Protein AF-A0A1D9H9Q6-F1 (afdb_monomer_lite)

Secondary structure (DSSP, 8-state):
--PPPP-----------------PPPTT-SEEEEEEEBBTTB-TT-EEEEEETTEE-B-TTS-B-B-S---TT-EEEEEEETTPPSSEEEEEEEETTTEEEEEEEEEHHHHHHHHTTTTEE-TTT-GGGSB-HHHHHHHHHH-SS-SS---HHHHHH----HHHHHHHHHHHHHHHTT--GGGSBTTB-SHHHHHHHHHTTPPPTTT---HHHHHH-GGGHHHHHHHHHHHHHHHHHHTGGG-EEEEEEE---EEE-PPPPPPTTS------S----TTPPEEEEEEEEEETTTTEEEEEEE-TTS-EEEEEEEEETTTTEEEEEE---------TT---EEEEEEEEEEEEE-TTS-EEEEEEEEEEEEETTT-PEEEEEEEEEEEEEE-

Foldseek 3Di:
DDDDDDDDDDDDDDDDDPPPPPPDPPPDPQKAKEKEFADLPGDWFKKKFKDFQQHFFADPVRHGFIFRIAHSRRMTMTIGGLPGDWGWMKMWIDDPFAAIFIATQGISVQQCVLRPPVSYHYCVSTVSSYTALLRLLLQLQLPPVNPLGHGPVSVVVRDFDVVLSLLLSLVLSCVPVVVPCQQDADQHRYSSSSSNQSSVQAQGHNPRHGSVRLLPPLVCQVSSQVSSQSVLVVVCVSQVVFKFKKKKKDAWDDKDWDDFDADPDDGDTDTPPPPDPHGDIDIFIKIWGADQVNQKIKIWGQDPVGDTDIWIWGAHPVFQKIKTWDPRSPHDDDDPDDKDKDKDKTKIWIWGADPQRKIKTKIKIKIWIAIPDPRDITIMITMDIMIMDGD

Sequence (391 aa):
MFALSACGGGDSGSGSSNTATVSTPSAGSNVVTLSGQVTDGPIAGAKVCLFSNGVQANNAAGDAICSSQTDAQGNYVLTIPRNLASGLLTLMAAKGTDIQLASTLGTVAQVLSAAGSAGTVTPAQLTSANVTHITTANFALADLDHDGKVSQAELDAYSPDFSVVQRAATILQAYIDGGQTSLIGGATSNTLALASAVVQSKPLGTTGMTADDWFNDPSNAARIRAANEALSTSLASDMAGKFVDYRLTKTVTQQTIPAPISVNGGAATLYCSSDRTLNKPIYIDISIAFDAARNIALVRYPDDNGQPAYLTGSYNAKNGAINLYELQPKGISSVQGSVTFYEEGYNKHVGTIDATGAIAGTFEEKWAETWSLDASRQECSESGPFTIAKK

pLDDT: mean 76.8, std 19.94, range [26.95, 98.25]

Radius of gy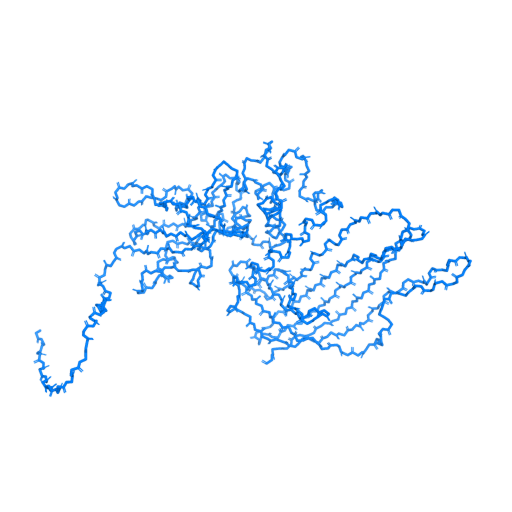ration: 26.17 Å; chains: 1; bounding box: 64×68×77 Å

Structure (mmCIF, N/CA/C/O backbone):
data_AF-A0A1D9H9Q6-F1
#
_entry.id   AF-A0A1D9H9Q6-F1
#
loop_
_atom_site.group_PDB
_atom_site.id
_atom_site.type_symbol
_atom_site.label_atom_id
_atom_site.label_alt_id
_atom_site.label_comp_id
_atom_site.label_asym_id
_atom_site.label_entity_id
_atom_site.label_seq_id
_atom_site.pdbx_PDB_ins_code
_atom_site.Cartn_x
_atom_site.Cartn_y
_atom_site.Cartn_z
_atom_site.occupancy
_atom_site.B_iso_or_equiv
_atom_site.auth_seq_id
_atom_site.auth_comp_id
_atom_site.auth_asym_id
_atom_site.auth_atom_id
_atom_site.pdbx_PDB_model_num
ATOM 1 N N . MET A 1 1 ? -26.381 -36.494 32.402 1.00 40.78 1 MET A N 1
ATOM 2 C CA . MET A 1 1 ? -25.747 -37.136 33.570 1.00 40.78 1 MET A CA 1
ATOM 3 C C . MET A 1 1 ? -24.821 -38.209 33.015 1.00 40.78 1 MET A C 1
ATOM 5 O O . MET A 1 1 ? -25.291 -39.282 32.677 1.00 40.78 1 MET A O 1
ATOM 9 N N . PHE A 1 2 ? -23.560 -37.859 32.758 1.00 36.28 2 PHE A N 1
ATOM 10 C CA . PHE A 1 2 ? -22.563 -38.762 32.175 1.00 36.28 2 PHE A CA 1
ATOM 11 C C . PHE A 1 2 ? -21.388 -38.888 33.142 1.00 36.28 2 PHE A C 1
ATOM 13 O O . PHE A 1 2 ? -20.979 -37.905 33.758 1.00 36.28 2 PHE A O 1
ATOM 20 N N . ALA A 1 3 ? -20.959 -40.133 33.323 1.00 42.22 3 ALA A N 1
ATOM 21 C CA . ALA A 1 3 ? -20.072 -40.606 34.370 1.00 42.22 3 ALA A CA 1
ATOM 22 C C . ALA A 1 3 ? -18.614 -40.160 34.176 1.00 42.22 3 ALA A C 1
ATOM 24 O O . ALA A 1 3 ? -18.105 -40.112 33.059 1.00 42.22 3 ALA A O 1
ATOM 25 N N . LEU A 1 4 ? -17.952 -39.883 35.300 1.00 43.75 4 LEU A N 1
ATOM 26 C CA . LEU A 1 4 ? -16.508 -39.709 35.418 1.00 43.75 4 LEU A CA 1
ATOM 27 C C . LEU A 1 4 ? -15.841 -41.091 35.471 1.00 43.75 4 LEU A C 1
ATOM 29 O O . LEU A 1 4 ? -16.169 -41.892 36.346 1.00 43.75 4 LEU A O 1
ATOM 33 N N . SER A 1 5 ? -14.877 -41.343 34.586 1.00 54.50 5 SER A N 1
ATOM 34 C CA . SER A 1 5 ? -13.899 -42.424 34.746 1.00 54.50 5 SER A CA 1
ATOM 35 C C . SER A 1 5 ? -12.577 -41.839 35.226 1.00 54.50 5 SER A C 1
ATOM 37 O O . SER A 1 5 ? -11.971 -41.003 34.560 1.00 54.50 5 SER A O 1
ATOM 39 N N . ALA A 1 6 ? -12.151 -42.306 36.397 1.00 48.50 6 ALA A N 1
ATOM 40 C CA . ALA A 1 6 ? -10.821 -42.118 36.946 1.00 48.50 6 ALA A CA 1
ATOM 41 C C . ALA A 1 6 ? -9.870 -43.191 36.395 1.00 48.50 6 ALA A C 1
ATOM 43 O O . ALA A 1 6 ? -10.241 -44.360 36.303 1.00 48.50 6 ALA A O 1
ATOM 44 N N . CYS A 1 7 ? -8.628 -42.808 36.106 1.00 53.50 7 CYS A N 1
ATOM 45 C CA . CYS A 1 7 ? -7.497 -43.727 36.099 1.00 53.50 7 CYS A CA 1
ATOM 46 C C . CYS A 1 7 ? -6.305 -43.000 36.721 1.00 53.50 7 CYS A C 1
ATOM 48 O O . CYS A 1 7 ? -5.906 -41.933 36.254 1.00 53.50 7 CYS A O 1
ATOM 50 N N . GLY A 1 8 ? -5.814 -43.550 37.830 1.00 40.12 8 GLY A N 1
ATOM 51 C CA . GLY A 1 8 ? -4.599 -43.116 38.499 1.00 40.12 8 GLY A CA 1
ATOM 52 C C . GLY A 1 8 ? -3.374 -43.826 37.931 1.00 40.12 8 GLY A C 1
ATOM 53 O O . GLY A 1 8 ? -3.455 -44.955 37.456 1.00 40.12 8 GLY A O 1
ATOM 54 N N . GLY A 1 9 ? -2.234 -43.156 38.036 1.00 47.88 9 GLY A N 1
ATOM 55 C CA . GLY A 1 9 ? -0.911 -43.704 37.774 1.00 47.88 9 GLY A CA 1
ATOM 56 C C . GLY A 1 9 ? 0.119 -42.663 38.182 1.00 47.88 9 GLY A C 1
ATOM 57 O O . GLY A 1 9 ? 0.312 -41.682 37.472 1.00 47.88 9 GLY A O 1
ATOM 58 N N . GLY A 1 10 ? 0.692 -42.826 39.374 1.00 42.50 10 GLY A N 1
ATOM 59 C CA . GLY A 1 10 ? 1.808 -42.018 39.847 1.00 42.50 10 GLY A CA 1
ATOM 60 C C . GLY A 1 10 ? 3.129 -42.648 39.426 1.00 42.50 10 GLY A C 1
ATOM 61 O O . GLY A 1 10 ? 3.272 -43.865 39.514 1.00 42.50 10 GLY A O 1
ATOM 62 N N . ASP A 1 11 ? 4.082 -41.813 39.024 1.00 36.84 11 ASP A N 1
ATOM 63 C CA . ASP A 1 11 ? 5.500 -42.147 39.083 1.00 36.84 11 ASP A CA 1
ATOM 64 C C . ASP A 1 11 ? 6.325 -40.885 39.379 1.00 36.84 11 ASP A C 1
ATOM 66 O O . ASP A 1 11 ? 5.978 -39.769 38.984 1.00 36.84 11 ASP A O 1
ATOM 70 N N . SER A 1 12 ? 7.367 -41.072 40.177 1.00 42.00 12 SER A N 1
ATOM 71 C CA . SER A 1 12 ? 8.130 -40.048 40.889 1.00 42.00 12 SER A CA 1
ATOM 72 C C . SER A 1 12 ? 9.385 -39.621 40.127 1.00 42.00 12 SER A C 1
ATOM 74 O O . SER A 1 12 ? 10.244 -40.449 39.840 1.00 42.00 12 SER A O 1
ATOM 76 N N . GLY A 1 13 ? 9.547 -38.316 39.886 1.00 36.69 13 GLY A N 1
ATOM 77 C CA . GLY A 1 13 ? 10.761 -37.741 39.303 1.00 36.69 13 GLY A CA 1
ATOM 78 C C . GLY A 1 13 ? 10.923 -36.267 39.669 1.00 36.69 13 GLY A C 1
ATOM 79 O O . GLY A 1 13 ? 10.166 -35.416 39.217 1.00 36.69 13 GLY A O 1
ATOM 80 N N . SER A 1 14 ? 11.901 -35.984 40.527 1.00 44.53 14 SER A N 1
ATOM 81 C CA . SER A 1 14 ? 12.280 -34.655 41.011 1.00 44.53 14 SER A CA 1
ATOM 82 C C . SER A 1 14 ? 12.845 -33.782 39.882 1.00 44.53 14 SER A C 1
ATOM 84 O O . SER A 1 14 ? 13.844 -34.144 39.264 1.00 44.53 14 SER A O 1
ATOM 86 N N . GLY A 1 15 ? 12.224 -32.625 39.633 1.00 34.09 15 GLY A N 1
ATOM 87 C CA . GLY A 1 15 ? 12.686 -31.628 38.666 1.00 34.09 15 GLY A CA 1
ATOM 88 C C . GLY A 1 15 ? 11.891 -30.324 38.772 1.00 34.09 15 GLY A C 1
ATOM 89 O O . GLY A 1 15 ? 10.736 -30.268 38.377 1.00 34.09 15 GLY A O 1
ATOM 90 N N . SER A 1 16 ? 12.523 -29.305 39.359 1.00 38.41 16 SER A N 1
ATOM 91 C CA . SER A 1 16 ? 12.196 -27.867 39.373 1.00 38.41 16 SER A CA 1
ATOM 92 C C . SER A 1 16 ? 10.865 -27.432 38.719 1.00 38.41 16 SER A C 1
ATOM 94 O O . SER A 1 16 ? 10.755 -27.339 37.497 1.00 38.41 16 SER A O 1
ATOM 96 N N . SER A 1 17 ? 9.864 -27.085 39.538 1.00 34.00 17 SER A N 1
ATOM 97 C CA . SER A 1 17 ? 8.565 -26.590 39.075 1.00 34.00 17 SER A CA 1
ATOM 98 C C . SER A 1 17 ? 8.647 -25.137 38.586 1.00 34.00 17 SER A C 1
ATOM 100 O O . SER A 1 17 ? 8.522 -24.201 39.373 1.00 34.00 17 SER A O 1
ATOM 102 N N . ASN A 1 18 ? 8.776 -24.938 37.277 1.00 36.66 18 ASN A N 1
ATOM 103 C CA . ASN A 1 18 ? 8.172 -23.776 36.629 1.00 36.66 18 ASN A CA 1
ATOM 104 C C . ASN A 1 18 ? 6.795 -24.215 36.135 1.00 36.66 18 ASN A C 1
ATOM 106 O O . ASN A 1 18 ? 6.653 -24.761 35.043 1.00 36.66 18 ASN A O 1
ATOM 110 N N . THR A 1 19 ? 5.769 -24.003 36.957 1.00 33.03 19 THR A N 1
ATOM 111 C CA . THR A 1 19 ? 4.377 -24.046 36.506 1.00 33.03 19 THR A CA 1
ATOM 112 C C . THR A 1 19 ? 4.149 -22.881 35.551 1.00 33.03 19 THR A C 1
ATOM 114 O O . THR A 1 19 ? 3.696 -21.811 35.950 1.00 33.03 19 THR A O 1
ATOM 117 N N . ALA A 1 20 ? 4.480 -23.083 34.276 1.00 37.41 20 ALA A N 1
ATOM 118 C CA . ALA A 1 20 ? 3.857 -22.337 33.201 1.00 37.41 20 ALA A CA 1
ATOM 119 C C . ALA A 1 20 ? 2.378 -22.731 33.212 1.00 37.41 20 ALA A C 1
ATOM 121 O O . ALA A 1 20 ? 1.999 -23.814 32.768 1.00 37.41 20 ALA A O 1
ATOM 122 N N . THR A 1 21 ? 1.542 -21.878 33.798 1.00 30.55 21 THR A N 1
ATOM 123 C CA . THR A 1 21 ? 0.096 -21.928 33.607 1.00 30.55 21 THR A CA 1
ATOM 124 C C . THR A 1 21 ? -0.173 -21.820 32.113 1.00 30.55 21 THR A C 1
ATOM 126 O O . THR A 1 21 ? -0.156 -20.732 31.545 1.00 30.55 21 THR A O 1
ATOM 129 N N . VAL A 1 22 ? -0.401 -22.962 31.468 1.00 40.19 22 VAL A N 1
ATOM 130 C CA . VAL A 1 22 ? -1.058 -23.016 30.168 1.00 40.19 22 VAL A CA 1
ATOM 131 C C . VAL A 1 22 ? -2.489 -22.573 30.426 1.00 40.19 22 VAL A C 1
ATOM 133 O O . VAL A 1 22 ? -3.323 -23.345 30.895 1.00 40.19 22 VAL A O 1
ATOM 136 N N . SER A 1 23 ? -2.753 -21.290 30.197 1.00 37.81 23 SER A N 1
ATOM 137 C CA . SER A 1 23 ? -4.105 -20.760 30.167 1.00 37.81 23 SER A CA 1
ATOM 138 C C . SER A 1 23 ? -4.842 -21.446 29.022 1.00 37.81 23 SER A C 1
ATOM 140 O O . SER A 1 23 ? -4.684 -21.094 27.856 1.00 37.81 23 SER A O 1
ATOM 142 N N . THR A 1 24 ? -5.645 -22.453 29.350 1.00 36.97 24 THR A N 1
ATOM 143 C CA . THR A 1 24 ? -6.733 -22.897 28.482 1.00 36.97 24 THR A CA 1
ATOM 144 C C . THR A 1 24 ? -7.562 -21.661 28.112 1.00 36.97 24 THR A C 1
ATOM 146 O O . THR A 1 24 ? -7.930 -20.923 29.035 1.00 36.97 24 THR A O 1
ATOM 149 N N . PRO A 1 25 ? -7.847 -21.391 26.822 1.00 40.91 25 PRO A N 1
ATOM 150 C CA . PRO A 1 25 ? -8.651 -20.242 26.434 1.00 40.91 25 PRO A CA 1
ATOM 151 C C . PRO A 1 25 ? -9.981 -20.318 27.175 1.00 40.91 25 PRO A C 1
ATOM 153 O O . PRO A 1 25 ? -10.733 -21.281 27.017 1.00 40.91 25 PRO A O 1
ATOM 156 N N . SER A 1 26 ? -10.240 -19.328 28.028 1.00 42.34 26 SER A N 1
ATOM 157 C CA . SER A 1 26 ? -11.546 -19.162 28.647 1.00 42.34 26 SER A CA 1
ATOM 158 C C . SER A 1 26 ? -12.582 -19.106 27.528 1.00 42.34 26 SER A C 1
ATOM 160 O O . SER A 1 26 ? -12.457 -18.303 26.597 1.00 42.34 26 SER A O 1
ATOM 162 N N . ALA A 1 27 ? -13.584 -19.978 27.594 1.00 41.59 27 ALA A N 1
ATOM 163 C CA . ALA A 1 27 ? -14.754 -19.869 26.747 1.00 41.59 27 ALA A CA 1
ATOM 164 C C . ALA A 1 27 ? -15.357 -18.465 26.940 1.00 41.59 27 ALA A C 1
ATOM 166 O O . ALA A 1 27 ? -15.877 -18.149 28.006 1.00 41.59 27 ALA A O 1
ATOM 167 N N . GLY A 1 28 ? -15.259 -17.622 25.908 1.00 48.94 28 GLY A N 1
ATOM 168 C CA . GLY A 1 28 ? -15.958 -16.338 25.846 1.00 48.94 28 GLY A CA 1
ATOM 169 C C . GLY A 1 28 ? -15.152 -15.101 26.241 1.00 48.94 28 GLY A C 1
ATOM 170 O O . GLY A 1 28 ? -15.663 -14.256 26.971 1.00 48.94 28 GLY A O 1
ATOM 171 N N . SER A 1 29 ? -13.934 -14.912 25.718 1.00 62.69 29 SER A N 1
ATOM 172 C CA . SER A 1 29 ? -13.433 -13.534 25.610 1.00 62.69 29 SER A CA 1
ATOM 173 C C . SER A 1 29 ? -14.376 -12.753 24.685 1.00 62.69 29 SER A C 1
ATOM 175 O O . SER A 1 29 ? -14.392 -12.978 23.472 1.00 62.69 29 SER A O 1
ATOM 177 N N . ASN A 1 30 ? -15.179 -11.848 25.256 1.00 84.75 30 ASN A N 1
ATOM 178 C CA . ASN A 1 30 ? -16.094 -10.950 24.532 1.00 84.75 30 ASN A CA 1
ATOM 179 C C . ASN A 1 30 ? -15.358 -9.890 23.698 1.00 84.75 30 ASN A C 1
ATOM 181 O O . ASN A 1 30 ? -15.982 -8.976 23.161 1.00 84.75 30 ASN A O 1
ATOM 185 N N . VAL A 1 31 ? -14.038 -10.002 23.588 1.00 90.94 31 VAL A N 1
ATOM 186 C CA . VAL A 1 31 ? -13.177 -9.102 22.837 1.00 90.94 31 VAL A CA 1
ATOM 187 C C . VAL A 1 31 ? -12.260 -9.885 21.903 1.00 90.94 31 VAL A C 1
ATOM 189 O O . VAL A 1 31 ? -11.976 -11.068 22.111 1.00 90.94 31 VAL A O 1
ATOM 192 N N . VAL A 1 32 ? -11.812 -9.199 20.864 1.00 93.94 32 VAL A N 1
ATOM 193 C CA . VAL A 1 32 ? -10.782 -9.612 19.922 1.00 93.94 32 VAL A CA 1
ATOM 194 C C . VAL A 1 32 ? -9.619 -8.643 20.047 1.00 93.94 32 VAL A C 1
ATOM 196 O O . VAL A 1 32 ? -9.811 -7.429 20.023 1.00 93.94 32 VAL A O 1
ATOM 199 N N . THR A 1 33 ? -8.413 -9.177 20.163 1.00 96.31 33 THR A N 1
ATOM 200 C CA . THR A 1 33 ? -7.182 -8.393 20.155 1.00 96.31 33 THR A CA 1
ATOM 201 C C . THR A 1 33 ? -6.737 -8.194 18.713 1.00 96.31 33 THR A C 1
ATOM 203 O O . THR A 1 33 ? -6.472 -9.164 18.012 1.00 96.31 33 THR A O 1
ATOM 206 N N . LEU A 1 34 ? -6.640 -6.954 18.250 1.00 97.44 34 LEU A N 1
ATOM 207 C CA . LEU A 1 34 ? -6.030 -6.617 16.967 1.00 97.44 34 LEU A CA 1
ATOM 208 C C . LEU A 1 34 ? -4.627 -6.076 17.231 1.00 97.44 34 LEU A C 1
ATOM 210 O O . LEU A 1 34 ? -4.476 -5.074 17.925 1.00 97.44 34 LEU A O 1
ATOM 214 N N . SER A 1 35 ? -3.615 -6.727 16.674 1.00 97.12 35 SER A N 1
ATOM 215 C CA . SER A 1 35 ? -2.229 -6.263 16.712 1.00 97.12 35 SER A CA 1
ATOM 216 C C . SER A 1 35 ? -1.742 -5.957 15.306 1.00 97.12 35 SER A C 1
ATOM 218 O O . SER A 1 35 ? -2.014 -6.726 14.381 1.00 97.12 35 SER A O 1
ATOM 220 N N . GLY A 1 36 ? -0.980 -4.884 15.163 1.00 96.38 36 GLY A N 1
ATOM 221 C CA . GLY A 1 36 ? -0.361 -4.509 13.901 1.00 96.38 36 GLY A CA 1
ATOM 222 C C . GLY A 1 36 ? 0.748 -3.493 14.108 1.00 96.38 36 GLY A C 1
ATOM 223 O O . GLY A 1 36 ? 1.140 -3.204 15.241 1.00 96.38 36 GLY A O 1
ATOM 224 N N . GLN A 1 37 ? 1.236 -2.945 13.004 1.00 96.19 37 GLN A N 1
ATOM 225 C CA . GLN A 1 37 ? 2.313 -1.966 12.995 1.00 96.19 37 GLN A CA 1
ATOM 226 C C . GLN A 1 37 ? 1.898 -0.722 12.204 1.00 96.19 37 GLN A C 1
ATOM 228 O O . GLN A 1 37 ? 1.271 -0.830 11.151 1.00 96.19 37 GLN A O 1
ATOM 233 N N . VAL A 1 38 ? 2.256 0.460 12.701 1.00 95.81 38 VAL A N 1
ATOM 234 C CA . VAL A 1 38 ? 2.279 1.695 11.914 1.00 95.81 38 VAL A CA 1
ATOM 235 C C . VAL A 1 38 ? 3.684 1.823 11.349 1.00 95.81 38 VAL A C 1
ATOM 237 O O . VAL A 1 38 ? 4.638 2.062 12.098 1.00 95.81 38 VAL A O 1
ATOM 240 N N . THR A 1 39 ? 3.833 1.586 10.050 1.00 89.75 39 THR A N 1
ATOM 241 C CA . THR A 1 39 ? 5.159 1.489 9.448 1.00 89.75 39 THR A CA 1
ATOM 242 C C . THR A 1 39 ? 5.230 2.069 8.049 1.00 89.75 39 THR A C 1
ATOM 244 O O . THR A 1 39 ? 4.403 1.813 7.178 1.00 89.75 39 THR A O 1
ATOM 247 N N . ASP A 1 40 ? 6.282 2.843 7.875 1.00 75.00 40 ASP A N 1
ATOM 248 C CA . ASP A 1 40 ? 6.897 3.218 6.623 1.00 75.00 40 ASP A CA 1
ATOM 249 C C . ASP A 1 40 ? 8.418 3.315 6.856 1.00 75.00 40 ASP A C 1
ATOM 251 O O . ASP A 1 40 ? 9.043 4.328 6.613 1.00 75.00 40 ASP A O 1
ATOM 255 N N . GLY A 1 41 ? 8.957 2.315 7.566 1.00 78.62 41 GLY A N 1
ATOM 256 C CA . GLY A 1 41 ? 9.913 2.560 8.650 1.00 78.62 41 GLY A CA 1
ATOM 257 C C . GLY A 1 41 ? 9.150 2.670 9.982 1.00 78.62 41 GLY A C 1
ATOM 258 O O . GLY A 1 41 ? 8.077 3.271 10.024 1.00 78.62 41 GLY A O 1
ATOM 259 N N . PRO A 1 42 ? 9.585 2.027 11.080 1.00 86.06 42 PRO A N 1
ATOM 260 C CA . PRO A 1 42 ? 8.855 2.056 12.351 1.00 86.06 42 PRO A CA 1
ATOM 261 C C . PRO A 1 42 ? 8.418 3.463 12.803 1.00 86.06 42 PRO A C 1
ATOM 263 O O . PRO A 1 42 ? 9.252 4.292 13.172 1.00 86.06 42 PRO A O 1
ATOM 266 N N . ILE A 1 43 ? 7.106 3.739 12.830 1.00 92.31 43 ILE A N 1
ATOM 267 C CA . ILE A 1 43 ? 6.582 5.036 13.280 1.00 92.31 43 ILE A CA 1
ATOM 268 C C . ILE A 1 43 ? 6.212 4.938 14.757 1.00 92.31 43 ILE A C 1
ATOM 270 O O . ILE A 1 43 ? 5.080 4.620 15.122 1.00 92.31 43 ILE A O 1
ATOM 274 N N . ALA A 1 44 ? 7.175 5.248 15.621 1.00 95.69 44 ALA A N 1
ATOM 275 C CA . ALA A 1 44 ? 6.969 5.302 17.067 1.00 95.69 44 ALA A CA 1
ATOM 276 C C . ALA A 1 44 ? 6.143 6.522 17.510 1.00 95.69 44 ALA A C 1
ATOM 278 O O . ALA A 1 44 ? 6.259 7.605 16.918 1.00 95.69 44 ALA A O 1
ATOM 279 N N . GLY A 1 45 ? 5.367 6.370 18.589 1.00 96.19 45 GLY A N 1
ATOM 280 C CA . GLY A 1 45 ? 4.592 7.448 19.212 1.00 96.19 45 GLY A CA 1
ATOM 281 C C . GLY A 1 45 ? 3.256 7.786 18.533 1.00 96.19 45 GLY A C 1
ATOM 282 O O . GLY A 1 45 ? 2.606 8.753 18.930 1.00 96.19 45 GLY A O 1
ATOM 283 N N . ALA A 1 46 ? 2.842 7.033 17.513 1.00 97.56 46 ALA A N 1
ATOM 284 C CA . ALA A 1 46 ? 1.585 7.240 16.800 1.00 97.56 46 ALA A CA 1
ATOM 285 C C . ALA A 1 46 ? 0.396 6.679 17.590 1.00 97.56 46 ALA A C 1
ATOM 287 O O . ALA A 1 46 ? 0.480 5.602 18.177 1.00 97.56 46 ALA A O 1
ATOM 288 N N . LYS A 1 47 ? -0.738 7.380 17.580 1.00 97.94 47 LYS A N 1
ATOM 289 C CA . LYS A 1 47 ? -1.997 6.891 18.153 1.00 97.94 47 LYS A CA 1
ATOM 290 C C . LYS A 1 47 ? -2.841 6.261 17.054 1.00 97.94 47 LYS A C 1
ATOM 292 O O . LYS A 1 47 ? -3.113 6.920 16.056 1.00 97.94 47 LYS A O 1
ATOM 297 N N . VAL A 1 48 ? -3.275 5.018 17.250 1.00 98.25 48 VAL A N 1
ATOM 298 C CA . VAL A 1 48 ? -4.114 4.282 16.294 1.00 98.25 48 VAL A CA 1
ATOM 299 C C . VAL A 1 48 ? -5.531 4.211 16.833 1.00 98.25 48 VAL A C 1
ATOM 301 O O . VAL A 1 48 ? -5.725 3.801 17.970 1.00 98.25 48 VAL A O 1
ATOM 304 N N . CYS A 1 49 ? -6.523 4.592 16.040 1.00 97.94 49 CYS A N 1
ATOM 305 C CA . CYS A 1 49 ? -7.932 4.538 16.411 1.00 97.94 49 CYS A CA 1
ATOM 306 C C . CYS A 1 49 ? -8.732 3.731 15.390 1.00 97.94 49 CYS A C 1
ATOM 308 O O . CYS A 1 49 ? -8.479 3.810 14.188 1.00 97.94 49 CYS A O 1
ATOM 310 N N . LEU A 1 50 ? -9.709 2.973 15.886 1.00 97.75 50 LEU A N 1
ATOM 311 C CA . LEU A 1 50 ? -10.656 2.222 15.073 1.00 97.75 50 LEU A CA 1
ATOM 312 C C . LEU A 1 50 ? -11.861 3.099 14.720 1.00 97.75 50 LEU A C 1
ATOM 314 O O . LEU A 1 50 ? -12.418 3.786 15.579 1.00 97.75 50 LEU A O 1
ATOM 318 N N . PHE A 1 51 ? -12.299 3.021 13.472 1.00 95.81 51 PHE A N 1
ATOM 319 C CA . PHE A 1 51 ? -13.516 3.646 12.973 1.00 95.81 51 PHE A CA 1
ATOM 320 C C . PHE A 1 51 ? -14.430 2.566 12.390 1.00 95.81 51 PHE A C 1
ATOM 322 O O . PHE A 1 51 ? -13.959 1.583 11.821 1.00 95.81 51 PHE A O 1
ATOM 329 N N . SER A 1 52 ? -15.739 2.739 12.561 1.00 93.38 52 SER A N 1
ATOM 330 C CA . SER A 1 52 ? -16.788 1.908 11.976 1.00 93.38 52 SER A CA 1
ATOM 331 C C . SER A 1 52 ? -17.706 2.790 11.138 1.00 93.38 52 SER A C 1
ATOM 333 O O . SER A 1 52 ? -18.270 3.756 11.653 1.00 93.38 52 SER A O 1
ATOM 335 N N . ASN A 1 53 ? -17.825 2.488 9.842 1.00 89.25 53 ASN A N 1
ATOM 336 C CA . ASN A 1 53 ? -18.581 3.285 8.866 1.00 89.25 53 ASN A CA 1
ATOM 337 C C . ASN A 1 53 ? -18.234 4.789 8.928 1.00 89.25 53 ASN A C 1
ATOM 339 O O . ASN A 1 53 ? -19.117 5.644 8.982 1.00 89.25 53 ASN A O 1
ATOM 343 N N . GLY A 1 54 ? -16.938 5.110 9.006 1.00 86.50 54 GLY A N 1
ATOM 344 C CA . GLY A 1 54 ? -16.442 6.491 9.043 1.00 86.50 54 GLY A CA 1
ATOM 345 C C . GLY A 1 54 ? -16.635 7.237 10.371 1.00 86.50 54 GLY A C 1
ATOM 346 O O . GLY A 1 54 ? -16.237 8.396 10.488 1.00 86.50 54 GLY A O 1
ATOM 347 N N . VAL A 1 55 ? -17.206 6.598 11.395 1.00 90.56 55 VAL A N 1
ATOM 348 C CA . VAL A 1 55 ? -17.365 7.172 12.740 1.00 90.56 55 VAL A CA 1
ATOM 349 C C . VAL A 1 55 ? -16.443 6.453 13.713 1.00 90.56 55 VAL A C 1
ATOM 351 O O . VAL A 1 55 ? -16.268 5.241 13.624 1.00 90.56 55 VAL A O 1
ATOM 354 N N . GLN A 1 56 ? -15.835 7.183 14.648 1.00 94.06 56 GLN A N 1
ATOM 355 C CA . GLN A 1 56 ? -14.950 6.583 15.642 1.00 94.06 56 GLN A CA 1
ATOM 356 C C . GLN A 1 56 ? -15.691 5.492 16.426 1.00 94.06 56 GLN A C 1
ATOM 358 O O . GLN A 1 56 ? -16.776 5.720 16.963 1.00 94.06 56 GLN A O 1
ATOM 363 N N . ALA A 1 57 ? -15.121 4.288 16.445 1.00 94.00 57 ALA A N 1
ATOM 364 C CA . ALA A 1 57 ? -15.726 3.147 17.107 1.00 94.00 57 ALA A CA 1
ATOM 365 C C . ALA A 1 57 ? -15.516 3.259 18.618 1.00 94.00 57 ALA A C 1
ATOM 367 O O . ALA A 1 57 ? -14.407 3.542 19.075 1.00 94.00 57 ALA A O 1
ATOM 368 N N . ASN A 1 58 ? -16.569 2.979 19.385 1.00 93.94 58 ASN A N 1
ATOM 369 C CA . ASN A 1 58 ? -16.536 3.020 20.841 1.00 93.94 58 ASN A CA 1
ATOM 370 C C . ASN A 1 58 ? -16.666 1.614 21.437 1.00 93.94 58 ASN A C 1
ATOM 372 O O . ASN A 1 58 ? -17.299 0.726 20.861 1.00 93.94 58 ASN A O 1
ATOM 376 N N . ASN A 1 59 ? -16.062 1.412 22.605 1.00 89.25 59 ASN A N 1
ATOM 377 C CA . ASN A 1 59 ? -16.221 0.205 23.402 1.00 89.25 59 ASN A CA 1
ATOM 378 C C . ASN A 1 59 ? -17.588 0.198 24.127 1.00 89.25 59 ASN A C 1
ATOM 380 O O . ASN A 1 59 ? -18.384 1.131 24.017 1.00 89.25 59 ASN A O 1
ATOM 384 N N . ALA A 1 60 ? -17.862 -0.849 24.912 1.00 84.25 60 ALA A N 1
ATOM 385 C CA . ALA A 1 60 ? -19.114 -0.964 25.668 1.00 84.25 60 ALA A CA 1
ATOM 386 C C . ALA A 1 60 ? -19.304 0.116 26.757 1.00 84.25 60 ALA A C 1
ATOM 388 O O . ALA A 1 60 ? -20.434 0.352 27.176 1.00 84.25 60 ALA A O 1
ATOM 389 N N . ALA A 1 61 ? -18.224 0.759 27.210 1.00 85.00 61 ALA A N 1
ATOM 390 C CA . ALA A 1 61 ? -18.261 1.882 28.147 1.00 85.00 61 ALA A CA 1
ATOM 391 C C . ALA A 1 61 ? -18.462 3.241 27.445 1.00 85.00 61 ALA A C 1
ATOM 393 O O . ALA A 1 61 ? -18.643 4.252 28.117 1.00 85.00 61 ALA A O 1
ATOM 394 N N . GLY A 1 62 ? -18.473 3.268 26.108 1.00 87.56 62 GLY A N 1
ATOM 395 C CA . GLY A 1 62 ? -18.599 4.485 25.310 1.00 87.56 62 GLY A CA 1
ATOM 396 C C . GLY A 1 62 ? -17.270 5.173 24.988 1.00 87.56 62 GLY A C 1
ATOM 397 O O . GLY A 1 62 ? -17.291 6.195 24.307 1.00 87.56 62 GLY A O 1
ATOM 398 N N . ASP A 1 63 ? -16.128 4.622 25.410 1.00 91.25 63 ASP A N 1
ATOM 399 C CA . ASP A 1 63 ? -14.816 5.194 25.099 1.00 91.25 63 ASP A CA 1
ATOM 400 C C . ASP A 1 63 ? -14.362 4.804 23.694 1.00 91.25 63 ASP A C 1
ATOM 402 O O . ASP A 1 63 ? -14.553 3.663 23.264 1.00 91.25 63 ASP A O 1
ATOM 406 N N . ALA A 1 64 ? -13.673 5.717 23.013 1.00 94.62 64 ALA A N 1
ATOM 407 C CA . ALA A 1 64 ? -13.064 5.442 21.720 1.00 94.62 64 ALA A CA 1
ATOM 408 C C . ALA A 1 64 ? -12.079 4.264 21.785 1.00 94.62 64 ALA A C 1
ATOM 410 O O . ALA A 1 64 ? -11.197 4.204 22.645 1.00 94.62 64 ALA A O 1
ATOM 411 N N . ILE A 1 65 ? -12.183 3.352 20.819 1.00 96.62 65 ILE A N 1
ATOM 412 C CA . ILE A 1 65 ? -11.258 2.231 20.657 1.00 96.62 65 ILE A CA 1
ATOM 413 C C . ILE A 1 65 ? -9.991 2.764 19.989 1.00 96.62 65 ILE A C 1
ATOM 415 O O . ILE A 1 65 ? -9.866 2.789 18.764 1.00 96.62 65 ILE A O 1
ATOM 419 N N . CYS A 1 66 ? -9.049 3.209 20.814 1.00 97.25 66 CYS A N 1
ATOM 420 C CA . CYS A 1 66 ? -7.736 3.656 20.379 1.00 97.25 66 CYS A CA 1
ATOM 421 C C . CYS A 1 66 ? -6.626 2.969 21.172 1.00 97.25 66 CYS A C 1
ATOM 423 O O . CYS A 1 66 ? -6.804 2.608 22.336 1.00 97.25 66 CYS A O 1
ATOM 425 N N . SER A 1 67 ? -5.460 2.839 20.550 1.00 95.50 67 SER A N 1
ATOM 426 C CA . SER A 1 67 ? -4.235 2.474 21.234 1.00 95.50 67 SER A CA 1
ATOM 427 C C . SER A 1 67 ? -3.773 3.654 22.088 1.00 95.50 67 SER A C 1
ATOM 429 O O . SER A 1 67 ? -4.257 4.785 21.950 1.00 95.50 67 SER A O 1
ATOM 431 N N . SER A 1 68 ? -2.830 3.390 22.987 1.00 91.25 68 SER A N 1
ATOM 432 C CA . SER A 1 68 ? -2.066 4.444 23.644 1.00 91.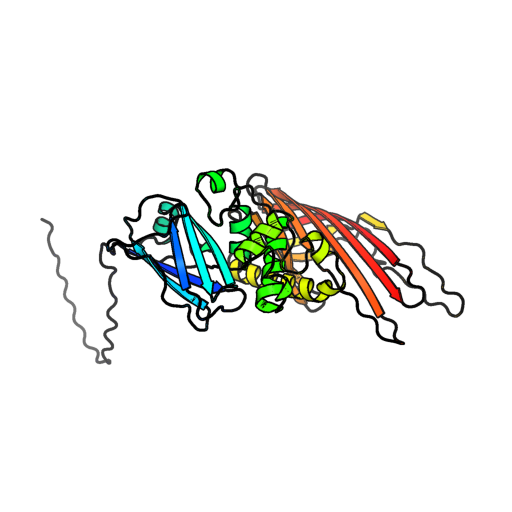25 68 SER A CA 1
ATOM 433 C C . SER A 1 68 ? -1.199 5.164 22.601 1.00 91.25 68 SER A C 1
ATOM 435 O O . SER A 1 68 ? -1.654 6.073 21.910 1.00 91.25 68 SER A O 1
ATOM 437 N N . GLN A 1 69 ? 0.045 4.732 22.458 1.00 96.00 69 GLN A N 1
ATOM 438 C CA . GLN A 1 69 ? 0.968 5.143 21.416 1.00 96.00 69 GLN A CA 1
ATOM 439 C C . GLN A 1 69 ? 1.721 3.908 20.942 1.00 96.00 69 GLN A C 1
ATOM 441 O O . GLN A 1 69 ? 1.931 2.973 21.718 1.00 96.00 69 GLN A O 1
ATOM 446 N N . THR A 1 70 ? 2.120 3.903 19.678 1.00 97.38 70 THR A N 1
ATOM 447 C CA . THR A 1 70 ? 2.979 2.857 19.141 1.00 97.38 70 THR A CA 1
ATOM 448 C C . THR A 1 70 ? 4.336 2.847 19.838 1.00 97.38 70 THR A C 1
ATOM 450 O O . THR A 1 70 ? 4.865 3.899 20.215 1.00 97.38 70 THR A O 1
ATOM 453 N N . ASP A 1 71 ? 4.906 1.653 19.992 1.00 97.12 71 ASP A N 1
ATOM 454 C CA . ASP A 1 71 ? 6.245 1.473 20.558 1.00 97.12 71 ASP A CA 1
ATOM 455 C C . ASP A 1 71 ? 7.361 1.935 19.597 1.00 97.12 71 ASP A C 1
ATOM 457 O O . ASP A 1 71 ? 7.103 2.464 18.516 1.00 97.12 71 ASP A O 1
ATOM 461 N N . ALA A 1 72 ? 8.627 1.736 19.980 1.00 95.62 72 ALA A N 1
ATOM 462 C CA . ALA A 1 72 ? 9.785 2.101 19.156 1.00 95.62 72 ALA A CA 1
ATOM 463 C C . ALA A 1 72 ? 9.818 1.382 17.794 1.00 95.62 72 ALA A C 1
ATOM 465 O O . ALA A 1 72 ? 10.445 1.864 16.853 1.00 95.62 72 ALA A O 1
ATOM 466 N N . GLN A 1 73 ? 9.144 0.238 17.691 1.00 95.19 73 GLN A N 1
ATOM 467 C CA . GLN A 1 73 ? 9.008 -0.553 16.479 1.00 95.19 73 GLN A CA 1
ATOM 468 C C . GLN A 1 73 ? 7.718 -0.206 15.720 1.00 95.19 73 GLN A C 1
ATOM 470 O O . GLN A 1 73 ? 7.469 -0.783 14.670 1.00 95.19 73 GLN A O 1
ATOM 475 N N . GLY A 1 74 ? 6.920 0.761 16.174 1.00 96.50 74 GLY A N 1
ATOM 476 C CA . GLY A 1 74 ? 5.667 1.132 15.526 1.00 96.50 74 GLY A CA 1
ATOM 477 C C . GLY A 1 74 ? 4.515 0.167 15.823 1.00 96.50 74 GLY A C 1
ATOM 478 O O . GLY A 1 74 ? 3.455 0.299 15.217 1.00 96.50 74 GLY A O 1
ATOM 479 N N . ASN A 1 75 ? 4.675 -0.798 16.732 1.00 97.56 75 ASN A N 1
ATOM 480 C CA . ASN A 1 75 ? 3.624 -1.767 17.031 1.00 97.56 75 ASN A CA 1
ATOM 481 C C . ASN A 1 75 ? 2.504 -1.128 17.849 1.00 97.56 75 ASN A C 1
ATOM 483 O O . ASN A 1 75 ? 2.752 -0.307 18.734 1.00 97.56 75 ASN A O 1
ATOM 487 N N . TYR A 1 76 ? 1.271 -1.559 17.606 1.00 98.00 76 TYR A N 1
ATOM 488 C CA . TYR A 1 76 ? 0.109 -1.199 18.406 1.00 98.00 76 TYR A CA 1
ATOM 489 C C . TYR A 1 76 ? -0.762 -2.423 18.699 1.00 98.00 76 TYR A C 1
ATOM 491 O O . TYR A 1 76 ? -0.713 -3.443 18.007 1.00 98.00 76 TYR A O 1
ATOM 499 N N . VAL A 1 77 ? -1.604 -2.287 19.723 1.00 97.50 77 VAL A N 1
ATOM 500 C CA . VAL A 1 77 ? -2.642 -3.257 20.072 1.00 97.50 77 VAL A CA 1
ATOM 501 C C . VAL A 1 77 ? -3.954 -2.514 20.314 1.00 97.50 77 VAL A C 1
ATOM 503 O O . VAL A 1 77 ? -3.969 -1.481 20.984 1.00 97.50 77 VAL A O 1
ATOM 506 N N . LEU A 1 78 ? -5.050 -3.043 19.773 1.00 97.06 78 LEU A N 1
ATOM 507 C CA . LEU A 1 78 ? -6.423 -2.608 20.022 1.00 97.06 78 LEU A CA 1
ATOM 508 C C . LEU A 1 78 ? -7.253 -3.769 20.565 1.00 97.06 78 LEU A C 1
ATOM 510 O O . LEU A 1 78 ? -7.083 -4.917 20.160 1.00 97.06 78 LEU A O 1
ATOM 514 N N . THR A 1 79 ? -8.211 -3.446 21.428 1.00 95.44 79 THR A N 1
ATOM 515 C CA . THR A 1 79 ? -9.194 -4.402 21.943 1.00 95.44 79 THR A CA 1
ATOM 516 C C . THR A 1 79 ? -10.555 -4.086 21.336 1.00 95.44 79 THR A C 1
ATOM 518 O O . THR A 1 79 ? -11.154 -3.056 21.640 1.00 95.44 79 THR A O 1
ATOM 521 N N . ILE A 1 80 ? -11.046 -4.972 20.474 1.00 94.44 80 ILE A N 1
ATOM 522 C CA . ILE A 1 80 ? -12.287 -4.805 19.716 1.00 94.44 80 ILE A CA 1
ATOM 523 C C . ILE A 1 80 ? -13.386 -5.661 20.356 1.00 94.44 80 ILE A C 1
ATOM 525 O O . ILE A 1 80 ? -13.229 -6.879 20.438 1.00 94.44 80 ILE A O 1
ATOM 529 N N . PRO A 1 81 ? -14.515 -5.090 20.800 1.00 92.94 81 PRO A N 1
ATOM 530 C CA . PRO A 1 81 ? -15.635 -5.880 21.300 1.00 92.94 81 PRO A CA 1
ATOM 531 C C . PRO A 1 81 ? -16.209 -6.799 20.212 1.00 92.94 81 PRO A C 1
ATOM 533 O O . PRO A 1 81 ? -16.457 -6.368 19.088 1.00 92.94 81 PRO A O 1
ATOM 536 N N . ARG A 1 82 ? -16.485 -8.066 20.539 1.00 90.12 82 ARG A N 1
ATOM 537 C CA . ARG A 1 82 ? -17.126 -9.015 19.605 1.00 90.12 82 ARG A CA 1
ATOM 538 C C . ARG A 1 82 ? -18.558 -8.622 19.244 1.00 90.12 82 ARG A C 1
ATOM 540 O O . ARG A 1 82 ? -19.064 -9.056 18.218 1.00 90.12 82 ARG A O 1
ATOM 547 N N . ASN A 1 83 ? -19.200 -7.819 20.087 1.00 90.06 83 ASN A N 1
ATOM 548 C CA . ASN A 1 83 ? -20.530 -7.257 19.872 1.00 90.06 83 ASN A CA 1
ATOM 549 C C . ASN A 1 83 ? -20.495 -5.868 19.211 1.00 90.06 83 ASN A C 1
ATOM 551 O O . ASN A 1 83 ? -21.501 -5.160 19.259 1.00 90.06 83 ASN A O 1
ATOM 555 N N . LEU A 1 84 ? -19.358 -5.454 18.636 1.00 91.50 84 LEU A N 1
ATOM 556 C CA . LEU A 1 84 ? -19.289 -4.227 17.851 1.00 91.50 84 LEU A CA 1
ATOM 557 C C . LEU A 1 84 ? -20.333 -4.283 16.725 1.00 91.50 84 LEU A C 1
ATOM 559 O O . LEU A 1 84 ? -20.482 -5.309 16.058 1.00 91.50 84 LEU A O 1
ATOM 563 N N . ALA A 1 85 ? -21.067 -3.186 16.537 1.00 88.69 85 ALA A N 1
ATOM 564 C CA . ALA A 1 85 ? -22.098 -3.100 15.509 1.00 88.69 85 ALA A CA 1
ATOM 565 C C . ALA A 1 85 ? -21.514 -3.414 14.125 1.00 88.69 85 ALA A C 1
ATOM 567 O O . ALA A 1 85 ? -20.407 -2.980 13.808 1.00 88.69 85 ALA A O 1
ATOM 568 N N . SER A 1 86 ? -22.266 -4.150 13.303 1.00 88.88 86 SER A N 1
ATOM 569 C CA . SER A 1 86 ? -21.850 -4.502 11.946 1.00 88.88 86 SER A CA 1
ATOM 570 C C . SER A 1 86 ? -21.511 -3.258 11.127 1.00 88.88 86 SER A C 1
ATOM 572 O O . SER A 1 86 ? -22.249 -2.273 11.150 1.00 88.88 86 SER A O 1
ATOM 574 N N . GLY A 1 87 ? -20.439 -3.330 10.350 1.00 91.12 87 GLY A N 1
ATOM 575 C CA . GLY A 1 87 ? -20.010 -2.234 9.494 1.00 91.12 87 GLY A CA 1
ATOM 576 C C . GLY A 1 87 ? -18.636 -2.488 8.906 1.00 91.12 87 GLY A C 1
ATOM 577 O O . GLY A 1 87 ? -17.996 -3.500 9.220 1.00 91.12 87 GLY A O 1
ATOM 578 N N . LEU A 1 88 ? -18.204 -1.560 8.060 1.00 94.56 88 LEU A N 1
ATOM 579 C CA . LEU A 1 88 ? -16.839 -1.484 7.569 1.00 94.56 88 LEU A CA 1
ATOM 580 C C . LEU A 1 88 ? -15.939 -0.911 8.664 1.00 94.56 88 LEU A C 1
ATOM 582 O O . LEU A 1 88 ? -16.251 0.133 9.234 1.00 94.56 88 LEU A O 1
ATOM 586 N N . LEU A 1 89 ? -14.825 -1.582 8.939 1.00 96.44 89 LEU A N 1
ATOM 587 C CA . LEU A 1 89 ? -13.811 -1.136 9.878 1.00 96.44 89 LEU A CA 1
ATOM 588 C C . LEU A 1 89 ? -12.619 -0.524 9.151 1.00 96.44 89 LEU A C 1
ATOM 590 O O . LEU A 1 89 ? -12.079 -1.095 8.199 1.00 96.44 89 LEU A O 1
ATOM 594 N N . THR A 1 90 ? -12.169 0.616 9.659 1.00 97.38 90 THR A N 1
ATOM 595 C CA . THR A 1 90 ? -10.957 1.297 9.210 1.00 97.38 90 THR A CA 1
ATOM 596 C C . THR A 1 90 ? -10.095 1.672 10.411 1.00 97.38 90 THR A C 1
ATOM 598 O O . THR A 1 90 ? -10.575 1.821 11.538 1.00 97.38 90 THR A O 1
ATOM 601 N N . LEU A 1 91 ? -8.793 1.783 10.180 1.00 98.00 91 LEU A N 1
ATOM 602 C CA . LEU A 1 91 ? -7.827 2.289 11.143 1.00 98.00 91 LEU A CA 1
ATOM 603 C C . LEU A 1 91 ? -7.345 3.651 10.686 1.00 98.00 91 LEU A C 1
ATOM 605 O O . LEU A 1 91 ? -7.051 3.831 9.507 1.00 98.00 91 LEU A O 1
ATOM 609 N N . MET A 1 92 ? -7.187 4.568 11.634 1.00 98.00 92 MET A N 1
ATOM 610 C CA . MET A 1 92 ? -6.438 5.802 11.426 1.00 98.00 92 MET A CA 1
ATOM 611 C C . MET A 1 92 ? -5.314 5.883 12.450 1.00 98.00 92 MET A C 1
ATOM 613 O O . MET A 1 92 ? -5.561 5.780 13.652 1.00 98.00 92 MET A O 1
ATOM 617 N N . ALA A 1 93 ? -4.088 6.069 11.977 1.00 98.00 93 ALA A N 1
ATOM 618 C CA . ALA A 1 93 ? -2.911 6.300 12.795 1.00 98.00 93 ALA A CA 1
ATOM 619 C C . ALA A 1 93 ? -2.465 7.755 12.646 1.00 98.00 93 ALA A C 1
ATOM 621 O O . ALA A 1 93 ? -2.253 8.214 11.528 1.00 98.00 93 ALA A O 1
ATOM 622 N N . ALA A 1 94 ? -2.298 8.471 13.756 1.00 97.00 94 ALA A N 1
ATOM 623 C CA . ALA A 1 94 ? -1.869 9.866 13.750 1.00 97.00 94 ALA A CA 1
ATOM 624 C C . ALA A 1 94 ? -0.627 10.080 14.623 1.00 97.00 94 ALA A C 1
ATOM 626 O O . ALA A 1 94 ? -0.548 9.566 15.743 1.00 97.00 94 ALA A O 1
ATOM 627 N N . LYS A 1 95 ? 0.328 10.875 14.130 1.00 95.62 95 LYS A N 1
ATOM 628 C CA . LYS A 1 95 ? 1.509 11.335 14.871 1.00 95.62 95 LYS A CA 1
ATOM 629 C C . LYS A 1 95 ? 1.749 12.816 14.581 1.00 95.62 95 LYS A C 1
ATOM 631 O O . LYS A 1 95 ? 2.146 13.193 13.484 1.00 95.62 95 LYS A O 1
ATOM 636 N N . GLY A 1 96 ? 1.548 13.653 15.597 1.00 92.88 96 GLY A N 1
ATOM 637 C CA . GLY A 1 96 ? 1.554 15.104 15.404 1.00 92.88 96 GLY A CA 1
ATOM 638 C C . GLY A 1 96 ? 0.412 15.548 14.488 1.00 92.88 96 GLY A C 1
ATOM 639 O O . GLY A 1 96 ? -0.636 14.906 14.453 1.00 92.88 96 GLY A O 1
ATOM 640 N N . THR A 1 97 ? 0.611 16.656 13.779 1.00 90.88 97 THR A N 1
ATOM 641 C CA . THR A 1 97 ? -0.371 17.216 12.837 1.00 90.88 97 THR A CA 1
ATOM 642 C C . THR A 1 97 ? -0.207 16.687 11.418 1.00 90.88 97 THR A C 1
ATOM 644 O O . THR A 1 97 ? -1.190 16.624 10.686 1.00 90.88 97 THR A O 1
ATOM 647 N N . ASP A 1 98 ? 1.007 16.282 11.046 1.00 93.00 98 ASP A N 1
ATOM 648 C CA . ASP A 1 98 ? 1.353 16.113 9.634 1.00 93.00 98 ASP A CA 1
ATOM 649 C C . ASP A 1 98 ? 1.311 14.643 9.184 1.00 93.00 98 ASP A C 1
ATOM 651 O O . ASP A 1 98 ? 1.082 14.355 8.009 1.00 93.00 98 ASP A O 1
ATOM 655 N N . ILE A 1 99 ? 1.483 13.698 10.117 1.00 95.44 99 ILE A N 1
ATOM 656 C CA . ILE A 1 99 ? 1.407 12.261 9.837 1.00 95.44 99 ILE A CA 1
ATOM 657 C C . ILE A 1 99 ? 0.025 11.750 10.231 1.00 95.44 99 ILE A C 1
ATOM 659 O O . ILE A 1 99 ? -0.296 11.625 11.415 1.00 95.44 99 ILE A O 1
ATOM 663 N N . GLN A 1 100 ? -0.763 11.402 9.222 1.00 97.19 100 GLN A N 1
ATOM 664 C CA . GLN A 1 100 ? -2.026 10.687 9.332 1.00 97.19 100 GLN A CA 1
ATOM 665 C C . GLN A 1 100 ? -2.076 9.584 8.271 1.00 97.19 100 GLN A C 1
ATOM 667 O O . GLN A 1 100 ? -2.135 9.860 7.075 1.00 97.19 100 GLN A O 1
ATOM 672 N N . LEU A 1 101 ? -2.029 8.334 8.710 1.00 97.69 101 LEU A N 1
ATOM 673 C CA . LEU A 1 101 ? -2.090 7.153 7.856 1.00 97.69 101 LEU A CA 1
ATOM 674 C C . LEU A 1 101 ? -3.397 6.405 8.108 1.00 97.69 101 LEU A C 1
ATOM 676 O O . LEU A 1 101 ? -3.954 6.471 9.206 1.00 97.69 101 LEU A O 1
ATOM 680 N N . ALA A 1 102 ? -3.890 5.694 7.102 1.00 97.81 102 ALA A N 1
ATOM 681 C CA . ALA A 1 102 ? -5.166 4.999 7.166 1.00 97.81 102 ALA A CA 1
ATOM 682 C C . ALA A 1 102 ? -5.085 3.598 6.558 1.00 97.81 102 ALA A C 1
ATOM 684 O O . ALA A 1 102 ? -4.220 3.308 5.739 1.00 97.81 102 ALA A O 1
ATOM 685 N N . SER A 1 103 ? -5.980 2.710 6.979 1.00 97.06 103 SER A N 1
ATOM 686 C CA . SER A 1 103 ? -6.089 1.362 6.422 1.00 97.06 103 SER A CA 1
ATOM 687 C C . SER A 1 103 ? -7.522 0.853 6.516 1.00 97.06 103 SER A C 1
ATOM 689 O O . SER A 1 103 ? -8.201 1.072 7.520 1.00 97.06 103 SER A O 1
ATOM 691 N N . THR A 1 104 ? -7.974 0.133 5.493 1.00 95.69 104 THR A N 1
ATOM 692 C CA . THR A 1 104 ? -9.294 -0.509 5.470 1.00 95.69 104 THR A CA 1
ATOM 693 C C . THR A 1 104 ? -9.170 -1.965 5.915 1.00 95.69 104 THR A C 1
ATOM 695 O O . THR A 1 104 ? -8.608 -2.798 5.204 1.00 95.69 104 THR A O 1
ATOM 698 N N . LEU A 1 105 ? -9.708 -2.295 7.095 1.00 94.25 105 LEU A N 1
ATOM 699 C CA . LEU A 1 105 ? -9.663 -3.650 7.664 1.00 94.25 105 LEU A CA 1
ATOM 700 C C . LEU A 1 105 ? -10.676 -4.608 7.028 1.00 94.25 105 LEU A C 1
ATOM 702 O O . LEU A 1 105 ? -10.507 -5.823 7.105 1.00 94.25 105 LEU A O 1
ATOM 706 N N . GLY A 1 106 ? -11.727 -4.066 6.414 1.00 92.56 106 GLY A N 1
ATOM 707 C CA . GLY A 1 106 ? -12.887 -4.827 5.963 1.00 92.56 106 GLY A CA 1
ATOM 708 C C . GLY A 1 106 ? -13.992 -4.838 7.016 1.00 92.56 106 GLY A C 1
ATOM 709 O O . GLY A 1 106 ? -13.998 -4.045 7.953 1.00 92.56 106 GLY A O 1
ATOM 710 N N . THR A 1 107 ? -14.979 -5.705 6.849 1.00 93.31 107 THR A N 1
ATOM 711 C CA . THR A 1 107 ? -16.156 -5.741 7.723 1.00 93.31 107 THR A CA 1
ATOM 712 C C . THR A 1 107 ? -15.838 -6.297 9.111 1.00 93.31 107 THR A C 1
ATOM 714 O O . THR A 1 107 ? -14.940 -7.126 9.279 1.00 93.31 107 THR A O 1
ATOM 717 N N . VAL A 1 108 ? -16.644 -5.931 10.114 1.00 93.62 108 VAL A N 1
ATOM 718 C CA . VAL A 1 108 ? -16.590 -6.544 11.456 1.00 93.62 108 VAL A CA 1
ATOM 719 C C . VAL A 1 108 ? -16.606 -8.072 11.368 1.00 93.62 108 VAL A C 1
ATOM 721 O O . VAL A 1 108 ? -15.798 -8.732 12.012 1.00 93.62 108 VAL A O 1
ATOM 724 N N . ALA A 1 109 ? -17.471 -8.649 10.529 1.00 92.81 109 ALA A N 1
ATOM 725 C CA . ALA A 1 109 ? -17.557 -10.097 10.354 1.00 92.81 109 ALA A CA 1
ATOM 726 C C . ALA A 1 109 ? -16.237 -10.709 9.852 1.00 92.81 109 ALA A C 1
ATOM 728 O O . ALA A 1 109 ? -15.809 -11.739 10.371 1.00 92.81 109 ALA A O 1
ATOM 729 N N . GLN A 1 110 ? -15.562 -10.061 8.897 1.00 93.44 110 GLN A N 1
ATOM 730 C CA . GLN A 1 110 ? -14.257 -10.504 8.397 1.00 93.44 110 GLN A CA 1
ATOM 731 C C . GLN A 1 110 ? -13.180 -10.431 9.483 1.00 93.44 110 GLN A C 1
ATOM 733 O O . GLN A 1 110 ? -12.449 -11.402 9.669 1.00 93.44 110 GLN A O 1
ATOM 738 N N . VAL A 1 111 ? -13.119 -9.338 10.251 1.00 94.56 111 VAL A N 1
ATOM 739 C CA . VAL A 1 111 ? -12.151 -9.185 11.352 1.00 94.56 111 VAL A CA 1
ATOM 740 C C . VAL A 1 111 ? -12.387 -10.230 12.448 1.00 94.56 111 VAL A C 1
ATOM 742 O O . VAL A 1 111 ? -11.449 -10.891 12.895 1.00 94.56 111 VAL A O 1
ATOM 745 N N . LEU A 1 112 ? -13.643 -10.448 12.852 1.00 93.00 112 LEU A N 1
ATOM 746 C CA . LEU A 1 112 ? -13.991 -11.464 13.850 1.00 93.00 112 LEU A CA 1
ATOM 747 C C . LEU A 1 112 ? -13.721 -12.890 13.349 1.00 93.00 112 LEU A C 1
ATOM 749 O O . LEU A 1 112 ? -13.288 -13.736 14.132 1.00 93.00 112 LEU A O 1
ATOM 753 N N . SER A 1 113 ? -13.946 -13.153 12.059 1.00 92.75 113 SER A N 1
ATOM 754 C CA . SER A 1 113 ? -13.614 -14.432 11.428 1.00 92.75 113 SER A CA 1
ATOM 755 C C . SER A 1 113 ? -12.103 -14.659 11.385 1.00 92.75 113 SER A C 1
ATOM 757 O O . SER A 1 113 ? -11.649 -15.759 11.695 1.00 92.75 113 SER A O 1
ATOM 759 N N . ALA A 1 114 ? -11.317 -13.629 11.053 1.00 93.31 114 ALA A N 1
ATOM 760 C CA . ALA A 1 114 ? -9.857 -13.698 11.021 1.00 93.31 114 ALA A CA 1
ATOM 761 C C . ALA A 1 114 ? -9.263 -13.997 12.407 1.00 93.31 114 ALA A C 1
ATOM 763 O O . ALA A 1 114 ? -8.268 -14.715 12.509 1.00 93.31 114 ALA A O 1
ATOM 764 N N . ALA A 1 115 ? -9.902 -13.509 13.477 1.00 92.75 115 ALA A N 1
ATOM 765 C CA . ALA A 1 115 ? -9.487 -13.770 14.856 1.00 92.75 115 ALA A CA 1
ATOM 766 C C . ALA A 1 115 ? -9.616 -15.248 15.265 1.00 92.75 115 ALA A C 1
ATOM 768 O O . ALA A 1 115 ? -8.917 -15.711 16.172 1.00 92.75 115 ALA A O 1
ATOM 769 N N . GLY A 1 116 ? -10.543 -15.976 14.632 1.00 88.12 116 GLY A N 1
ATOM 770 C CA . GLY A 1 116 ? -10.837 -17.375 14.920 1.00 88.12 116 GLY A CA 1
ATOM 771 C C . GLY A 1 116 ? -11.088 -17.660 16.407 1.00 88.12 116 GLY A C 1
ATOM 772 O O . GLY A 1 116 ? -11.614 -16.830 17.160 1.00 88.12 116 GLY A O 1
ATOM 773 N N . SER A 1 117 ? -10.688 -18.860 16.837 1.00 84.69 117 SER A N 1
ATOM 774 C CA . SER A 1 117 ? -10.738 -19.289 18.242 1.00 84.69 117 SER A CA 1
ATOM 775 C C . SER A 1 117 ? -9.659 -18.639 19.111 1.00 84.69 117 SER A C 1
ATOM 777 O O . SER A 1 117 ? -9.851 -18.523 20.318 1.00 84.69 117 SER A O 1
ATOM 779 N N . ALA A 1 118 ? -8.550 -18.193 18.509 1.00 84.69 118 AL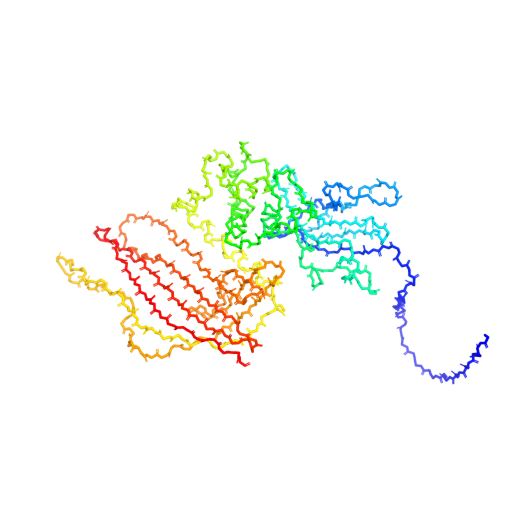A A N 1
ATOM 780 C CA . ALA A 1 118 ? -7.443 -17.555 19.216 1.00 84.69 118 ALA A CA 1
ATOM 781 C C . ALA A 1 118 ? -7.832 -16.184 19.791 1.00 84.69 118 ALA A C 1
ATOM 783 O O . ALA A 1 118 ? -7.234 -15.732 20.762 1.00 84.69 118 ALA A O 1
ATOM 784 N N . GLY A 1 119 ? -8.839 -15.528 19.202 1.00 91.69 119 GLY A N 1
ATOM 785 C CA . GLY A 1 119 ? -9.291 -14.208 19.637 1.00 91.69 119 GLY A CA 1
ATOM 786 C C . GLY A 1 119 ? -8.301 -13.092 19.315 1.00 91.69 119 GLY A C 1
ATOM 787 O O . GLY A 1 119 ? -8.454 -11.998 19.850 1.00 91.69 119 GLY A O 1
ATOM 788 N N . THR A 1 120 ? -7.331 -13.349 18.434 1.00 94.19 120 THR A N 1
ATOM 789 C CA . THR A 1 120 ? -6.300 -12.388 18.039 1.00 94.19 120 THR A CA 1
ATOM 790 C C . THR A 1 120 ? -6.214 -12.300 16.521 1.00 94.19 120 THR A C 1
ATOM 792 O O . THR A 1 120 ? -6.190 -13.326 15.840 1.00 94.19 120 THR A O 1
ATOM 795 N N . VAL A 1 121 ? -6.148 -11.073 16.007 1.00 95.81 121 VAL A N 1
ATOM 796 C CA . VAL A 1 121 ? -5.898 -10.738 14.603 1.00 95.81 121 VAL A CA 1
ATOM 797 C C . VAL A 1 121 ? -4.514 -10.110 14.494 1.00 95.81 121 VAL A C 1
ATOM 799 O O . VAL A 1 121 ? -4.213 -9.122 15.161 1.00 95.81 121 VAL A O 1
ATOM 802 N N . THR A 1 122 ? -3.682 -10.690 13.640 1.00 94.81 122 THR A N 1
ATOM 803 C CA . THR A 1 122 ? -2.319 -10.251 13.326 1.00 94.81 122 THR A CA 1
ATOM 804 C C . THR A 1 122 ? -2.197 -9.920 11.834 1.00 94.81 122 THR A C 1
ATOM 806 O O . THR A 1 122 ? -3.048 -10.352 11.047 1.00 94.81 122 THR A O 1
ATOM 809 N N . PRO A 1 123 ? -1.118 -9.245 11.394 1.00 91.25 123 PRO A N 1
ATOM 810 C CA . PRO A 1 123 ? -0.896 -8.952 9.975 1.00 91.25 123 PRO A CA 1
ATOM 811 C C . PRO A 1 123 ? -0.809 -10.198 9.079 1.00 91.25 123 PRO A C 1
ATOM 813 O O . PRO A 1 123 ? -1.119 -10.128 7.892 1.00 91.25 123 PRO A O 1
ATOM 816 N N . ALA A 1 124 ? -0.451 -11.357 9.646 1.00 88.94 124 ALA A N 1
ATOM 817 C CA . ALA A 1 124 ? -0.454 -12.634 8.931 1.00 88.94 124 ALA A CA 1
ATOM 818 C C . ALA A 1 124 ? -1.873 -13.125 8.588 1.00 88.94 124 ALA A C 1
ATOM 820 O O . ALA A 1 124 ? -2.061 -13.819 7.592 1.00 88.94 124 ALA A O 1
ATOM 821 N N . GLN A 1 125 ? -2.873 -12.771 9.404 1.00 90.75 125 GLN A N 1
ATOM 822 C CA . GLN A 1 125 ? -4.283 -13.102 9.163 1.00 90.75 125 GLN A CA 1
ATOM 823 C C . GLN A 1 125 ? -4.989 -12.014 8.351 1.00 90.75 125 GLN A C 1
ATOM 825 O O . GLN A 1 125 ? -5.870 -12.314 7.550 1.00 90.75 125 GLN A O 1
ATOM 830 N N . LEU A 1 126 ? -4.617 -10.753 8.573 1.00 91.44 126 LEU A N 1
ATOM 831 C CA . LEU A 1 126 ? -5.217 -9.598 7.926 1.00 91.44 126 LEU A CA 1
ATOM 832 C C . LEU A 1 126 ? -4.138 -8.546 7.672 1.00 91.44 126 LEU A C 1
ATOM 834 O O . LEU A 1 126 ? -3.803 -7.772 8.562 1.00 91.44 126 LEU A O 1
ATOM 838 N N . THR A 1 127 ? -3.598 -8.499 6.453 1.00 88.62 127 THR A N 1
ATOM 839 C CA . THR A 1 127 ? -2.479 -7.601 6.114 1.00 88.62 127 THR A CA 1
ATOM 840 C C . THR A 1 127 ? -2.813 -6.125 6.346 1.00 88.62 127 THR A C 1
ATOM 842 O O . THR A 1 127 ? -1.944 -5.358 6.744 1.00 88.62 127 THR A O 1
ATOM 845 N N . SER A 1 128 ? -4.083 -5.728 6.204 1.00 91.94 128 SER A N 1
ATOM 846 C CA . SER A 1 128 ? -4.541 -4.364 6.501 1.00 91.94 128 SER A CA 1
ATOM 847 C C . SER A 1 128 ? -4.495 -3.989 7.988 1.00 91.94 128 SER A C 1
ATOM 849 O O . SER A 1 128 ? -4.691 -2.819 8.317 1.00 91.94 128 SER A O 1
ATOM 851 N N . ALA A 1 129 ? -4.182 -4.927 8.892 1.00 95.44 129 ALA A N 1
ATOM 852 C CA . ALA A 1 129 ? -3.807 -4.604 10.267 1.00 95.44 129 ALA A CA 1
ATOM 853 C C . ALA A 1 129 ? -2.521 -3.760 10.325 1.00 95.44 129 ALA A C 1
ATOM 855 O O . ALA A 1 129 ? -2.315 -3.025 11.288 1.00 95.44 129 ALA A O 1
ATOM 856 N N . ASN A 1 130 ? -1.667 -3.802 9.303 1.00 95.25 130 ASN A N 1
ATOM 857 C CA . ASN A 1 130 ? -0.593 -2.827 9.174 1.00 95.25 130 ASN A CA 1
ATOM 858 C C . ASN A 1 130 ? -1.119 -1.525 8.555 1.00 95.25 130 ASN A C 1
ATOM 860 O O . ASN A 1 130 ? -1.834 -1.522 7.549 1.00 95.25 130 ASN A O 1
ATOM 864 N N . VAL A 1 131 ? -0.742 -0.404 9.164 1.00 96.75 131 VAL A N 1
ATOM 865 C CA . VAL A 1 131 ? -1.044 0.941 8.676 1.00 96.75 131 VAL A CA 1
ATOM 866 C C . VAL A 1 131 ? 0.232 1.500 8.054 1.00 96.75 131 VAL A C 1
ATOM 868 O O . VAL A 1 131 ? 1.195 1.789 8.763 1.00 96.75 131 VAL A O 1
ATOM 871 N N . THR A 1 132 ? 0.254 1.607 6.729 1.00 95.06 132 THR A N 1
ATOM 872 C CA . THR A 1 132 ? 1.438 1.937 5.930 1.00 95.06 132 THR A CA 1
ATOM 873 C C . THR A 1 132 ? 1.110 3.006 4.894 1.00 95.06 132 THR A C 1
ATOM 875 O O . THR A 1 132 ? -0.059 3.342 4.678 1.00 95.06 132 THR A O 1
ATOM 878 N N . HIS A 1 133 ? 2.126 3.535 4.213 1.00 94.00 133 HIS A N 1
ATOM 879 C CA . HIS A 1 133 ? 1.931 4.412 3.057 1.00 94.00 133 HIS A CA 1
ATOM 880 C C . HIS A 1 133 ? 1.086 3.731 1.958 1.00 94.00 133 HIS A C 1
ATOM 882 O O . HIS A 1 133 ? 0.229 4.370 1.353 1.00 94.00 133 HIS A O 1
ATOM 888 N N . ILE A 1 134 ? 1.229 2.415 1.764 1.00 93.50 134 ILE A N 1
ATOM 889 C CA . ILE A 1 134 ? 0.452 1.637 0.784 1.00 93.50 134 ILE A CA 1
ATOM 890 C C . ILE A 1 134 ? -1.009 1.518 1.198 1.00 93.50 134 ILE A C 1
ATOM 892 O O . ILE A 1 134 ? -1.899 1.771 0.388 1.00 93.50 134 ILE A O 1
ATOM 896 N N . THR A 1 135 ? -1.282 1.127 2.449 1.00 95.31 135 THR A N 1
ATOM 897 C CA . THR A 1 135 ? -2.674 0.997 2.904 1.00 95.31 135 THR A CA 1
ATOM 898 C C . THR A 1 135 ? -3.367 2.354 2.961 1.00 95.31 135 THR A C 1
ATOM 900 O O . THR A 1 135 ? -4.556 2.421 2.658 1.00 95.31 135 THR A O 1
ATOM 903 N N . THR A 1 136 ? -2.613 3.432 3.196 1.00 97.31 136 THR A N 1
ATOM 904 C CA . THR A 1 136 ? -3.112 4.815 3.146 1.00 97.31 136 THR A CA 1
ATOM 905 C C . THR A 1 136 ? -3.417 5.260 1.721 1.00 97.31 136 THR A C 1
ATOM 907 O O . THR A 1 136 ? -4.489 5.799 1.472 1.00 97.31 136 THR A O 1
ATOM 910 N N . ALA A 1 137 ? -2.519 5.002 0.767 1.00 96.25 137 ALA A N 1
ATOM 911 C CA . ALA A 1 137 ? -2.757 5.277 -0.648 1.00 96.25 137 ALA A CA 1
ATOM 912 C C . ALA A 1 137 ? -3.974 4.505 -1.178 1.00 96.25 137 ALA A C 1
ATOM 914 O O . ALA A 1 137 ? -4.807 5.053 -1.896 1.00 96.25 137 ALA A O 1
ATOM 915 N N . ASN A 1 138 ? -4.114 3.243 -0.768 1.00 94.75 138 ASN A N 1
ATOM 916 C CA . ASN A 1 138 ? -5.264 2.424 -1.116 1.00 94.75 138 ASN A CA 1
ATOM 917 C C . ASN A 1 138 ? -6.563 2.926 -0.476 1.00 94.75 138 ASN A C 1
ATOM 919 O O . ASN A 1 138 ? -7.606 2.918 -1.121 1.00 94.75 138 ASN A O 1
ATOM 923 N N . PHE A 1 139 ? -6.497 3.370 0.781 1.00 96.38 139 PHE A N 1
ATOM 924 C CA . PHE A 1 139 ? -7.615 4.002 1.473 1.00 96.38 139 PHE A CA 1
ATOM 925 C C . PHE A 1 139 ? -8.053 5.280 0.751 1.00 96.38 139 PHE A C 1
ATOM 927 O O . PHE A 1 139 ? -9.233 5.430 0.471 1.00 96.38 139 PHE A O 1
ATOM 934 N N . ALA A 1 140 ? -7.115 6.157 0.384 1.00 96.88 140 ALA A N 1
ATOM 935 C CA . ALA A 1 140 ? -7.414 7.403 -0.321 1.00 96.88 140 ALA A CA 1
ATOM 936 C C . ALA A 1 140 ? -8.030 7.177 -1.711 1.00 96.88 140 ALA A C 1
ATOM 938 O O . ALA A 1 140 ? -8.799 8.008 -2.179 1.00 96.88 140 ALA A O 1
ATOM 939 N N . LEU A 1 141 ? -7.706 6.058 -2.371 1.00 95.62 141 LEU A N 1
ATOM 940 C CA . LEU A 1 141 ? -8.357 5.654 -3.619 1.00 95.62 141 LEU A CA 1
ATOM 941 C C . LEU A 1 141 ? -9.775 5.097 -3.392 1.00 95.62 141 LEU A C 1
ATOM 943 O O . LEU A 1 141 ? -10.619 5.198 -4.278 1.00 95.62 141 LEU A O 1
ATOM 947 N N . ALA A 1 142 ? -10.027 4.484 -2.234 1.00 94.56 142 ALA A N 1
ATOM 948 C CA . ALA A 1 142 ? -11.341 3.966 -1.855 1.00 94.56 142 ALA A CA 1
ATOM 949 C C . ALA A 1 142 ? -12.284 5.041 -1.286 1.00 94.56 142 ALA A C 1
ATOM 951 O O . ALA A 1 142 ? -13.488 4.826 -1.289 1.00 94.56 142 ALA A O 1
ATOM 952 N N . ASP A 1 143 ? -11.746 6.160 -0.805 1.00 95.50 143 ASP A N 1
ATOM 953 C CA . ASP A 1 143 ? -12.467 7.358 -0.360 1.00 95.50 143 ASP A CA 1
ATOM 954 C C . ASP A 1 143 ? -12.881 8.181 -1.594 1.00 95.50 143 ASP A C 1
ATOM 956 O O . ASP A 1 143 ? -12.094 8.971 -2.124 1.00 95.50 143 ASP A O 1
ATOM 960 N N . LEU A 1 144 ? -14.081 7.912 -2.122 1.00 92.62 144 LEU A N 1
ATOM 961 C CA . LEU A 1 144 ? -14.543 8.431 -3.414 1.00 92.62 144 LEU A CA 1
ATOM 962 C C . LEU A 1 144 ? -15.103 9.850 -3.305 1.00 92.62 144 LEU A C 1
ATOM 964 O O . LEU A 1 144 ? -15.093 10.580 -4.299 1.00 92.62 144 LEU A O 1
ATOM 968 N N . ASP A 1 145 ? -15.624 10.232 -2.138 1.00 93.56 145 ASP A N 1
ATOM 969 C CA . ASP A 1 145 ? -16.081 11.600 -1.877 1.00 93.56 145 ASP A CA 1
ATOM 970 C C . ASP A 1 145 ? -14.987 12.509 -1.287 1.00 93.56 145 ASP A C 1
ATOM 972 O O . ASP A 1 145 ? -15.130 13.738 -1.295 1.00 93.56 145 ASP A O 1
ATOM 976 N N . HIS A 1 146 ? -13.853 11.914 -0.905 1.00 91.75 146 HIS A N 1
ATOM 977 C CA . HIS A 1 146 ? -12.652 12.567 -0.403 1.00 91.75 146 HIS A CA 1
ATOM 978 C C . HIS A 1 146 ? -12.864 13.291 0.931 1.00 91.75 146 HIS A C 1
ATOM 980 O O . HIS A 1 146 ? -12.245 14.334 1.181 1.00 91.75 146 HIS A O 1
ATOM 986 N N . ASP A 1 147 ? -13.739 12.757 1.785 1.00 92.06 147 ASP A N 1
ATOM 987 C CA . ASP A 1 147 ? -14.034 13.298 3.112 1.00 92.06 147 ASP A CA 1
ATOM 988 C C . ASP A 1 147 ? -13.101 12.764 4.223 1.00 92.06 147 ASP A C 1
ATOM 990 O O . ASP A 1 147 ? -13.192 13.188 5.385 1.00 92.06 147 ASP A O 1
ATOM 994 N N . GLY A 1 148 ? -12.162 11.878 3.869 1.00 91.69 148 GLY A N 1
ATOM 995 C CA . GLY A 1 148 ? -11.221 11.239 4.784 1.00 91.69 148 GLY A CA 1
ATOM 996 C C . GLY A 1 148 ? -11.776 9.987 5.464 1.00 91.69 148 GLY A C 1
ATOM 997 O O . GLY A 1 148 ? -11.181 9.510 6.440 1.00 91.69 148 GLY A O 1
ATOM 998 N N . LYS A 1 149 ? -12.906 9.456 4.993 1.00 92.94 149 LYS A N 1
ATOM 999 C CA . LYS A 1 149 ? -13.530 8.217 5.460 1.00 92.94 149 LYS A CA 1
ATOM 1000 C C . LYS A 1 149 ? -13.795 7.304 4.271 1.00 92.94 149 LYS A C 1
ATOM 1002 O O . LYS A 1 149 ? -13.704 7.684 3.120 1.00 92.94 149 LYS A O 1
ATOM 1007 N N . VAL A 1 150 ? -14.088 6.046 4.583 1.00 92.19 150 VAL A N 1
ATOM 1008 C CA . VAL A 1 150 ? -14.547 5.080 3.586 1.00 92.19 150 VAL A CA 1
ATOM 1009 C C . VAL A 1 150 ? -15.792 4.418 4.143 1.00 92.19 150 VAL A C 1
ATOM 1011 O O . VAL A 1 150 ? -15.784 3.851 5.243 1.00 92.19 150 VAL A O 1
ATOM 1014 N N . SER A 1 151 ? -16.876 4.513 3.390 1.00 90.56 151 SER A N 1
ATOM 1015 C CA . SER A 1 151 ? -18.131 3.819 3.631 1.00 90.56 151 SER A CA 1
ATOM 1016 C C . SER A 1 151 ? -18.158 2.461 2.924 1.00 90.56 151 SER A C 1
ATOM 1018 O O . SER A 1 151 ? -17.372 2.175 2.021 1.00 90.56 151 SER A O 1
ATOM 1020 N N . GLN A 1 152 ? -19.101 1.596 3.311 1.00 87.81 152 GLN A N 1
ATOM 1021 C CA . GLN A 1 152 ? -19.286 0.320 2.613 1.00 87.81 152 GLN A CA 1
ATOM 1022 C C . GLN A 1 152 ? -19.681 0.525 1.142 1.00 87.81 152 GLN A C 1
ATOM 1024 O O . GLN A 1 152 ? -19.206 -0.209 0.287 1.00 87.81 152 GLN A O 1
ATOM 1029 N N . ALA A 1 153 ? -20.508 1.533 0.843 1.00 89.88 153 ALA A N 1
ATOM 1030 C CA . ALA A 1 153 ? -20.944 1.815 -0.523 1.00 89.88 153 ALA A CA 1
ATOM 1031 C C . ALA A 1 153 ? -19.773 2.233 -1.424 1.00 89.88 153 ALA A C 1
ATOM 1033 O O . ALA A 1 153 ? -19.701 1.812 -2.576 1.00 89.88 153 ALA A O 1
ATOM 1034 N N . GLU A 1 154 ? -18.838 3.019 -0.893 1.00 91.94 154 GLU A N 1
ATOM 1035 C CA . GLU A 1 154 ? -17.621 3.379 -1.619 1.00 91.94 154 GLU A CA 1
ATOM 1036 C C . GLU A 1 154 ? -16.709 2.177 -1.814 1.00 91.94 154 GLU A C 1
ATOM 1038 O O . GLU A 1 154 ? -16.216 1.975 -2.915 1.00 91.94 154 GLU A O 1
ATOM 1043 N N . LEU A 1 155 ? -16.551 1.323 -0.798 1.00 87.69 155 LEU A N 1
ATOM 1044 C CA . LEU A 1 155 ? -15.777 0.091 -0.942 1.00 87.69 155 LEU A CA 1
ATOM 1045 C C . LEU A 1 155 ? -16.396 -0.879 -1.966 1.00 87.69 155 LEU A C 1
ATOM 1047 O O . LEU A 1 155 ? -15.667 -1.591 -2.653 1.00 87.69 155 LEU A O 1
ATOM 1051 N N . ASP A 1 156 ? -17.723 -0.900 -2.093 1.00 87.00 156 ASP A N 1
ATOM 1052 C CA . ASP A 1 156 ? -18.426 -1.697 -3.103 1.00 87.00 156 ASP A CA 1
ATOM 1053 C C . ASP A 1 156 ? -18.256 -1.109 -4.520 1.00 87.00 156 ASP A C 1
ATOM 1055 O O . ASP A 1 156 ? -18.227 -1.856 -5.502 1.00 87.00 156 ASP A O 1
ATOM 1059 N N . ALA A 1 157 ? -18.130 0.219 -4.636 1.00 88.12 157 ALA A N 1
ATOM 1060 C CA . ALA A 1 157 ? -17.871 0.937 -5.889 1.00 88.12 157 ALA A CA 1
ATOM 1061 C C . ALA A 1 157 ? -16.373 1.053 -6.232 1.00 88.12 157 ALA A C 1
ATOM 1063 O O . ALA A 1 157 ? -16.015 1.389 -7.364 1.00 88.12 157 ALA A O 1
ATOM 1064 N N . TYR A 1 158 ? -15.503 0.774 -5.265 1.00 87.25 158 TYR A N 1
ATOM 1065 C CA . TYR A 1 158 ? -14.063 0.905 -5.372 1.00 87.25 158 TYR A CA 1
ATOM 1066 C C . TYR A 1 158 ? -13.509 -0.045 -6.437 1.00 87.25 158 TYR A C 1
ATOM 1068 O O . TYR A 1 158 ? -13.694 -1.266 -6.408 1.00 87.25 158 TYR A O 1
ATOM 1076 N N . SER A 1 159 ? -12.787 0.544 -7.388 1.00 84.38 159 SER A N 1
ATOM 1077 C CA . SER A 1 159 ? -12.040 -0.177 -8.409 1.00 84.38 159 SER A CA 1
ATOM 1078 C C . SER A 1 159 ? -10.553 -0.016 -8.119 1.00 84.38 159 SER A C 1
ATOM 1080 O O . SER A 1 159 ? -10.037 1.096 -8.248 1.00 84.38 159 SER A O 1
ATOM 1082 N N . PRO A 1 160 ? -9.837 -1.091 -7.757 1.00 80.81 160 PRO A N 1
ATOM 1083 C CA . PRO A 1 160 ? -8.423 -0.976 -7.445 1.00 80.81 160 PRO A CA 1
ATOM 1084 C C . PRO A 1 160 ? -7.629 -0.586 -8.692 1.00 80.81 160 PRO A C 1
ATOM 1086 O O . PRO A 1 160 ? -7.688 -1.281 -9.710 1.00 80.81 160 PRO A O 1
ATOM 1089 N N . ASP A 1 161 ? -6.847 0.483 -8.582 1.00 84.31 161 ASP A N 1
ATOM 1090 C CA . ASP A 1 161 ? -5.853 0.898 -9.566 1.00 84.31 161 ASP A CA 1
ATOM 1091 C C . ASP A 1 161 ? -4.499 1.008 -8.871 1.00 84.31 161 ASP A C 1
ATOM 1093 O O . ASP A 1 161 ? -4.166 2.010 -8.232 1.00 84.31 161 ASP A O 1
ATOM 1097 N N . PHE A 1 162 ? -3.707 -0.058 -8.986 1.00 85.50 162 PHE A N 1
ATOM 1098 C CA . PHE A 1 162 ? -2.408 -0.099 -8.332 1.00 85.50 162 PHE A CA 1
ATOM 1099 C C . PHE A 1 162 ? -1.439 0.959 -8.874 1.00 85.50 162 PHE A C 1
ATOM 1101 O O . PHE A 1 162 ? -0.557 1.376 -8.137 1.00 85.50 162 PHE A O 1
ATOM 1108 N N . SER A 1 163 ? -1.604 1.447 -10.110 1.00 84.12 163 SER A N 1
ATOM 1109 C CA . SER A 1 163 ? -0.736 2.510 -10.630 1.00 84.12 163 SER A CA 1
ATOM 1110 C C . SER A 1 163 ? -0.936 3.817 -9.854 1.00 84.12 163 SER A C 1
ATOM 1112 O O . SER A 1 163 ? 0.034 4.478 -9.484 1.00 84.12 163 SER A O 1
ATOM 1114 N N . VAL A 1 164 ? -2.184 4.142 -9.505 1.00 90.12 164 VAL A N 1
ATOM 1115 C CA . VAL A 1 164 ? -2.517 5.302 -8.668 1.00 90.12 164 VAL A CA 1
ATOM 1116 C C . VAL A 1 164 ? -2.071 5.073 -7.224 1.00 90.12 164 VAL A C 1
ATOM 1118 O O . VAL A 1 164 ? -1.442 5.953 -6.634 1.00 90.12 164 VAL A O 1
ATOM 1121 N N . VAL A 1 165 ? -2.323 3.877 -6.673 1.00 92.25 165 VAL A N 1
ATOM 1122 C CA . VAL A 1 165 ? -1.873 3.511 -5.317 1.00 92.25 165 VAL A CA 1
ATOM 1123 C C . VAL A 1 165 ? -0.360 3.626 -5.201 1.00 92.25 165 VAL A C 1
ATOM 1125 O O . VAL A 1 165 ? 0.124 4.249 -4.265 1.00 92.25 165 VAL A O 1
ATOM 1128 N N . GLN A 1 166 ? 0.389 3.084 -6.160 1.00 90.50 166 GLN A N 1
ATOM 1129 C CA . GLN A 1 166 ? 1.844 3.151 -6.195 1.00 90.50 166 GLN A CA 1
ATOM 1130 C C . GLN A 1 166 ? 2.326 4.599 -6.211 1.00 90.50 166 GLN A C 1
ATOM 1132 O O . GLN A 1 166 ? 3.167 4.965 -5.400 1.00 90.50 166 GLN A O 1
ATOM 1137 N N . ARG A 1 167 ? 1.763 5.450 -7.073 1.00 92.75 167 ARG A N 1
ATOM 1138 C CA . ARG A 1 167 ? 2.159 6.863 -7.147 1.00 92.75 167 ARG A CA 1
ATOM 1139 C C . ARG A 1 167 ? 1.924 7.609 -5.838 1.00 92.75 167 ARG A C 1
ATOM 1141 O O . ARG A 1 167 ? 2.807 8.339 -5.390 1.00 92.75 167 ARG A O 1
ATOM 1148 N N . ALA A 1 168 ? 0.758 7.418 -5.224 1.00 95.75 168 ALA A N 1
ATOM 1149 C CA . ALA A 1 168 ? 0.455 8.010 -3.927 1.00 95.75 168 ALA A CA 1
ATOM 1150 C C . ALA A 1 168 ? 1.404 7.469 -2.849 1.00 95.75 168 ALA A C 1
ATOM 1152 O O . ALA A 1 168 ? 2.029 8.251 -2.141 1.00 95.75 168 ALA A O 1
ATOM 1153 N N . ALA A 1 169 ? 1.593 6.152 -2.789 1.00 95.00 169 ALA A N 1
ATOM 1154 C CA . ALA A 1 169 ? 2.481 5.469 -1.855 1.00 95.00 169 ALA A CA 1
ATOM 1155 C C . ALA A 1 169 ? 3.936 5.981 -1.953 1.00 95.00 169 ALA A C 1
ATOM 1157 O O . ALA A 1 169 ? 4.536 6.309 -0.933 1.00 95.00 169 ALA A O 1
ATOM 1158 N N . THR A 1 170 ? 4.471 6.155 -3.164 1.00 93.31 170 THR A N 1
ATOM 1159 C CA . THR A 1 170 ? 5.810 6.718 -3.411 1.00 93.31 170 THR A CA 1
ATOM 1160 C C . THR A 1 170 ? 5.934 8.168 -2.931 1.00 93.31 170 THR A C 1
ATOM 1162 O O . THR A 1 170 ? 6.947 8.536 -2.337 1.00 93.31 170 THR A O 1
ATOM 1165 N N . ILE A 1 171 ? 4.916 9.006 -3.156 1.00 95.44 171 ILE A N 1
ATOM 1166 C CA . ILE A 1 171 ? 4.909 10.400 -2.680 1.00 95.44 171 ILE A CA 1
ATOM 1167 C C . ILE A 1 171 ? 4.854 10.454 -1.146 1.00 95.44 171 ILE A C 1
ATOM 1169 O O . ILE A 1 171 ? 5.567 11.252 -0.535 1.00 95.44 171 ILE A O 1
ATOM 1173 N N . LEU A 1 172 ? 4.060 9.584 -0.516 1.00 95.69 172 LEU A N 1
ATOM 1174 C CA . LEU A 1 172 ? 4.016 9.459 0.943 1.00 95.69 172 LEU A CA 1
ATOM 1175 C C . LEU A 1 172 ? 5.375 9.048 1.511 1.00 95.69 172 LEU A C 1
ATOM 1177 O O . LEU A 1 172 ? 5.860 9.707 2.427 1.00 95.69 172 LEU A O 1
ATOM 1181 N N . GLN A 1 173 ? 6.027 8.046 0.920 1.00 93.19 173 GLN A N 1
ATOM 1182 C CA . GLN A 1 173 ? 7.371 7.620 1.313 1.00 93.19 173 GLN A CA 1
ATOM 1183 C C . GLN A 1 173 ? 8.389 8.764 1.182 1.00 93.19 173 GLN A C 1
ATOM 1185 O O . GLN A 1 173 ? 9.198 9.010 2.077 1.00 93.19 173 GLN A O 1
ATOM 1190 N N . ALA A 1 174 ? 8.339 9.517 0.077 1.00 92.12 174 ALA A N 1
ATOM 1191 C CA . ALA A 1 174 ? 9.223 10.660 -0.137 1.00 92.12 174 ALA A CA 1
ATOM 1192 C C . ALA A 1 174 ? 9.027 11.762 0.922 1.00 92.12 174 ALA A C 1
ATOM 1194 O O . ALA A 1 174 ? 9.988 12.450 1.278 1.00 92.12 174 ALA A O 1
ATOM 1195 N N . TYR A 1 175 ? 7.809 11.924 1.445 1.00 94.06 175 TYR A N 1
ATOM 1196 C CA . TYR A 1 175 ? 7.529 12.814 2.569 1.00 94.06 175 TYR A CA 1
ATOM 1197 C C . TYR A 1 175 ? 8.046 12.243 3.899 1.00 94.06 175 TYR A C 1
ATOM 1199 O O . TYR A 1 175 ? 8.819 12.921 4.577 1.00 94.06 175 TYR A O 1
ATOM 1207 N N . ILE A 1 176 ? 7.639 11.018 4.248 1.00 91.94 176 ILE A N 1
ATOM 1208 C CA . ILE A 1 176 ? 7.879 10.404 5.563 1.00 91.94 176 ILE A CA 1
ATOM 1209 C C . ILE A 1 176 ? 9.372 10.145 5.784 1.00 91.94 176 ILE A C 1
ATOM 1211 O O . ILE A 1 176 ? 9.925 10.592 6.789 1.00 91.94 176 ILE A O 1
ATOM 1215 N N . ASP A 1 177 ? 10.031 9.512 4.815 1.00 88.06 177 ASP A N 1
ATOM 1216 C CA . ASP A 1 177 ? 11.438 9.113 4.922 1.00 88.06 177 ASP A CA 1
ATOM 1217 C C . ASP A 1 177 ? 12.378 10.075 4.204 1.00 88.06 177 ASP A C 1
ATOM 1219 O O . ASP A 1 177 ? 13.488 10.354 4.661 1.00 88.06 177 ASP A O 1
ATOM 1223 N N . GLY A 1 178 ? 11.937 10.610 3.065 1.00 84.56 178 GLY A N 1
ATOM 1224 C CA . GLY A 1 178 ? 12.736 11.533 2.259 1.00 84.56 178 GLY A CA 1
ATOM 1225 C C . GLY A 1 178 ? 12.769 12.970 2.794 1.00 84.56 178 GLY A C 1
ATOM 1226 O O . GLY A 1 178 ? 13.506 13.803 2.246 1.00 84.56 178 GLY A O 1
ATOM 1227 N N . GLY A 1 179 ? 11.973 13.280 3.826 1.00 86.81 179 GLY A N 1
ATOM 1228 C CA . GLY A 1 179 ? 11.916 14.590 4.479 1.00 86.81 179 GLY A CA 1
ATOM 1229 C C . GLY A 1 179 ? 11.423 15.716 3.567 1.00 86.81 179 GLY A C 1
ATOM 1230 O O . GLY A 1 179 ? 11.829 16.867 3.732 1.00 86.81 179 GLY A O 1
ATOM 1231 N N . GLN A 1 180 ? 10.600 15.403 2.562 1.00 88.31 180 GLN A N 1
ATOM 1232 C CA . GLN A 1 180 ? 10.062 16.369 1.596 1.00 88.31 180 GLN A CA 1
ATOM 1233 C C . GLN A 1 180 ? 8.947 17.234 2.192 1.00 88.31 180 GLN A C 1
ATOM 1235 O O . GLN A 1 180 ? 7.797 17.180 1.766 1.00 88.31 180 GLN A O 1
ATOM 1240 N N . THR A 1 181 ? 9.285 18.069 3.173 1.00 90.31 181 THR A N 1
ATOM 1241 C CA . THR A 1 181 ? 8.306 18.852 3.941 1.00 90.31 181 THR A CA 1
ATOM 1242 C C . THR A 1 181 ? 7.434 19.779 3.095 1.00 90.31 181 THR A C 1
ATOM 1244 O O . THR A 1 181 ? 6.312 20.060 3.498 1.00 90.31 181 THR A O 1
ATOM 1247 N N . SER A 1 182 ? 7.887 20.192 1.906 1.00 90.69 182 SER A N 1
ATOM 1248 C CA . SER A 1 182 ? 7.110 21.001 0.957 1.00 90.69 182 SER A CA 1
ATOM 1249 C C . SER A 1 182 ? 5.868 20.298 0.398 1.00 90.69 182 SER A C 1
ATOM 1251 O O . SER A 1 182 ? 4.962 20.988 -0.074 1.00 90.69 182 SER A O 1
ATOM 1253 N N . LEU A 1 183 ? 5.805 18.960 0.461 1.00 91.31 183 LEU A N 1
ATOM 1254 C CA . LEU A 1 183 ? 4.641 18.162 0.060 1.00 91.31 183 LEU A CA 1
ATOM 1255 C C . LEU A 1 183 ? 3.465 18.297 1.037 1.00 91.31 183 LEU A C 1
ATOM 1257 O O . LEU A 1 183 ? 2.346 17.942 0.685 1.00 91.31 183 LEU A O 1
ATOM 1261 N N . ILE A 1 184 ? 3.690 18.834 2.238 1.00 90.56 184 ILE A N 1
ATOM 1262 C CA . ILE A 1 184 ? 2.649 19.169 3.214 1.00 90.56 184 ILE A CA 1
ATOM 1263 C C . ILE A 1 184 ? 2.627 20.687 3.442 1.00 90.56 184 ILE A C 1
ATOM 1265 O O . ILE A 1 184 ? 3.635 21.380 3.313 1.00 90.56 184 ILE A O 1
ATOM 1269 N N . GLY A 1 185 ? 1.444 21.222 3.734 1.00 84.56 185 GLY A N 1
ATOM 1270 C CA . GLY A 1 185 ? 1.144 22.652 3.765 1.00 84.56 185 GLY A CA 1
ATOM 1271 C C . GLY A 1 185 ? 0.303 23.082 2.561 1.00 84.56 185 GLY A C 1
ATOM 1272 O O . GLY A 1 185 ? 0.072 22.313 1.635 1.00 84.56 185 GLY A O 1
ATOM 1273 N N . GLY A 1 186 ? -0.208 24.314 2.571 1.00 85.50 186 GLY A N 1
ATOM 1274 C CA . GLY A 1 186 ? -1.105 24.775 1.507 1.00 85.50 186 GLY A CA 1
ATOM 1275 C C . GLY A 1 186 ? -2.378 23.922 1.421 1.00 85.50 186 GLY A C 1
ATOM 1276 O O . GLY A 1 186 ? -3.186 23.933 2.347 1.00 85.50 186 GLY A O 1
ATOM 1277 N N . ALA A 1 187 ? -2.556 23.205 0.307 1.00 77.50 187 ALA A N 1
ATOM 1278 C CA . ALA A 1 187 ? -3.752 22.405 0.027 1.00 77.50 187 ALA A CA 1
ATOM 1279 C C . ALA A 1 187 ? -3.787 21.035 0.736 1.00 77.50 187 ALA A C 1
ATOM 1281 O O . ALA A 1 187 ? -4.855 20.432 0.829 1.00 77.50 187 ALA A O 1
ATOM 1282 N N . THR A 1 188 ? -2.655 20.540 1.245 1.00 90.88 188 THR A N 1
ATOM 1283 C CA . THR A 1 188 ? -2.549 19.216 1.881 1.00 90.88 188 THR A CA 1
ATOM 1284 C C . THR A 1 188 ? -2.084 19.356 3.326 1.00 90.88 188 THR A C 1
ATOM 1286 O O . THR A 1 188 ? -0.946 19.730 3.599 1.00 90.88 188 THR A O 1
ATOM 1289 N N . SER A 1 189 ? -2.968 19.066 4.278 1.00 93.06 189 SER A N 1
ATOM 1290 C CA . SER A 1 189 ? -2.720 19.281 5.712 1.00 93.06 189 SER A CA 1
ATOM 1291 C C . SER A 1 189 ? -1.944 18.154 6.397 1.00 93.06 189 SER A C 1
ATOM 1293 O O . SER A 1 189 ? -1.323 18.394 7.426 1.00 93.06 189 SER A O 1
ATOM 1295 N N . ASN A 1 190 ? -1.990 16.938 5.856 1.00 95.94 190 ASN A N 1
ATOM 1296 C CA . ASN A 1 190 ? -1.326 15.752 6.394 1.00 95.94 190 ASN A CA 1
ATOM 1297 C C . ASN A 1 190 ? -1.137 14.688 5.300 1.00 95.94 190 ASN A C 1
ATOM 1299 O O . ASN A 1 190 ? -1.605 14.857 4.172 1.00 95.94 190 ASN A O 1
ATOM 1303 N N . THR A 1 191 ? -0.468 13.582 5.627 1.00 96.62 191 THR A N 1
ATOM 1304 C CA . THR A 1 191 ? -0.206 12.485 4.680 1.00 96.62 191 THR A CA 1
ATOM 1305 C C . THR A 1 191 ? -1.470 11.868 4.075 1.00 96.62 191 THR A C 1
ATOM 1307 O O . THR A 1 191 ? -1.453 11.513 2.903 1.00 96.62 191 THR A O 1
ATOM 1310 N N . LEU A 1 192 ? -2.591 11.784 4.798 1.00 96.88 192 LEU A N 1
ATOM 1311 C CA . LEU A 1 192 ? -3.839 11.282 4.212 1.00 96.88 192 LEU A CA 1
ATOM 1312 C C . LEU A 1 192 ? -4.375 12.256 3.152 1.00 96.88 192 LEU A C 1
ATOM 1314 O O . LEU A 1 192 ? -4.669 11.842 2.036 1.00 96.88 192 LEU A O 1
ATOM 1318 N N . ALA A 1 193 ? -4.410 13.556 3.459 1.00 96.50 193 ALA A N 1
ATOM 1319 C CA . ALA A 1 193 ? -4.798 14.588 2.497 1.00 96.50 193 ALA A CA 1
ATOM 1320 C C . ALA A 1 193 ? -3.853 14.641 1.283 1.00 96.50 193 ALA A C 1
ATOM 1322 O O . ALA A 1 193 ? -4.297 14.897 0.166 1.00 96.50 193 ALA A O 1
ATOM 1323 N N . LEU A 1 194 ? -2.559 14.370 1.486 1.00 96.88 194 LEU A N 1
ATOM 1324 C CA . LEU A 1 194 ? -1.577 14.247 0.409 1.00 96.88 194 LEU A CA 1
ATOM 1325 C C . LEU A 1 194 ? -1.884 13.057 -0.507 1.00 96.88 194 LEU A C 1
ATOM 1327 O O . LEU A 1 194 ? -1.900 13.223 -1.724 1.00 96.88 194 LEU A O 1
ATOM 1331 N N . ALA A 1 195 ? -2.190 11.885 0.055 1.00 97.31 195 ALA A N 1
ATOM 1332 C CA . ALA A 1 195 ? -2.606 10.719 -0.724 1.00 97.31 195 ALA A CA 1
ATOM 1333 C C . ALA A 1 195 ? -3.866 11.019 -1.551 1.00 97.31 195 ALA A C 1
ATOM 1335 O O . ALA A 1 195 ? -3.890 10.765 -2.757 1.00 97.31 195 ALA A O 1
ATOM 1336 N N . SER A 1 196 ? -4.876 11.640 -0.933 1.00 96.75 196 SER A N 1
ATOM 1337 C CA . SER A 1 196 ? -6.106 12.047 -1.620 1.00 96.75 196 SER A CA 1
ATOM 1338 C C . SER A 1 196 ? -5.838 13.077 -2.721 1.00 96.75 196 SER A C 1
ATOM 1340 O O . SER A 1 196 ? -6.476 13.016 -3.770 1.00 96.75 196 SER A O 1
ATOM 1342 N N . ALA A 1 197 ? -4.884 13.997 -2.537 1.00 96.56 197 ALA A N 1
ATOM 1343 C CA . ALA A 1 197 ? -4.496 14.950 -3.575 1.00 96.56 197 ALA A CA 1
ATOM 1344 C C . ALA A 1 197 ? -3.864 14.256 -4.789 1.00 96.56 197 ALA A C 1
ATOM 1346 O O . ALA A 1 197 ? -4.193 14.611 -5.919 1.00 96.56 197 ALA A O 1
ATOM 1347 N N . VAL A 1 198 ? -3.028 13.234 -4.576 1.00 95.94 198 VAL A N 1
ATOM 1348 C CA . VAL A 1 198 ? -2.455 12.430 -5.669 1.00 95.94 198 VAL A CA 1
ATOM 1349 C C . VAL A 1 198 ? -3.551 11.708 -6.450 1.00 95.94 198 VAL A C 1
ATOM 1351 O O . VAL A 1 198 ? -3.578 11.803 -7.675 1.00 95.94 198 VAL A O 1
ATOM 1354 N N . VAL A 1 199 ? -4.478 11.043 -5.751 1.00 95.19 199 VAL A N 1
ATOM 1355 C CA . VAL A 1 199 ? -5.620 10.334 -6.362 1.00 95.19 199 VAL A CA 1
ATOM 1356 C C . VAL A 1 199 ? -6.486 11.279 -7.202 1.00 95.19 199 VAL A C 1
ATOM 1358 O O . VAL A 1 199 ? -6.960 10.904 -8.269 1.00 95.19 199 VAL A O 1
ATOM 1361 N N . GLN A 1 200 ? -6.660 12.518 -6.744 1.00 94.88 200 GLN A N 1
ATOM 1362 C CA . GLN A 1 200 ? -7.483 13.534 -7.405 1.00 94.88 200 GLN A CA 1
ATOM 1363 C C . GLN A 1 200 ? -6.731 14.379 -8.441 1.00 94.88 200 GLN A C 1
ATOM 1365 O O . GLN A 1 200 ? -7.302 15.341 -8.958 1.00 94.88 200 GLN A O 1
ATOM 1370 N N . SER A 1 201 ? -5.448 14.098 -8.693 1.00 95.19 201 SER A N 1
ATOM 1371 C CA . SER A 1 201 ? -4.576 14.948 -9.518 1.00 95.19 201 SER A CA 1
ATOM 1372 C C . SER A 1 201 ? -4.578 16.426 -9.080 1.00 95.19 201 SER A C 1
ATOM 1374 O O . SER A 1 201 ? -4.475 17.338 -9.900 1.00 95.19 201 SER A O 1
ATOM 1376 N N . LYS A 1 202 ? -4.712 16.679 -7.773 1.00 95.44 202 LYS A N 1
ATOM 1377 C CA . LYS A 1 202 ? -4.672 18.019 -7.175 1.00 95.44 202 LYS A CA 1
ATOM 1378 C C . LYS A 1 202 ? -3.228 18.452 -6.878 1.00 95.44 202 LYS A C 1
ATOM 1380 O O . LYS A 1 202 ? -2.344 17.602 -6.750 1.00 95.44 202 LYS A O 1
ATOM 1385 N N . PRO A 1 203 ? -2.984 19.768 -6.734 1.00 95.19 203 PRO A N 1
ATOM 1386 C CA . PRO A 1 203 ? -1.689 20.280 -6.304 1.00 95.19 203 PRO A CA 1
ATOM 1387 C C . PRO A 1 203 ? -1.242 19.711 -4.951 1.00 95.19 203 PRO A C 1
ATOM 1389 O O . PRO A 1 203 ? -2.036 19.613 -4.013 1.00 95.19 203 PRO A O 1
ATOM 1392 N N . LEU A 1 204 ? 0.045 19.385 -4.852 1.00 94.31 204 LEU A N 1
ATOM 1393 C CA . LEU A 1 204 ? 0.697 18.834 -3.672 1.00 94.31 204 LEU A CA 1
ATOM 1394 C C . LEU A 1 204 ? 1.291 19.958 -2.824 1.00 94.31 204 LEU A C 1
ATOM 1396 O O . LEU A 1 204 ? 2.113 20.755 -3.297 1.00 94.31 204 LEU A O 1
ATOM 1400 N N . GLY A 1 205 ? 0.942 19.980 -1.543 1.00 91.88 205 GLY A N 1
ATOM 1401 C CA . GLY A 1 205 ? 1.631 20.805 -0.568 1.00 91.88 205 GLY A CA 1
ATOM 1402 C C . GLY A 1 205 ? 1.657 22.292 -0.902 1.00 91.88 205 GLY A C 1
ATOM 1403 O O . GLY A 1 205 ? 0.721 22.890 -1.441 1.00 91.88 205 GLY A O 1
ATOM 1404 N N . THR A 1 206 ? 2.807 22.880 -0.598 1.00 90.44 206 THR A N 1
ATOM 1405 C CA . THR A 1 206 ? 3.169 24.255 -0.966 1.00 90.44 206 THR A CA 1
ATOM 1406 C C . THR A 1 206 ? 3.876 24.339 -2.317 1.00 90.44 206 THR A C 1
ATOM 1408 O O . THR A 1 206 ? 4.115 25.439 -2.807 1.00 90.44 206 THR A O 1
ATOM 1411 N N . THR A 1 207 ? 4.191 23.194 -2.934 1.00 87.12 207 THR A N 1
ATOM 1412 C CA . THR A 1 207 ? 4.857 23.145 -4.245 1.00 87.12 207 THR A CA 1
ATOM 1413 C C . THR A 1 207 ? 3.959 23.656 -5.368 1.00 87.12 207 THR A C 1
ATOM 1415 O O . THR A 1 207 ? 4.455 24.189 -6.356 1.00 87.12 207 THR A O 1
ATOM 1418 N N . GLY A 1 208 ? 2.640 23.474 -5.234 1.00 87.19 208 GLY A N 1
ATOM 1419 C CA . GLY A 1 208 ? 1.675 23.757 -6.296 1.00 87.19 208 GLY A CA 1
ATOM 1420 C C . GLY A 1 208 ? 1.733 22.776 -7.478 1.00 87.19 208 GLY A C 1
ATOM 1421 O O . GLY A 1 208 ? 0.907 22.887 -8.379 1.00 87.19 208 GLY A O 1
ATOM 1422 N N . MET A 1 209 ? 2.667 21.820 -7.468 1.00 93.31 209 MET A N 1
ATOM 1423 C CA . MET A 1 209 ? 2.837 20.794 -8.498 1.00 93.31 209 MET A CA 1
ATOM 1424 C C . MET A 1 209 ? 1.758 19.727 -8.369 1.00 93.31 209 MET A C 1
ATOM 1426 O O . MET A 1 209 ? 1.392 19.362 -7.255 1.00 93.31 209 MET A O 1
ATOM 1430 N N . THR A 1 210 ? 1.279 19.176 -9.481 1.00 95.25 210 THR A N 1
ATOM 1431 C CA . THR A 1 210 ? 0.524 17.917 -9.440 1.00 95.25 210 THR A CA 1
ATOM 1432 C C . THR A 1 210 ? 1.468 16.738 -9.187 1.00 95.25 210 THR A C 1
ATOM 1434 O O . THR A 1 210 ? 2.693 16.867 -9.250 1.00 95.25 210 THR A O 1
ATOM 1437 N N . ALA A 1 211 ? 0.911 15.550 -8.941 1.00 92.81 211 ALA A N 1
ATOM 1438 C CA . ALA A 1 211 ? 1.719 14.338 -8.908 1.00 92.81 211 ALA A CA 1
ATOM 1439 C C . ALA A 1 211 ? 2.452 14.102 -10.240 1.00 92.81 211 ALA A C 1
ATOM 1441 O O . ALA A 1 211 ? 3.607 13.697 -10.216 1.00 92.81 211 ALA A O 1
ATOM 1442 N N . ASP A 1 212 ? 1.823 14.351 -11.396 1.00 90.25 212 ASP A N 1
ATOM 1443 C CA . ASP A 1 212 ? 2.481 14.169 -12.701 1.00 90.25 212 ASP A CA 1
ATOM 1444 C C . ASP A 1 212 ? 3.691 15.095 -12.835 1.00 90.25 212 ASP A C 1
ATOM 1446 O O . ASP A 1 212 ? 4.773 14.640 -13.199 1.00 90.25 212 ASP A O 1
ATOM 1450 N N . ASP A 1 213 ? 3.535 16.365 -12.461 1.00 92.19 213 ASP A N 1
ATOM 1451 C CA . ASP A 1 213 ? 4.633 17.334 -12.475 1.00 92.19 213 ASP A CA 1
ATOM 1452 C C . ASP A 1 213 ? 5.769 16.897 -11.544 1.00 92.19 213 ASP A C 1
ATOM 1454 O O . ASP A 1 213 ? 6.933 16.918 -11.933 1.00 92.19 213 ASP A O 1
ATOM 1458 N N . TRP A 1 214 ? 5.436 16.438 -10.333 1.00 92.62 214 TRP A N 1
ATOM 1459 C CA . TRP A 1 214 ? 6.430 16.002 -9.354 1.00 92.62 214 TRP A CA 1
ATOM 1460 C C . TRP A 1 214 ? 7.232 14.783 -9.832 1.00 92.62 214 TRP A C 1
ATOM 1462 O O . TRP A 1 214 ? 8.449 14.750 -9.647 1.00 92.62 214 TRP A O 1
ATOM 1472 N N . PHE A 1 215 ? 6.572 13.810 -10.476 1.00 87.88 215 PHE A N 1
ATOM 1473 C CA . PHE A 1 215 ? 7.225 12.630 -11.056 1.00 87.88 215 PHE A CA 1
ATOM 1474 C C . PHE A 1 215 ? 8.070 12.956 -12.296 1.00 87.88 215 PHE A C 1
ATOM 1476 O O . PHE A 1 215 ? 9.065 12.274 -12.541 1.00 87.88 215 PHE A O 1
ATOM 1483 N N . ASN A 1 216 ? 7.688 13.981 -13.062 1.00 86.00 216 ASN A N 1
ATOM 1484 C CA . ASN A 1 216 ? 8.401 14.408 -14.267 1.00 86.00 216 ASN A CA 1
ATOM 1485 C C . ASN A 1 216 ? 9.522 15.421 -13.989 1.00 86.00 216 ASN A C 1
ATOM 1487 O O . ASN A 1 216 ? 10.352 15.656 -14.866 1.00 86.00 216 ASN A O 1
ATOM 1491 N N . ASP A 1 217 ? 9.568 16.021 -12.798 1.00 83.88 217 ASP A N 1
ATOM 1492 C CA . ASP A 1 217 ? 10.644 16.923 -12.394 1.00 83.88 217 ASP A CA 1
ATOM 1493 C C . ASP A 1 217 ? 11.943 16.129 -12.135 1.00 83.88 217 ASP A C 1
ATOM 1495 O O . ASP A 1 217 ? 12.024 15.345 -11.176 1.00 83.88 217 ASP A O 1
ATOM 1499 N N . PRO A 1 218 ? 13.010 16.348 -12.930 1.00 82.38 218 PRO A N 1
ATOM 1500 C CA . PRO A 1 218 ? 14.255 15.605 -12.777 1.00 82.38 218 PRO A CA 1
ATOM 1501 C C . PRO A 1 218 ? 14.938 15.805 -11.420 1.00 82.38 218 PRO A C 1
ATOM 1503 O O . PRO A 1 218 ? 15.707 14.943 -10.991 1.00 82.38 218 PRO A O 1
ATOM 1506 N N . SER A 1 219 ? 14.660 16.912 -10.722 1.00 85.75 219 SER A N 1
ATOM 1507 C CA . SER A 1 219 ? 15.195 17.170 -9.381 1.00 85.75 219 SER A CA 1
ATOM 1508 C C . SER A 1 219 ? 14.651 16.196 -8.326 1.00 85.75 219 SER A C 1
ATOM 1510 O O . SER A 1 219 ? 15.307 15.960 -7.305 1.00 85.75 219 SER A O 1
ATOM 1512 N N . ASN A 1 220 ? 13.508 15.555 -8.595 1.00 86.81 220 ASN A N 1
ATOM 1513 C CA . ASN A 1 220 ? 12.897 14.558 -7.717 1.00 86.81 220 ASN A CA 1
ATOM 1514 C C . ASN A 1 220 ? 13.328 13.122 -8.035 1.00 86.81 220 ASN A C 1
ATOM 1516 O O . ASN A 1 220 ? 13.106 12.231 -7.217 1.00 86.81 220 ASN A O 1
ATOM 1520 N N . ALA A 1 221 ? 13.993 12.869 -9.163 1.00 82.12 221 ALA A N 1
ATOM 1521 C CA . ALA A 1 221 ? 14.262 11.515 -9.648 1.00 82.12 221 ALA A CA 1
ATOM 1522 C C . ALA A 1 221 ? 15.012 10.620 -8.640 1.00 82.12 221 ALA A C 1
ATOM 1524 O O . ALA A 1 221 ? 14.628 9.472 -8.417 1.00 82.12 221 ALA A O 1
ATOM 1525 N N . ALA A 1 222 ? 16.032 11.146 -7.950 1.00 81.44 222 ALA A N 1
ATOM 1526 C CA . ALA A 1 222 ? 16.748 10.384 -6.919 1.00 81.44 222 ALA A CA 1
ATOM 1527 C C . ALA A 1 222 ? 15.847 10.007 -5.726 1.00 81.44 222 ALA A C 1
ATOM 1529 O O . ALA A 1 222 ? 15.993 8.924 -5.159 1.00 81.44 222 ALA A O 1
ATOM 1530 N N . ARG A 1 223 ? 14.906 10.889 -5.368 1.00 86.06 223 ARG A N 1
ATOM 1531 C CA . ARG A 1 223 ? 13.943 10.680 -4.278 1.00 86.06 223 ARG A CA 1
ATOM 1532 C C . ARG A 1 223 ? 12.891 9.661 -4.675 1.00 86.06 223 ARG A C 1
ATOM 1534 O O . ARG A 1 223 ? 12.607 8.762 -3.896 1.00 86.06 223 ARG A O 1
ATOM 1541 N N . ILE A 1 224 ? 12.368 9.771 -5.895 1.00 86.81 224 ILE A N 1
ATOM 1542 C CA . ILE A 1 224 ? 11.404 8.817 -6.444 1.00 86.81 224 ILE A CA 1
ATOM 1543 C C . ILE A 1 224 ? 12.010 7.413 -6.468 1.00 86.81 224 ILE A C 1
ATOM 1545 O O . ILE A 1 224 ? 11.363 6.464 -6.036 1.00 86.81 224 ILE A O 1
ATOM 1549 N N . ARG A 1 225 ? 13.266 7.279 -6.911 1.00 84.50 225 ARG A N 1
ATOM 1550 C CA . ARG A 1 225 ? 13.968 5.992 -6.923 1.00 84.50 225 ARG A CA 1
ATOM 1551 C C . ARG A 1 225 ? 14.082 5.390 -5.523 1.00 84.50 225 ARG A C 1
ATOM 1553 O O . ARG A 1 225 ? 13.671 4.252 -5.332 1.00 84.50 225 ARG A O 1
ATOM 1560 N N . ALA A 1 226 ? 14.590 6.159 -4.558 1.00 85.94 226 ALA A N 1
ATOM 1561 C CA . ALA A 1 226 ? 14.711 5.697 -3.175 1.00 85.94 226 ALA A CA 1
ATOM 1562 C C . ALA A 1 226 ? 13.345 5.299 -2.589 1.00 85.94 226 ALA A C 1
ATOM 1564 O O . ALA A 1 226 ? 13.224 4.273 -1.923 1.00 85.94 226 ALA A O 1
ATOM 1565 N N . ALA A 1 227 ? 12.301 6.074 -2.894 1.00 88.69 227 ALA A N 1
ATOM 1566 C CA . ALA A 1 227 ? 10.952 5.788 -2.438 1.00 88.69 227 ALA A CA 1
ATOM 1567 C C . ALA A 1 227 ? 10.365 4.510 -3.067 1.00 88.69 227 ALA A C 1
ATOM 1569 O O . ALA A 1 227 ? 9.766 3.702 -2.366 1.00 88.69 227 ALA A O 1
ATOM 1570 N N . ASN A 1 228 ? 10.577 4.280 -4.366 1.00 86.50 228 ASN A N 1
ATOM 1571 C CA . ASN A 1 228 ? 10.130 3.061 -5.049 1.00 86.50 228 ASN A CA 1
ATOM 1572 C C . ASN A 1 228 ? 10.857 1.803 -4.549 1.00 86.50 228 ASN A C 1
ATOM 1574 O O . ASN A 1 228 ? 10.250 0.732 -4.459 1.00 86.50 228 ASN A O 1
ATOM 1578 N N . GLU A 1 229 ? 12.142 1.918 -4.217 1.00 86.00 229 GLU A N 1
ATOM 1579 C CA . GLU A 1 229 ? 12.932 0.826 -3.641 1.00 86.00 229 GLU A CA 1
ATOM 1580 C C . GLU A 1 229 ? 12.430 0.455 -2.236 1.00 86.00 229 GLU A C 1
ATOM 1582 O O . GLU A 1 229 ? 12.196 -0.724 -1.944 1.00 86.00 229 GLU A O 1
ATOM 1587 N N . ALA A 1 230 ? 12.176 1.461 -1.392 1.00 86.56 230 ALA A N 1
ATOM 1588 C CA . ALA A 1 230 ? 11.591 1.274 -0.065 1.00 86.56 230 ALA A CA 1
ATOM 1589 C C . ALA A 1 230 ? 10.185 0.652 -0.142 1.00 86.56 230 ALA A C 1
ATOM 1591 O O . ALA A 1 230 ? 9.917 -0.352 0.524 1.00 86.56 230 ALA A O 1
ATOM 1592 N N . LEU A 1 231 ? 9.330 1.166 -1.033 1.00 87.94 231 LEU A N 1
ATOM 1593 C CA . LEU A 1 231 ? 7.999 0.628 -1.315 1.00 87.94 231 LEU A CA 1
ATOM 1594 C C . LEU A 1 231 ? 8.059 -0.854 -1.711 1.00 87.94 231 LEU A C 1
ATOM 1596 O O . LEU A 1 231 ? 7.322 -1.683 -1.174 1.00 87.94 231 LEU A O 1
ATOM 1600 N N . SER A 1 232 ? 8.951 -1.203 -2.638 1.00 87.06 232 SER A N 1
ATOM 1601 C CA . SER A 1 232 ? 9.087 -2.579 -3.127 1.00 87.06 232 SER A CA 1
ATOM 1602 C C . SER A 1 232 ? 9.583 -3.526 -2.035 1.00 87.06 232 SER A C 1
ATOM 1604 O O . SER A 1 232 ? 9.090 -4.646 -1.915 1.00 87.06 232 SER A O 1
ATOM 1606 N N . THR A 1 233 ? 10.503 -3.058 -1.190 1.00 86.88 233 THR A N 1
ATOM 1607 C CA . THR A 1 233 ? 10.994 -3.806 -0.024 1.00 86.88 233 THR A CA 1
ATOM 1608 C C . THR A 1 233 ? 9.887 -4.027 1.008 1.00 86.88 233 THR A C 1
ATOM 1610 O O . THR A 1 233 ? 9.727 -5.136 1.523 1.00 86.88 233 THR A O 1
ATOM 1613 N N . SER A 1 234 ? 9.079 -2.997 1.273 1.00 85.69 234 SER A N 1
ATOM 1614 C CA . SER A 1 234 ? 7.919 -3.074 2.165 1.00 85.69 234 SER A CA 1
ATOM 1615 C C . SER A 1 234 ? 6.889 -4.089 1.655 1.00 85.69 234 SER A C 1
ATOM 1617 O O . SER A 1 234 ? 6.501 -5.006 2.382 1.00 85.69 234 SER A O 1
ATOM 1619 N N . LEU A 1 235 ? 6.543 -4.028 0.363 1.00 88.06 235 LEU A N 1
ATOM 1620 C CA . LEU A 1 235 ? 5.667 -5.009 -0.289 1.00 88.06 235 LEU A CA 1
ATOM 1621 C C . LEU A 1 235 ? 6.228 -6.430 -0.236 1.00 88.06 235 LEU A C 1
ATOM 1623 O O . LEU A 1 235 ? 5.478 -7.376 0.005 1.00 88.06 235 LEU A O 1
ATOM 1627 N N . ALA A 1 236 ? 7.534 -6.600 -0.443 1.00 88.38 236 ALA A N 1
ATOM 1628 C CA . ALA A 1 236 ? 8.178 -7.906 -0.374 1.00 88.38 236 ALA A CA 1
ATOM 1629 C C . ALA A 1 236 ? 8.077 -8.523 1.023 1.00 88.38 236 ALA A C 1
ATOM 1631 O O . ALA A 1 236 ? 7.811 -9.720 1.137 1.00 88.38 236 ALA A O 1
ATOM 1632 N N . SER A 1 237 ? 8.230 -7.711 2.072 1.00 85.81 237 SER A N 1
ATOM 1633 C CA . SER A 1 237 ? 8.019 -8.132 3.459 1.00 85.81 237 SER A CA 1
ATOM 1634 C C . SER A 1 237 ? 6.559 -8.539 3.702 1.00 85.81 237 SER A C 1
ATOM 1636 O O . SER A 1 237 ? 6.292 -9.652 4.160 1.00 85.81 237 SER A O 1
ATOM 1638 N N . ASP A 1 238 ? 5.607 -7.696 3.286 1.00 83.50 238 ASP A N 1
ATOM 1639 C CA . ASP A 1 238 ? 4.161 -7.951 3.378 1.00 83.50 238 ASP A CA 1
ATOM 1640 C C . ASP A 1 238 ? 3.723 -9.233 2.643 1.00 83.50 238 ASP A C 1
ATOM 1642 O O . ASP A 1 238 ? 2.745 -9.886 3.019 1.00 83.50 238 ASP A O 1
ATOM 1646 N N . MET A 1 239 ? 4.420 -9.586 1.561 1.00 86.56 239 MET A N 1
ATOM 1647 C CA . MET A 1 239 ? 4.082 -10.697 0.669 1.00 86.56 239 MET A CA 1
ATOM 1648 C C . MET A 1 239 ? 5.031 -11.896 0.799 1.00 86.56 239 MET A C 1
ATOM 1650 O O . MET A 1 239 ? 4.915 -12.837 0.013 1.00 86.56 239 MET A O 1
ATOM 1654 N N . ALA A 1 240 ? 5.930 -11.918 1.790 1.00 86.88 240 ALA A N 1
ATOM 1655 C CA . ALA A 1 240 ? 6.996 -12.919 1.901 1.00 86.88 240 ALA A CA 1
ATOM 1656 C C . ALA A 1 240 ? 6.487 -14.375 1.857 1.00 86.88 240 ALA A C 1
ATOM 1658 O O . ALA A 1 240 ? 7.110 -15.235 1.237 1.00 86.88 240 ALA A O 1
ATOM 1659 N N . GLY A 1 241 ? 5.320 -14.649 2.452 1.00 84.12 241 GLY A N 1
ATOM 1660 C CA . GLY A 1 241 ? 4.684 -15.974 2.452 1.00 84.12 241 GLY A CA 1
ATOM 1661 C C . GLY A 1 241 ? 3.857 -16.317 1.204 1.00 84.12 241 GLY A C 1
ATOM 1662 O O . GLY A 1 241 ? 3.253 -17.386 1.162 1.00 84.12 241 GLY A O 1
ATOM 1663 N N . LYS A 1 242 ? 3.778 -15.420 0.213 1.00 85.69 242 LYS A N 1
ATOM 1664 C CA . LYS A 1 242 ? 2.937 -15.560 -0.992 1.00 85.69 242 LYS A CA 1
ATOM 1665 C C . LYS A 1 242 ? 3.739 -15.813 -2.274 1.00 85.69 242 LYS A C 1
ATOM 1667 O O . LYS A 1 242 ? 3.135 -15.978 -3.332 1.00 85.69 242 LYS A O 1
ATOM 1672 N N . PHE A 1 243 ? 5.071 -15.817 -2.204 1.00 83.94 243 PHE A N 1
ATOM 1673 C CA . PHE A 1 243 ? 5.916 -16.036 -3.375 1.00 83.94 243 PHE A CA 1
ATOM 1674 C C . PHE A 1 243 ? 5.847 -17.482 -3.868 1.00 83.94 243 PHE A C 1
ATOM 1676 O O . PHE A 1 243 ? 5.986 -18.431 -3.099 1.00 83.94 243 PHE A O 1
ATOM 1683 N N . VAL A 1 244 ? 5.683 -17.627 -5.179 1.00 79.62 244 VAL A N 1
ATOM 1684 C CA . VAL A 1 244 ? 5.792 -18.889 -5.909 1.00 79.62 244 VAL A CA 1
ATOM 1685 C C . VAL A 1 244 ? 6.920 -18.753 -6.923 1.00 79.62 244 VAL A C 1
ATOM 1687 O O . VAL A 1 244 ? 7.027 -17.718 -7.578 1.00 79.62 244 VAL A O 1
ATOM 1690 N N . ASP A 1 245 ? 7.760 -19.777 -7.049 1.00 80.38 245 ASP A N 1
ATOM 1691 C CA . ASP A 1 245 ? 8.888 -19.765 -7.978 1.00 80.38 245 ASP A CA 1
ATOM 1692 C C . ASP A 1 245 ? 8.473 -20.180 -9.392 1.00 80.38 245 ASP A C 1
ATOM 1694 O O . ASP A 1 245 ? 7.722 -21.137 -9.609 1.00 80.38 245 ASP A O 1
ATOM 1698 N N . TYR A 1 246 ? 9.021 -19.468 -10.367 1.00 75.31 246 TYR A N 1
ATOM 1699 C CA . TYR A 1 246 ? 8.771 -19.669 -11.781 1.00 75.31 246 TYR A CA 1
ATOM 1700 C C . TYR A 1 246 ? 10.065 -19.610 -12.592 1.00 75.31 246 TYR A C 1
ATOM 1702 O O . TYR A 1 246 ? 11.106 -19.117 -12.149 1.00 75.31 246 TYR A O 1
ATOM 1710 N N . ARG A 1 247 ? 9.975 -20.095 -13.830 1.00 73.38 247 ARG A N 1
ATOM 1711 C CA . ARG A 1 247 ? 10.978 -19.884 -14.869 1.00 73.38 247 ARG A CA 1
ATOM 1712 C C . ARG A 1 247 ? 10.376 -19.064 -16.003 1.00 73.38 247 ARG A C 1
ATOM 1714 O O . ARG A 1 247 ? 9.498 -19.543 -16.721 1.00 73.38 247 ARG A O 1
ATOM 1721 N N . LEU A 1 248 ? 10.866 -17.838 -16.159 1.00 71.50 248 LEU A N 1
ATOM 1722 C CA . LEU A 1 248 ? 10.565 -16.964 -17.285 1.00 71.50 248 LEU A CA 1
ATOM 1723 C C . LEU A 1 248 ? 11.415 -17.385 -18.484 1.00 71.50 248 LEU A C 1
ATOM 1725 O O . LEU A 1 248 ? 12.633 -17.512 -18.379 1.00 71.50 248 LEU A O 1
ATOM 1729 N N . THR A 1 249 ? 10.759 -17.570 -19.624 1.00 72.62 249 THR A N 1
ATOM 1730 C CA . THR A 1 249 ? 11.394 -17.730 -20.932 1.00 72.62 249 THR A CA 1
ATOM 1731 C C . THR A 1 249 ? 11.025 -16.528 -21.792 1.00 72.62 249 THR A C 1
ATOM 1733 O O . THR A 1 249 ? 9.849 -16.320 -22.098 1.00 72.62 249 THR A O 1
ATOM 1736 N N . LYS A 1 250 ? 12.028 -15.726 -22.160 1.00 69.38 250 LYS A N 1
ATOM 1737 C CA . LYS A 1 250 ? 11.882 -14.526 -22.998 1.00 69.38 250 LYS A CA 1
ATOM 1738 C C . LYS A 1 250 ? 12.434 -14.801 -24.394 1.00 69.38 250 LYS A C 1
ATOM 1740 O O . LYS A 1 250 ? 13.537 -15.337 -24.525 1.00 69.38 250 LYS A O 1
ATOM 1745 N N . THR A 1 251 ? 11.697 -14.413 -25.434 1.00 71.69 251 THR A N 1
ATOM 1746 C CA . THR A 1 251 ? 12.183 -14.431 -26.822 1.00 71.69 251 THR A CA 1
ATOM 1747 C C . THR A 1 251 ? 12.161 -13.014 -27.376 1.00 71.69 251 THR A C 1
ATOM 1749 O O . THR A 1 251 ? 11.098 -12.428 -27.546 1.00 71.69 251 THR A O 1
ATOM 1752 N N . VAL A 1 252 ? 13.341 -12.455 -27.652 1.00 69.31 252 VAL A N 1
ATOM 1753 C CA . VAL A 1 252 ? 13.468 -11.131 -28.278 1.00 69.31 252 VAL A CA 1
ATOM 1754 C C . VAL A 1 252 ? 13.209 -11.279 -29.773 1.00 69.31 252 VAL A C 1
ATOM 1756 O O . VAL A 1 252 ? 13.963 -11.968 -30.464 1.00 69.31 252 VAL A O 1
ATOM 1759 N N . THR A 1 253 ? 12.120 -10.677 -30.255 1.00 65.81 253 THR A N 1
ATOM 1760 C CA . THR A 1 253 ? 11.692 -10.767 -31.662 1.00 65.81 253 THR A CA 1
ATOM 1761 C C . THR A 1 253 ? 12.010 -9.516 -32.464 1.00 65.81 253 THR A C 1
ATOM 1763 O O . THR A 1 253 ? 12.156 -9.595 -33.681 1.00 65.81 253 THR A O 1
ATOM 1766 N N . GLN A 1 254 ? 12.121 -8.367 -31.800 1.00 62.69 254 GLN A N 1
ATOM 1767 C CA . GLN A 1 254 ? 12.447 -7.103 -32.440 1.00 62.69 254 GLN A CA 1
ATOM 1768 C C . GLN A 1 254 ? 13.385 -6.308 -31.545 1.00 62.69 254 GLN A C 1
ATOM 1770 O O . GLN A 1 254 ? 13.128 -6.157 -30.352 1.00 62.69 254 GLN A O 1
ATOM 1775 N N . GLN A 1 255 ? 14.436 -5.779 -32.161 1.00 66.62 255 GLN A N 1
ATOM 1776 C CA . GLN A 1 255 ? 15.355 -4.841 -31.549 1.00 66.62 255 GLN A CA 1
ATOM 1777 C C . GLN A 1 255 ? 15.528 -3.660 -32.500 1.00 66.62 255 GLN A C 1
ATOM 1779 O O . GLN A 1 255 ? 15.857 -3.847 -33.673 1.00 66.62 255 GLN A O 1
ATOM 1784 N N . THR A 1 256 ? 15.275 -2.452 -32.009 1.00 65.38 256 THR A N 1
ATOM 1785 C CA . THR A 1 256 ? 15.545 -1.226 -32.762 1.00 65.38 256 THR A CA 1
ATOM 1786 C C . THR A 1 256 ? 16.807 -0.602 -32.191 1.00 65.38 256 THR A C 1
ATOM 1788 O O . THR A 1 256 ? 16.778 -0.063 -31.086 1.00 65.38 256 THR A O 1
ATOM 1791 N N . ILE A 1 257 ? 17.908 -0.705 -32.937 1.00 61.22 257 ILE A N 1
ATOM 1792 C CA . ILE A 1 257 ? 19.191 -0.069 -32.618 1.00 61.22 257 ILE A CA 1
ATOM 1793 C C . ILE A 1 257 ? 19.347 1.128 -33.569 1.00 61.22 257 ILE A C 1
ATOM 1795 O O . ILE A 1 257 ? 19.377 0.922 -34.788 1.00 61.22 257 ILE A O 1
ATOM 1799 N N . PRO A 1 258 ? 19.414 2.374 -33.069 1.00 59.34 258 PRO A N 1
ATOM 1800 C CA . PRO A 1 258 ? 19.736 3.530 -33.898 1.00 59.34 258 PRO A CA 1
ATOM 1801 C C . PRO A 1 258 ? 21.088 3.359 -34.604 1.00 59.34 258 PRO A C 1
ATOM 1803 O O . PRO A 1 258 ? 21.983 2.677 -34.108 1.00 59.34 258 PRO A O 1
ATOM 1806 N N . ALA A 1 259 ? 21.263 4.007 -35.758 1.00 57.94 259 ALA A N 1
ATOM 1807 C CA . ALA A 1 259 ? 22.563 4.022 -36.424 1.00 57.94 259 ALA A CA 1
ATOM 1808 C C . ALA A 1 259 ? 23.645 4.616 -35.489 1.00 57.94 259 ALA A C 1
ATOM 1810 O O . ALA A 1 259 ? 23.357 5.586 -34.778 1.00 57.94 259 ALA A O 1
ATOM 1811 N N . PRO A 1 260 ? 24.886 4.089 -35.500 1.00 54.84 260 PRO A N 1
ATOM 1812 C CA . PRO A 1 260 ? 25.965 4.627 -34.681 1.00 54.84 260 PRO A CA 1
ATOM 1813 C C . PRO A 1 260 ? 26.192 6.112 -34.981 1.00 54.84 260 PRO A C 1
ATOM 1815 O O . PRO A 1 260 ? 26.332 6.502 -36.144 1.00 54.84 260 PRO A O 1
ATOM 1818 N N . ILE A 1 261 ? 26.274 6.945 -33.942 1.00 50.78 261 ILE A N 1
ATOM 1819 C CA . ILE A 1 261 ? 26.693 8.340 -34.102 1.00 50.78 261 ILE A CA 1
ATOM 1820 C C . ILE A 1 261 ? 28.218 8.348 -34.222 1.00 50.78 261 ILE A C 1
ATOM 1822 O O . ILE A 1 261 ? 28.929 7.904 -33.323 1.00 50.78 261 ILE A O 1
ATOM 1826 N N . SER A 1 262 ? 28.730 8.832 -35.353 1.00 50.75 262 SER A N 1
ATOM 1827 C CA . SER A 1 262 ? 30.169 9.030 -35.548 1.00 50.75 262 SER A CA 1
ATOM 1828 C C . SER A 1 262 ? 30.571 10.422 -35.074 1.00 50.75 262 SER A C 1
ATOM 1830 O O . SER A 1 262 ? 30.158 11.420 -35.662 1.00 50.75 262 SER A O 1
ATOM 1832 N N . VAL A 1 263 ? 31.414 10.497 -34.043 1.00 45.81 263 VAL A N 1
ATOM 1833 C CA . VAL A 1 263 ? 32.025 11.759 -33.603 1.00 45.81 263 VAL A CA 1
ATOM 1834 C C . VAL A 1 263 ? 33.286 12.012 -34.440 1.00 45.81 263 VAL A C 1
ATOM 1836 O O . VAL A 1 263 ? 34.226 11.214 -34.431 1.00 45.81 263 VAL A O 1
ATOM 1839 N N . ASN A 1 264 ? 33.318 13.110 -35.200 1.00 43.78 264 ASN A N 1
ATOM 1840 C CA . ASN A 1 264 ? 34.496 13.498 -35.984 1.00 43.78 264 ASN A CA 1
ATOM 1841 C C . ASN A 1 264 ? 35.680 13.825 -35.053 1.00 43.78 264 ASN A C 1
ATOM 1843 O O . ASN A 1 264 ? 35.586 14.756 -34.258 1.00 43.78 264 ASN A O 1
ATOM 1847 N N . GLY A 1 265 ? 36.805 13.107 -35.182 1.00 49.06 265 GLY A N 1
ATOM 1848 C CA . GLY A 1 265 ? 38.073 13.447 -34.505 1.00 49.06 265 GLY A CA 1
ATOM 1849 C C . GLY A 1 265 ? 38.786 12.320 -33.744 1.00 49.06 265 GLY A C 1
ATOM 1850 O O . GLY A 1 265 ? 39.898 12.528 -33.272 1.00 49.06 265 GLY A O 1
ATOM 1851 N N . GLY A 1 266 ? 38.201 11.127 -33.654 1.00 39.16 266 GLY A N 1
ATOM 1852 C CA . GLY A 1 266 ? 38.796 9.967 -32.981 1.00 39.16 266 GLY A CA 1
ATOM 1853 C C . GLY A 1 266 ? 37.682 9.023 -32.555 1.00 39.16 266 GLY A C 1
ATOM 1854 O O . GLY A 1 266 ? 36.924 9.340 -31.648 1.00 39.16 266 GLY A O 1
ATOM 1855 N N . ALA A 1 267 ? 37.513 7.920 -33.282 1.00 36.34 267 ALA A N 1
ATOM 1856 C CA . ALA A 1 267 ? 36.297 7.117 -33.247 1.00 36.34 267 ALA A CA 1
ATOM 1857 C C . ALA A 1 267 ? 36.040 6.473 -31.872 1.00 36.34 267 ALA A C 1
ATOM 1859 O O . ALA A 1 267 ? 36.719 5.523 -31.489 1.00 36.34 267 ALA A O 1
ATOM 1860 N N . ALA A 1 268 ? 35.001 6.935 -31.177 1.00 39.56 268 ALA A N 1
ATOM 1861 C CA . ALA A 1 268 ? 34.243 6.116 -30.242 1.00 39.56 268 ALA A CA 1
ATOM 1862 C C . ALA A 1 268 ? 32.990 5.643 -30.988 1.00 39.56 268 ALA A C 1
ATOM 1864 O O . ALA A 1 268 ? 32.186 6.462 -31.425 1.00 39.56 268 ALA A O 1
ATOM 1865 N N . THR A 1 269 ? 32.858 4.334 -31.206 1.00 41.94 269 THR A N 1
ATOM 1866 C CA . THR A 1 269 ? 31.595 3.746 -31.676 1.00 41.94 269 THR A CA 1
ATOM 1867 C C . THR A 1 269 ? 30.817 3.335 -30.439 1.00 41.94 269 THR A C 1
ATOM 1869 O O . THR A 1 269 ? 31.294 2.504 -29.669 1.00 41.94 269 THR A O 1
ATOM 1872 N N . LEU A 1 270 ? 29.666 3.962 -30.226 1.00 45.94 270 LEU A N 1
ATOM 1873 C CA . LEU A 1 270 ? 28.759 3.639 -29.132 1.00 45.94 270 LEU A CA 1
ATOM 1874 C C . LEU A 1 270 ? 27.697 2.681 -29.674 1.00 45.94 270 LEU A C 1
ATOM 1876 O O . LEU A 1 270 ? 27.150 2.909 -30.754 1.00 45.94 270 LEU A O 1
ATOM 1880 N N . TYR A 1 271 ? 27.461 1.594 -28.949 1.00 49.81 271 TYR A N 1
ATOM 1881 C CA . TYR A 1 271 ? 26.485 0.562 -29.286 1.00 49.81 271 TYR A CA 1
ATOM 1882 C C . TYR A 1 271 ? 25.432 0.525 -28.176 1.00 49.81 271 TYR A C 1
ATOM 1884 O O . TYR A 1 271 ? 25.818 0.566 -27.007 1.00 49.81 271 TYR A O 1
ATOM 1892 N N . CYS A 1 272 ? 24.146 0.358 -28.520 1.00 51.09 272 CYS A N 1
ATOM 1893 C CA . CYS A 1 272 ? 23.189 -0.196 -27.557 1.00 51.09 272 CYS A CA 1
ATOM 1894 C C . CYS A 1 272 ? 23.775 -1.546 -27.097 1.00 51.09 272 CYS A C 1
ATOM 1896 O O . CYS A 1 272 ? 24.168 -2.364 -27.932 1.00 51.09 272 CYS A O 1
ATOM 1898 N N . SER A 1 273 ? 23.875 -1.778 -25.789 1.00 48.81 273 SER A N 1
ATOM 1899 C CA . SER A 1 273 ? 24.655 -2.883 -25.200 1.00 48.81 273 SER A CA 1
ATOM 1900 C C . SER A 1 273 ? 24.203 -4.313 -25.561 1.00 48.81 273 SER A C 1
ATOM 1902 O O . SER A 1 273 ? 24.858 -5.282 -25.170 1.00 48.81 273 SER A O 1
ATOM 1904 N N . SER A 1 274 ? 23.124 -4.496 -26.327 1.00 48.22 274 SER A N 1
ATOM 1905 C CA . SER A 1 274 ? 22.607 -5.811 -26.700 1.00 48.22 274 SER A CA 1
ATOM 1906 C C . SER A 1 274 ? 22.816 -6.154 -28.177 1.00 48.22 274 SER A C 1
ATOM 1908 O O . SER A 1 274 ? 21.861 -6.395 -28.896 1.00 48.22 274 SER A O 1
ATOM 1910 N N . ASP A 1 275 ? 24.052 -6.370 -28.630 1.00 46.03 275 ASP A N 1
ATOM 1911 C CA . ASP A 1 275 ? 24.308 -7.169 -29.853 1.00 46.03 275 ASP A CA 1
ATOM 1912 C C . ASP A 1 275 ? 24.067 -8.678 -29.567 1.00 46.03 275 ASP A C 1
ATOM 1914 O O . ASP A 1 275 ? 24.859 -9.572 -29.883 1.00 46.03 275 ASP A O 1
ATOM 1918 N N . ARG A 1 276 ? 22.982 -8.980 -28.834 1.00 52.03 276 ARG A N 1
ATOM 1919 C CA . ARG A 1 276 ? 22.575 -10.338 -28.474 1.00 52.03 276 ARG A CA 1
ATOM 1920 C C . ARG A 1 276 ? 21.997 -10.974 -29.727 1.00 52.03 276 ARG A C 1
ATOM 1922 O O . ARG A 1 276 ? 21.133 -10.407 -30.385 1.00 52.03 276 ARG A O 1
ATOM 1929 N N . THR A 1 277 ? 22.430 -12.193 -30.039 1.00 50.12 277 THR A N 1
ATOM 1930 C CA . THR A 1 277 ? 21.825 -12.974 -31.123 1.00 50.12 277 THR A CA 1
ATOM 1931 C C . THR A 1 277 ? 20.315 -13.066 -30.915 1.00 50.12 277 THR A C 1
ATOM 1933 O O . THR A 1 277 ? 19.865 -13.767 -30.000 1.00 50.12 277 THR A O 1
ATOM 1936 N N . LEU A 1 278 ? 19.559 -12.388 -31.782 1.00 54.66 278 LEU A N 1
ATOM 1937 C CA . LEU A 1 278 ? 18.118 -12.557 -31.942 1.00 54.66 278 LEU A CA 1
ATOM 1938 C C . LEU A 1 278 ? 17.809 -14.063 -32.043 1.00 54.66 278 LEU A C 1
ATOM 1940 O O . LEU A 1 278 ? 18.541 -14.811 -32.696 1.00 54.66 278 LEU A O 1
ATOM 1944 N N . ASN A 1 279 ? 16.728 -14.507 -31.396 1.00 58.81 279 ASN A N 1
ATOM 1945 C CA . ASN A 1 279 ? 16.214 -15.891 -31.391 1.00 58.81 279 ASN A CA 1
ATOM 1946 C C . ASN A 1 279 ? 16.831 -16.911 -30.412 1.00 58.81 279 ASN A C 1
ATOM 1948 O O . ASN A 1 279 ? 16.531 -18.100 -30.537 1.00 58.81 279 ASN A O 1
ATOM 1952 N N . LYS A 1 280 ? 17.628 -16.515 -29.409 1.00 62.09 280 LYS A N 1
ATOM 1953 C CA . LYS A 1 280 ? 17.935 -17.425 -28.284 1.00 62.09 280 LYS A CA 1
ATOM 1954 C C . LYS A 1 280 ? 17.005 -17.164 -27.094 1.00 62.09 280 LYS A C 1
ATOM 1956 O O . LYS A 1 280 ? 16.917 -16.017 -26.660 1.00 62.09 280 LYS A O 1
ATOM 1961 N N . PRO A 1 281 ? 16.326 -18.194 -26.550 1.00 65.50 281 PRO A N 1
ATOM 1962 C CA . PRO A 1 281 ? 15.537 -18.031 -25.338 1.00 65.50 281 PRO A CA 1
ATOM 1963 C C . PRO A 1 281 ? 16.454 -17.674 -24.167 1.00 65.50 281 PRO A C 1
ATOM 1965 O O . PRO A 1 281 ? 17.454 -18.352 -23.921 1.00 65.50 281 PRO A O 1
ATOM 1968 N N . ILE A 1 282 ? 16.100 -16.610 -23.451 1.00 70.25 282 ILE A N 1
ATOM 1969 C CA . ILE A 1 282 ? 16.733 -16.239 -22.186 1.00 70.25 282 ILE A CA 1
ATOM 1970 C C . ILE A 1 282 ? 15.879 -16.825 -21.067 1.00 70.25 282 ILE A C 1
ATOM 1972 O O . ILE A 1 282 ? 14.659 -16.639 -21.057 1.00 70.25 282 ILE A O 1
ATOM 1976 N N . TYR A 1 283 ? 16.528 -17.526 -20.139 1.00 70.69 283 TYR A N 1
ATOM 1977 C CA . TYR A 1 283 ? 15.886 -18.092 -18.959 1.00 70.69 283 TYR A CA 1
ATOM 1978 C C . TYR A 1 283 ? 16.225 -17.249 -17.740 1.00 70.69 283 TYR A C 1
ATOM 1980 O O . TYR A 1 283 ? 17.402 -17.046 -17.444 1.00 70.69 283 TYR A O 1
ATOM 1988 N N . ILE A 1 284 ? 15.199 -16.790 -17.032 1.00 72.81 284 ILE A N 1
ATOM 1989 C CA . ILE A 1 284 ? 15.349 -16.057 -15.776 1.00 72.81 284 ILE A CA 1
ATOM 1990 C C . ILE A 1 284 ? 14.485 -16.761 -14.740 1.00 72.81 284 ILE A C 1
ATOM 1992 O O . ILE A 1 284 ? 13.294 -16.997 -14.952 1.00 72.81 284 ILE A O 1
ATOM 1996 N N . ASP A 1 285 ? 15.099 -17.139 -13.628 1.00 75.19 285 ASP A N 1
ATOM 1997 C CA . ASP A 1 285 ? 14.365 -17.671 -12.493 1.00 75.19 285 ASP A CA 1
ATOM 1998 C C . ASP A 1 285 ? 13.816 -16.488 -11.685 1.00 75.19 285 ASP A C 1
ATOM 2000 O O . ASP A 1 285 ? 14.568 -15.603 -11.278 1.00 75.19 285 ASP A O 1
ATOM 2004 N N . ILE A 1 286 ? 12.499 -16.466 -11.490 1.00 79.38 286 ILE A N 1
ATOM 2005 C CA . ILE A 1 286 ? 11.788 -15.383 -10.803 1.00 79.38 286 ILE A CA 1
ATOM 2006 C C . ILE A 1 286 ? 10.864 -15.969 -9.739 1.00 79.38 286 ILE A C 1
ATOM 2008 O O . ILE A 1 286 ? 10.419 -17.110 -9.859 1.00 79.38 286 ILE A O 1
ATOM 2012 N N . SER A 1 287 ? 10.520 -15.181 -8.729 1.00 78.69 287 SER A N 1
ATOM 2013 C CA . SER A 1 287 ? 9.439 -15.508 -7.798 1.00 78.69 287 SER A CA 1
ATOM 2014 C C . SER A 1 287 ? 8.324 -14.483 -7.964 1.00 78.69 287 SER A C 1
ATOM 2016 O O . SER A 1 287 ? 8.599 -13.288 -7.984 1.00 78.69 287 SER A O 1
ATOM 2018 N N . ILE A 1 288 ? 7.068 -14.915 -8.050 1.00 80.31 288 ILE A N 1
ATOM 2019 C CA . ILE A 1 288 ? 5.921 -14.007 -8.174 1.00 80.31 288 ILE A CA 1
ATOM 2020 C C . ILE A 1 288 ? 4.988 -14.210 -6.988 1.00 80.31 288 ILE A C 1
ATOM 2022 O O . ILE A 1 288 ? 4.649 -15.344 -6.649 1.00 80.31 288 ILE A O 1
ATOM 2026 N N . ALA A 1 289 ? 4.572 -13.111 -6.371 1.00 84.81 289 ALA A N 1
ATOM 2027 C CA . ALA A 1 289 ? 3.540 -13.080 -5.352 1.00 84.81 289 ALA A CA 1
ATOM 2028 C C . ALA A 1 289 ? 2.333 -12.278 -5.857 1.00 84.81 289 ALA A C 1
ATOM 2030 O O . ALA A 1 289 ? 2.487 -11.246 -6.514 1.00 84.81 289 ALA A O 1
ATOM 2031 N N . PHE A 1 290 ? 1.130 -12.740 -5.516 1.00 82.50 290 PHE A N 1
ATOM 2032 C CA . PHE A 1 290 ? -0.126 -12.074 -5.858 1.00 82.50 290 PHE A CA 1
ATOM 2033 C C . PHE A 1 290 ? -0.914 -11.725 -4.598 1.00 82.50 290 PHE A C 1
ATOM 2035 O O . PHE A 1 290 ? -1.015 -12.524 -3.664 1.00 82.50 290 PHE A O 1
ATOM 2042 N N . ASP A 1 291 ? -1.519 -10.542 -4.592 1.00 84.44 291 ASP A N 1
ATOM 2043 C CA . ASP A 1 291 ? -2.505 -10.132 -3.601 1.00 84.44 291 ASP A CA 1
ATOM 2044 C C . ASP A 1 291 ? -3.808 -9.753 -4.301 1.00 84.44 291 ASP A C 1
ATOM 2046 O O . ASP A 1 291 ? -4.009 -8.613 -4.713 1.00 84.44 291 ASP A O 1
ATOM 2050 N N . ALA A 1 292 ? -4.696 -10.737 -4.447 1.00 79.00 292 ALA A N 1
ATOM 2051 C CA . ALA A 1 292 ? -5.989 -10.564 -5.101 1.00 79.00 292 ALA A CA 1
ATOM 2052 C C . ALA A 1 292 ? -6.902 -9.551 -4.391 1.00 79.00 292 ALA A C 1
ATOM 2054 O O . ALA A 1 292 ? -7.767 -8.972 -5.034 1.00 79.00 292 ALA A O 1
ATOM 2055 N N . ALA A 1 293 ? -6.730 -9.339 -3.081 1.00 78.06 293 ALA A N 1
ATOM 2056 C CA . ALA A 1 293 ? -7.555 -8.392 -2.334 1.00 78.06 293 ALA A CA 1
ATOM 2057 C C . ALA A 1 293 ? -7.144 -6.940 -2.615 1.00 78.06 293 ALA A C 1
ATOM 2059 O O . ALA A 1 293 ? -7.989 -6.051 -2.616 1.00 78.06 293 ALA A O 1
ATOM 2060 N N . ARG A 1 294 ? -5.848 -6.711 -2.865 1.00 77.94 294 ARG A N 1
ATOM 2061 C CA . ARG A 1 294 ? -5.275 -5.386 -3.154 1.00 77.94 294 ARG A CA 1
ATOM 2062 C C . ARG A 1 294 ? -4.977 -5.160 -4.644 1.00 77.94 294 ARG A C 1
ATOM 2064 O O . ARG A 1 294 ? -4.459 -4.111 -5.003 1.00 77.94 294 ARG A O 1
ATOM 2071 N N . ASN A 1 295 ? -5.277 -6.138 -5.501 1.00 82.50 295 ASN A N 1
ATOM 2072 C CA . ASN A 1 295 ? -4.882 -6.184 -6.910 1.00 82.50 295 ASN A CA 1
ATOM 2073 C C . ASN A 1 295 ? -3.380 -5.938 -7.143 1.00 82.50 295 ASN A C 1
ATOM 2075 O O . ASN A 1 295 ? -3.007 -5.220 -8.068 1.00 82.50 295 ASN A O 1
ATOM 2079 N N . ILE A 1 296 ? -2.512 -6.540 -6.325 1.00 83.31 296 ILE A N 1
ATOM 2080 C CA . ILE A 1 296 ? -1.052 -6.362 -6.416 1.00 83.31 296 ILE A CA 1
ATOM 2081 C C . ILE A 1 296 ? -0.405 -7.603 -7.029 1.00 83.31 296 ILE A C 1
ATOM 2083 O O . ILE A 1 296 ? -0.711 -8.732 -6.637 1.00 83.31 296 ILE A O 1
ATOM 2087 N N . ALA A 1 297 ? 0.535 -7.385 -7.944 1.00 80.06 297 ALA A N 1
ATOM 2088 C CA . ALA A 1 297 ? 1.550 -8.353 -8.332 1.00 80.06 297 ALA A CA 1
ATOM 2089 C C . ALA A 1 297 ? 2.931 -7.833 -7.922 1.00 80.06 297 ALA A C 1
ATOM 2091 O O . ALA A 1 297 ? 3.248 -6.660 -8.122 1.00 80.06 297 ALA A O 1
ATOM 2092 N N . LEU A 1 298 ? 3.753 -8.723 -7.377 1.00 84.44 298 LEU A N 1
ATOM 2093 C CA . LEU A 1 298 ? 5.142 -8.443 -7.044 1.00 84.44 298 LEU A CA 1
ATOM 2094 C C . LEU A 1 298 ? 6.016 -9.547 -7.629 1.00 84.44 298 LEU A C 1
ATOM 2096 O O . LEU A 1 298 ? 5.831 -10.722 -7.308 1.00 84.44 298 LEU A O 1
ATOM 2100 N N . VAL A 1 299 ? 6.966 -9.175 -8.478 1.00 83.62 299 VAL A N 1
ATOM 2101 C CA . VAL A 1 299 ? 7.970 -10.088 -9.028 1.00 83.62 299 VAL A CA 1
ATOM 2102 C C . VAL A 1 299 ? 9.291 -9.814 -8.348 1.00 83.62 299 VAL A C 1
ATOM 2104 O O . VAL A 1 299 ? 9.727 -8.674 -8.307 1.00 83.62 299 VAL A O 1
ATOM 2107 N N . ARG A 1 300 ? 9.937 -10.862 -7.852 1.00 86.06 300 ARG A N 1
ATOM 2108 C CA . ARG A 1 300 ? 11.305 -10.847 -7.348 1.00 86.06 300 ARG A CA 1
ATOM 2109 C C . ARG A 1 300 ? 12.211 -11.549 -8.353 1.00 86.06 300 ARG A C 1
ATOM 2111 O O . ARG A 1 300 ? 11.913 -12.673 -8.758 1.00 86.06 300 ARG A O 1
ATOM 2118 N N . TYR A 1 301 ? 13.313 -10.915 -8.720 1.00 81.94 301 TYR A N 1
ATOM 2119 C CA . TYR A 1 301 ? 14.309 -11.449 -9.650 1.00 81.94 301 TYR A CA 1
ATOM 2120 C C . TYR A 1 301 ? 15.721 -11.094 -9.165 1.00 81.94 301 TYR A C 1
ATOM 2122 O O . TYR A 1 301 ? 15.869 -10.136 -8.411 1.00 81.94 301 TYR A O 1
ATOM 2130 N N . PRO A 1 302 ? 16.756 -11.871 -9.522 1.00 77.06 302 PRO A N 1
ATOM 2131 C CA . PRO A 1 302 ? 18.133 -11.479 -9.248 1.00 77.06 302 PRO A CA 1
ATOM 2132 C C . PRO A 1 302 ? 18.548 -10.332 -10.180 1.00 77.06 302 PRO A C 1
ATOM 2134 O O . PRO A 1 302 ? 18.338 -10.422 -11.390 1.00 77.06 302 PRO A O 1
ATOM 2137 N N . ASP A 1 303 ? 19.138 -9.276 -9.626 1.00 79.31 303 ASP A N 1
ATOM 2138 C CA . ASP A 1 303 ? 19.830 -8.238 -10.389 1.00 79.31 303 ASP A CA 1
ATOM 2139 C C . ASP A 1 303 ? 21.175 -8.752 -10.943 1.00 79.31 303 ASP A C 1
ATOM 2141 O O . ASP A 1 303 ? 21.558 -9.911 -10.740 1.00 79.31 303 ASP A O 1
ATOM 2145 N N . ASP A 1 304 ? 21.927 -7.881 -11.618 1.00 74.75 304 ASP A N 1
ATOM 2146 C CA . ASP A 1 304 ? 23.236 -8.220 -12.197 1.00 74.75 304 ASP A CA 1
ATOM 2147 C C . ASP A 1 304 ? 24.280 -8.663 -11.151 1.00 74.75 304 ASP A C 1
ATOM 2149 O O . ASP A 1 304 ? 25.265 -9.322 -11.489 1.00 74.75 304 ASP A O 1
ATOM 2153 N N . ASN A 1 305 ? 24.058 -8.347 -9.872 1.00 72.81 305 ASN A N 1
ATOM 2154 C CA . ASN A 1 305 ? 24.902 -8.739 -8.743 1.00 72.81 305 ASN A CA 1
ATOM 2155 C C . ASN A 1 305 ? 24.344 -9.955 -7.980 1.00 72.81 305 ASN A C 1
ATOM 2157 O O . ASN A 1 305 ? 24.884 -10.335 -6.935 1.00 72.81 305 ASN A O 1
ATOM 2161 N N . GLY A 1 306 ? 23.255 -10.557 -8.464 1.00 76.62 306 GLY A N 1
ATOM 2162 C CA . GLY A 1 306 ? 22.552 -11.651 -7.800 1.00 76.62 306 GLY A CA 1
ATOM 2163 C C . GLY A 1 306 ? 21.773 -11.236 -6.546 1.00 76.62 306 GLY A C 1
ATOM 2164 O O . GLY A 1 306 ? 21.342 -12.110 -5.793 1.00 76.62 306 GLY A O 1
ATOM 2165 N N . GLN A 1 307 ? 21.596 -9.936 -6.297 1.00 83.12 307 GLN A N 1
ATOM 2166 C CA . GLN A 1 307 ? 20.754 -9.414 -5.221 1.00 83.12 307 GLN A CA 1
ATOM 2167 C C . GLN A 1 307 ? 19.281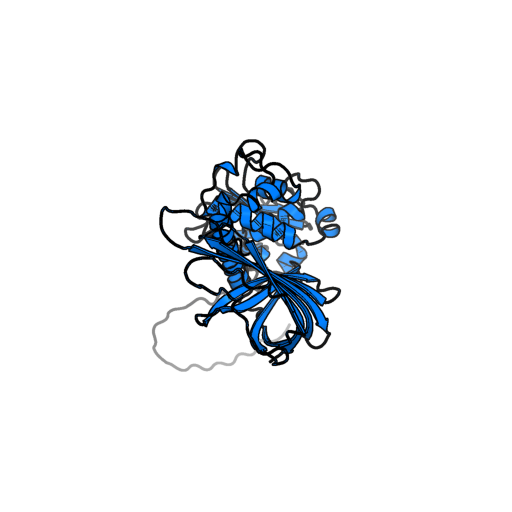 -9.401 -5.648 1.00 83.12 307 GLN A C 1
ATOM 2169 O O . GLN A 1 307 ? 18.982 -9.282 -6.833 1.00 83.12 307 GLN A O 1
ATOM 2174 N N . PRO A 1 308 ? 18.327 -9.541 -4.714 1.00 81.75 308 PRO A N 1
ATOM 2175 C CA . PRO A 1 308 ? 16.913 -9.493 -5.058 1.00 81.75 308 PRO A CA 1
ATOM 2176 C C . PRO A 1 308 ? 16.490 -8.074 -5.470 1.00 81.75 308 PRO A C 1
ATOM 2178 O O . PRO A 1 308 ? 16.513 -7.155 -4.655 1.00 81.75 308 PRO A O 1
ATOM 2181 N N . ALA A 1 309 ? 16.034 -7.934 -6.710 1.00 82.81 309 ALA A N 1
ATOM 2182 C CA . ALA A 1 309 ? 15.316 -6.781 -7.238 1.00 82.81 309 ALA A CA 1
ATOM 2183 C C . ALA A 1 309 ? 13.822 -7.099 -7.404 1.00 82.81 309 ALA A C 1
ATOM 2185 O O . ALA A 1 309 ? 13.409 -8.267 -7.374 1.00 82.81 309 ALA A O 1
ATOM 2186 N N . TYR A 1 310 ? 13.002 -6.054 -7.557 1.00 82.50 310 TYR A N 1
ATOM 2187 C CA . TYR A 1 310 ? 11.546 -6.172 -7.526 1.00 82.50 310 TYR A CA 1
ATOM 2188 C C . TYR A 1 310 ? 10.852 -5.379 -8.637 1.00 82.50 310 TYR A C 1
ATOM 2190 O O . TYR A 1 310 ? 11.127 -4.198 -8.823 1.00 82.50 310 TYR A O 1
ATOM 2198 N N . LEU A 1 311 ? 9.887 -6.013 -9.311 1.00 80.38 311 LEU A N 1
ATOM 2199 C CA . LEU A 1 311 ? 8.891 -5.338 -10.149 1.00 80.38 311 LEU A CA 1
ATOM 2200 C C . LEU A 1 311 ? 7.554 -5.334 -9.425 1.00 80.38 311 LEU A C 1
ATOM 2202 O O . LEU A 1 311 ? 7.106 -6.372 -8.936 1.00 80.38 311 LEU A O 1
ATOM 2206 N N . THR A 1 312 ? 6.891 -4.187 -9.404 1.00 80.12 312 THR A N 1
ATOM 2207 C CA . THR A 1 312 ? 5.569 -4.028 -8.792 1.00 80.12 312 THR A CA 1
ATOM 2208 C C . THR A 1 312 ? 4.527 -3.783 -9.874 1.00 80.12 312 THR A C 1
ATOM 2210 O O . THR A 1 312 ? 4.828 -3.295 -10.962 1.00 80.12 312 THR A O 1
ATOM 2213 N N . GLY A 1 313 ? 3.284 -4.175 -9.624 1.00 78.44 313 GLY A N 1
ATOM 2214 C CA . GLY A 1 313 ? 2.254 -4.060 -10.640 1.00 78.44 313 GLY A CA 1
ATOM 2215 C C . GLY A 1 313 ? 0.858 -4.400 -10.165 1.00 78.44 313 GLY A C 1
ATOM 2216 O O . GLY A 1 313 ? 0.628 -4.723 -9.001 1.00 78.44 313 GLY A O 1
ATOM 2217 N N . SER A 1 314 ? -0.078 -4.343 -11.106 1.00 74.75 314 SER A N 1
ATOM 2218 C CA . SER A 1 314 ? -1.473 -4.709 -10.882 1.00 74.75 314 SER A CA 1
ATOM 2219 C C . SER A 1 314 ? -1.735 -6.176 -11.221 1.00 74.75 314 SER A C 1
ATOM 2221 O O . SER A 1 314 ? -1.191 -6.705 -12.191 1.00 74.75 314 SER A O 1
ATOM 2223 N N . TYR A 1 315 ? -2.610 -6.813 -10.444 1.00 77.62 315 TYR A N 1
ATOM 2224 C CA . TYR A 1 315 ? -3.168 -8.139 -10.709 1.00 77.62 315 TYR A CA 1
ATOM 2225 C C . TYR A 1 315 ? -4.688 -8.100 -10.589 1.00 77.62 315 TYR A C 1
ATOM 2227 O O . TYR A 1 315 ? -5.212 -7.729 -9.546 1.00 77.62 315 TYR A O 1
ATOM 2235 N N . ASN A 1 316 ? -5.409 -8.521 -11.622 1.00 71.94 316 ASN A N 1
ATOM 2236 C CA . ASN A 1 316 ? -6.859 -8.647 -11.574 1.00 71.94 316 ASN A CA 1
ATOM 2237 C C . ASN A 1 316 ? -7.250 -10.122 -11.454 1.00 71.94 316 ASN A C 1
ATOM 2239 O O . ASN A 1 316 ? -7.227 -10.877 -12.424 1.00 71.94 316 ASN A O 1
ATOM 2243 N N . ALA A 1 317 ? -7.672 -10.528 -10.258 1.00 71.50 317 ALA A N 1
ATOM 2244 C CA . ALA A 1 317 ? -8.031 -11.916 -9.978 1.00 71.50 317 ALA A CA 1
ATOM 2245 C C . ALA A 1 317 ? -9.267 -12.423 -10.746 1.00 71.50 317 ALA A C 1
ATOM 2247 O O . ALA A 1 317 ? -9.458 -13.632 -10.846 1.00 71.50 317 ALA A O 1
ATOM 2248 N N . LYS A 1 318 ? -10.113 -11.534 -11.293 1.00 70.50 318 LYS A N 1
ATOM 2249 C CA . LYS A 1 318 ? -11.319 -11.939 -12.040 1.00 70.50 318 LYS A CA 1
ATOM 2250 C C . LYS A 1 318 ? -10.984 -12.475 -13.428 1.00 70.50 318 LYS A C 1
ATOM 2252 O O . LYS A 1 318 ? -11.674 -13.364 -13.915 1.00 70.50 318 LYS A O 1
ATOM 2257 N N . ASN A 1 319 ? -9.969 -11.910 -14.075 1.00 68.38 319 ASN A N 1
ATOM 2258 C CA . ASN A 1 319 ? -9.586 -12.256 -15.446 1.00 68.38 319 ASN A CA 1
ATOM 2259 C C . ASN A 1 319 ? -8.123 -12.710 -15.578 1.00 68.38 319 ASN A C 1
ATOM 2261 O O . ASN A 1 319 ? -7.673 -12.973 -16.689 1.00 68.38 319 ASN A O 1
ATOM 2265 N N . GLY A 1 320 ? -7.384 -12.785 -14.470 1.00 64.69 320 GLY A N 1
ATOM 2266 C CA . GLY A 1 320 ? -5.981 -13.185 -14.444 1.00 64.69 320 GLY A CA 1
ATOM 2267 C C . GLY A 1 320 ? -5.025 -12.167 -15.069 1.00 64.69 320 GLY A C 1
ATOM 2268 O O . GLY A 1 320 ? -3.871 -12.517 -15.305 1.00 64.69 320 GLY A O 1
ATOM 2269 N N . ALA A 1 321 ? -5.471 -10.944 -15.380 1.00 65.88 321 ALA A N 1
ATOM 2270 C CA . ALA A 1 321 ? -4.629 -9.943 -16.031 1.00 65.88 321 ALA A CA 1
ATOM 2271 C C . ALA A 1 321 ? -3.546 -9.425 -15.077 1.00 65.88 321 ALA A C 1
ATOM 2273 O O . ALA A 1 321 ? -3.830 -9.123 -13.915 1.00 65.88 321 ALA A O 1
ATOM 2274 N N . ILE A 1 322 ? -2.322 -9.284 -15.585 1.00 68.75 322 ILE A N 1
ATOM 2275 C CA . ILE A 1 322 ? -1.191 -8.693 -14.866 1.00 68.75 322 ILE A CA 1
ATOM 2276 C C . ILE A 1 322 ? -0.617 -7.545 -15.697 1.00 68.75 322 ILE A C 1
ATOM 2278 O O . ILE A 1 322 ? -0.353 -7.722 -16.889 1.00 68.75 322 ILE A O 1
ATOM 2282 N N . ASN A 1 323 ? -0.356 -6.405 -15.050 1.00 70.31 323 ASN A N 1
ATOM 2283 C CA . ASN A 1 323 ? 0.493 -5.345 -15.597 1.00 70.31 323 ASN A CA 1
ATOM 2284 C C . ASN A 1 323 ? 1.617 -5.048 -14.608 1.00 70.31 323 ASN A C 1
ATOM 2286 O O . ASN A 1 323 ? 1.339 -4.565 -13.512 1.00 70.31 323 ASN A O 1
ATOM 2290 N N . LEU A 1 324 ? 2.860 -5.330 -14.989 1.00 71.31 324 LEU A N 1
ATOM 2291 C CA . LEU A 1 324 ? 4.043 -5.035 -14.179 1.00 71.31 324 LEU A CA 1
ATOM 2292 C C . LEU A 1 324 ? 4.737 -3.788 -14.712 1.00 71.31 324 LEU A C 1
ATOM 2294 O O . LEU A 1 324 ? 4.868 -3.627 -15.929 1.00 71.31 324 LEU A O 1
ATOM 2298 N N . TYR A 1 325 ? 5.202 -2.955 -13.788 1.00 67.00 325 TYR A N 1
ATOM 2299 C CA . TYR A 1 325 ? 5.925 -1.731 -14.077 1.00 67.00 325 TYR A CA 1
ATOM 2300 C C . TYR A 1 325 ? 7.225 -1.713 -13.282 1.00 67.00 325 TYR A C 1
ATOM 2302 O O . TYR A 1 325 ? 7.243 -1.920 -12.067 1.00 67.00 325 TYR A O 1
ATOM 2310 N N . GLU A 1 326 ? 8.316 -1.409 -13.970 1.00 66.06 326 GLU A N 1
ATOM 2311 C CA . GLU A 1 326 ? 9.531 -0.949 -13.316 1.00 66.06 326 GLU A CA 1
ATOM 2312 C C . GLU A 1 326 ? 9.571 0.576 -13.410 1.00 66.06 326 GLU A C 1
ATOM 2314 O O . GLU A 1 326 ? 9.889 1.140 -14.454 1.00 66.06 326 GLU A O 1
ATOM 2319 N N . LEU A 1 327 ? 9.196 1.270 -12.334 1.00 52.91 327 LEU A N 1
ATOM 2320 C CA . LEU A 1 327 ? 9.382 2.718 -12.255 1.00 52.91 327 LEU A CA 1
ATOM 2321 C C . LEU A 1 327 ? 10.813 2.999 -11.786 1.00 52.91 327 LEU A C 1
ATOM 2323 O O . LEU A 1 327 ? 11.042 3.265 -10.604 1.00 52.91 327 LEU A O 1
ATOM 2327 N N . GLN A 1 328 ? 11.776 2.951 -12.707 1.00 52.41 328 GLN A N 1
ATOM 2328 C CA . GLN A 1 328 ? 13.102 3.523 -12.475 1.00 52.41 328 GLN A CA 1
ATOM 2329 C C . GLN A 1 328 ? 13.201 4.922 -13.100 1.00 52.41 328 GLN A C 1
ATOM 2331 O O . GLN A 1 328 ? 13.637 5.051 -14.241 1.00 52.41 328 GLN A O 1
ATOM 2336 N N . PRO A 1 329 ? 12.902 6.016 -12.380 1.00 39.50 329 PRO A N 1
ATOM 2337 C CA . PRO A 1 329 ? 13.504 7.290 -12.733 1.00 39.50 329 PRO A CA 1
ATOM 2338 C C . PRO A 1 329 ? 14.970 7.251 -12.285 1.00 39.50 329 PRO A C 1
ATOM 2340 O O . PRO A 1 329 ? 15.306 7.518 -11.128 1.00 39.50 329 PRO A O 1
ATOM 2343 N N . LYS A 1 330 ? 15.883 6.882 -13.187 1.00 41.00 330 LYS A N 1
ATOM 2344 C CA . LYS A 1 330 ? 17.317 7.106 -12.963 1.00 41.00 330 LYS A CA 1
ATOM 2345 C C . LYS A 1 330 ? 17.599 8.600 -13.179 1.00 41.00 330 LYS A C 1
ATOM 2347 O O . LYS A 1 330 ? 17.653 9.089 -14.297 1.00 41.00 330 LYS A O 1
ATOM 2352 N N . GLY A 1 331 ? 17.714 9.332 -12.071 1.00 36.28 331 GLY A N 1
ATOM 2353 C CA . GLY A 1 331 ? 17.908 10.784 -12.049 1.00 36.28 331 GLY A CA 1
ATOM 2354 C C . GLY A 1 331 ? 19.264 11.310 -12.522 1.00 36.28 331 GLY A C 1
ATOM 2355 O O . GLY A 1 331 ? 20.284 10.628 -12.454 1.00 36.28 331 GLY A O 1
ATOM 2356 N N . ILE A 1 332 ? 19.218 12.582 -12.923 1.00 33.97 332 ILE A N 1
ATOM 2357 C CA . ILE A 1 332 ? 20.268 13.442 -13.479 1.00 33.97 332 ILE A CA 1
ATOM 2358 C C . ILE A 1 332 ? 21.220 13.979 -12.395 1.00 33.97 332 ILE A C 1
ATOM 2360 O O . ILE A 1 332 ? 20.781 14.338 -11.304 1.00 33.97 332 ILE A O 1
ATOM 2364 N N . SER A 1 333 ? 22.509 14.139 -12.729 1.00 35.28 333 SER A N 1
ATOM 2365 C CA . SER A 1 333 ? 23.383 15.169 -12.140 1.00 35.28 333 SER A CA 1
ATOM 2366 C C . SER A 1 333 ? 24.582 15.473 -13.050 1.00 35.28 333 SER A C 1
ATOM 2368 O O . SER A 1 333 ? 25.252 14.565 -13.539 1.00 35.28 333 SER A O 1
ATOM 2370 N N . SER A 1 334 ? 24.862 16.765 -13.255 1.00 30.45 334 SER A N 1
ATOM 2371 C CA . SER A 1 334 ? 26.011 17.282 -14.003 1.00 30.45 334 SER A CA 1
ATOM 2372 C C . SER A 1 334 ? 27.147 17.698 -13.065 1.00 30.45 334 SER A C 1
ATOM 2374 O O . SER A 1 334 ? 26.916 18.495 -12.153 1.00 30.45 334 SER A O 1
ATOM 2376 N N . VAL A 1 335 ? 28.386 17.289 -13.354 1.00 30.11 335 VAL A N 1
ATOM 2377 C CA . VAL A 1 335 ? 29.591 17.955 -12.833 1.00 30.11 335 VAL A CA 1
ATOM 2378 C C . VAL A 1 335 ? 30.605 18.143 -13.963 1.00 30.11 335 VAL A C 1
ATOM 2380 O O . VAL A 1 335 ? 30.821 17.256 -14.785 1.00 30.11 335 VAL A O 1
ATOM 2383 N N . GLN A 1 336 ? 31.199 19.337 -13.990 1.00 34.41 336 GLN A N 1
ATOM 2384 C CA . GLN A 1 336 ? 32.259 19.793 -14.889 1.00 34.41 336 GLN A CA 1
ATOM 2385 C C . GLN A 1 336 ? 33.326 18.718 -15.180 1.00 34.41 336 GLN A C 1
ATOM 2387 O O . GLN A 1 336 ? 34.080 18.329 -14.293 1.00 34.41 336 GLN A O 1
ATOM 2392 N N . GLY A 1 337 ? 33.449 18.326 -16.454 1.00 33.97 337 GLY A N 1
ATOM 2393 C CA . GLY A 1 337 ? 34.663 17.712 -17.008 1.00 33.97 337 GLY A CA 1
ATOM 2394 C C . GLY A 1 337 ? 34.754 16.180 -17.038 1.00 33.97 337 GLY A C 1
ATOM 2395 O O . GLY A 1 337 ? 35.833 15.678 -17.341 1.00 33.97 337 GLY A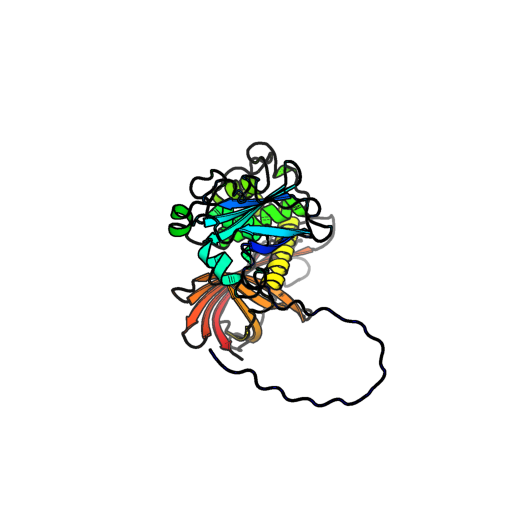 O 1
ATOM 2396 N N . SER A 1 338 ? 33.678 15.430 -16.768 1.00 26.95 338 SER A N 1
ATOM 2397 C CA . SER A 1 338 ? 33.667 13.958 -16.879 1.00 26.95 338 SER A CA 1
ATOM 2398 C C . SER A 1 338 ? 32.545 13.451 -17.791 1.00 26.95 338 SER A C 1
ATOM 2400 O O . SER A 1 338 ? 31.506 14.096 -17.912 1.00 26.95 338 SER A O 1
ATOM 2402 N N . VAL A 1 339 ? 32.777 12.308 -18.445 1.00 29.22 339 VAL A N 1
ATOM 2403 C CA . VAL A 1 339 ? 31.793 11.612 -19.289 1.00 29.22 339 VAL A CA 1
ATOM 2404 C C . VAL A 1 339 ? 30.890 10.782 -18.382 1.00 29.22 339 VAL A C 1
ATOM 2406 O O . VAL A 1 339 ? 31.376 9.878 -17.704 1.00 29.22 339 VAL A O 1
ATOM 2409 N N . THR A 1 340 ? 29.590 11.074 -18.382 1.00 34.66 340 THR A N 1
ATOM 2410 C CA . THR A 1 340 ? 28.596 10.306 -17.620 1.00 34.66 340 THR A CA 1
ATOM 2411 C C . THR A 1 340 ? 27.666 9.572 -18.577 1.00 34.66 340 THR A C 1
ATOM 2413 O O . THR A 1 340 ? 27.160 10.157 -19.536 1.00 34.66 340 THR A O 1
ATOM 2416 N N . PHE A 1 341 ? 27.448 8.290 -18.294 1.00 33.50 341 PHE A N 1
ATOM 2417 C CA . PHE A 1 341 ? 26.532 7.410 -19.012 1.00 33.50 341 PHE A CA 1
ATOM 2418 C C . PHE A 1 341 ? 25.160 7.425 -18.333 1.00 33.50 341 PHE A C 1
ATOM 2420 O O . PHE A 1 341 ? 25.079 7.264 -17.113 1.00 33.50 341 PHE A O 1
ATOM 2427 N N . TYR A 1 342 ? 24.101 7.623 -19.116 1.00 43.75 342 TYR A N 1
ATOM 2428 C CA . TYR A 1 342 ? 22.713 7.587 -18.656 1.00 43.75 342 TYR A CA 1
ATOM 2429 C C . TYR A 1 342 ? 21.992 6.397 -19.281 1.00 43.75 342 TYR A C 1
ATOM 2431 O O . TYR A 1 342 ? 22.222 6.103 -20.446 1.00 43.75 342 TYR A O 1
ATOM 2439 N N . GLU A 1 343 ? 21.087 5.778 -18.531 1.00 39.41 343 GLU A N 1
ATOM 2440 C CA . GLU A 1 343 ? 20.171 4.739 -19.006 1.00 39.41 343 GLU A CA 1
ATOM 2441 C C . GLU A 1 343 ? 18.799 5.025 -18.371 1.00 39.41 343 GLU A C 1
ATOM 2443 O O . GLU A 1 343 ? 18.626 4.871 -17.163 1.00 39.41 343 GLU A O 1
ATOM 2448 N N . GLU A 1 344 ? 17.837 5.518 -19.149 1.00 46.75 344 GLU A N 1
ATOM 2449 C CA . GLU A 1 344 ? 16.429 5.638 -18.752 1.00 46.75 344 GLU A CA 1
ATOM 2450 C C . GLU A 1 344 ? 15.684 4.411 -19.267 1.00 46.75 344 GLU A C 1
ATOM 2452 O O . GLU A 1 344 ? 15.429 4.344 -20.460 1.00 46.75 344 GLU A O 1
ATOM 2457 N N . GLY A 1 345 ? 15.331 3.452 -18.410 1.00 51.12 345 GLY A N 1
ATOM 2458 C CA . GLY A 1 345 ? 14.565 2.262 -18.798 1.00 51.12 345 GLY A CA 1
ATOM 2459 C C . GLY A 1 345 ? 13.064 2.402 -18.520 1.00 51.12 345 GLY A C 1
ATOM 2460 O O . GLY A 1 345 ? 12.662 2.827 -17.441 1.00 51.12 345 GLY A O 1
ATOM 2461 N N . TYR A 1 346 ? 12.228 2.001 -19.472 1.00 59.25 346 TYR A N 1
ATOM 2462 C CA . TYR A 1 346 ? 10.807 1.714 -19.316 1.00 59.25 346 TYR A CA 1
ATOM 2463 C C . TYR A 1 346 ? 10.584 0.237 -19.627 1.00 59.25 346 TYR A C 1
ATOM 2465 O O . TYR A 1 346 ? 10.684 -0.174 -20.783 1.00 59.25 346 TYR A O 1
ATOM 2473 N N . ASN A 1 347 ? 10.240 -0.539 -18.602 1.00 61.62 347 ASN A N 1
ATOM 2474 C CA . ASN A 1 347 ? 9.934 -1.959 -18.734 1.00 61.62 347 ASN A CA 1
ATOM 2475 C C . ASN A 1 347 ? 8.448 -2.177 -18.440 1.00 61.62 347 ASN A C 1
ATOM 2477 O O . ASN A 1 347 ? 7.975 -1.938 -17.323 1.00 61.62 347 ASN A O 1
ATOM 2481 N N . LYS A 1 348 ? 7.701 -2.622 -19.452 1.00 67.75 348 LYS A N 1
ATOM 2482 C CA . LYS A 1 348 ? 6.281 -2.963 -19.353 1.00 67.75 348 LYS A CA 1
ATOM 2483 C C . LYS A 1 348 ? 6.077 -4.418 -19.721 1.00 67.75 348 LYS A C 1
ATOM 2485 O O . LYS A 1 348 ? 6.376 -4.837 -20.837 1.00 67.75 348 LYS A O 1
ATOM 2490 N N . HIS A 1 349 ? 5.463 -5.167 -18.815 1.00 68.12 349 HIS A N 1
ATOM 2491 C CA . HIS A 1 349 ? 5.055 -6.545 -19.073 1.00 68.12 349 HIS A CA 1
ATOM 2492 C C . HIS A 1 349 ? 3.544 -6.661 -18.901 1.00 68.12 349 HIS A C 1
ATOM 2494 O O . HIS A 1 349 ? 3.008 -6.309 -17.848 1.00 68.12 349 HIS A O 1
ATOM 2500 N N . VAL A 1 350 ? 2.864 -7.159 -19.934 1.00 68.69 350 VAL A N 1
ATOM 2501 C CA . VAL A 1 350 ? 1.412 -7.383 -19.935 1.00 68.69 350 VAL A CA 1
ATOM 2502 C C . VAL A 1 350 ? 1.150 -8.848 -20.241 1.00 68.69 350 VAL A C 1
ATOM 2504 O O . VAL A 1 350 ? 1.680 -9.378 -21.217 1.00 68.69 350 VAL A O 1
ATOM 2507 N N . GLY A 1 351 ? 0.331 -9.509 -19.427 1.00 74.38 351 GLY A N 1
ATOM 2508 C CA . GLY A 1 351 ? 0.013 -10.922 -19.624 1.00 74.38 351 GLY A CA 1
ATOM 2509 C C . GLY A 1 351 ? -1.218 -11.396 -18.862 1.00 74.38 351 GLY A C 1
ATOM 2510 O O . GLY A 1 351 ? -1.880 -10.626 -18.164 1.00 74.38 351 GLY A O 1
ATOM 2511 N N . THR A 1 352 ? -1.512 -12.685 -19.006 1.00 62.12 352 THR A N 1
ATOM 2512 C CA . THR A 1 352 ? -2.623 -13.373 -18.335 1.00 62.12 352 THR A CA 1
ATOM 2513 C C . THR A 1 352 ? -2.143 -14.647 -17.656 1.00 62.12 352 THR A C 1
ATOM 2515 O O . THR A 1 352 ? -1.332 -15.374 -18.232 1.00 62.12 352 THR A O 1
ATOM 2518 N N . ILE A 1 353 ? -2.680 -14.935 -16.470 1.00 68.88 353 ILE A N 1
ATOM 2519 C CA . ILE A 1 353 ? -2.516 -16.218 -15.777 1.00 68.88 353 ILE A CA 1
ATOM 2520 C C . ILE A 1 353 ? -3.666 -17.152 -16.162 1.00 68.88 353 ILE A C 1
ATOM 2522 O O . ILE A 1 353 ? -4.831 -16.758 -16.090 1.00 68.88 353 ILE A O 1
ATOM 2526 N N . ASP A 1 354 ? -3.354 -18.390 -16.532 1.00 65.75 354 ASP A N 1
ATOM 2527 C CA . ASP A 1 354 ? -4.364 -19.423 -16.762 1.00 65.75 354 ASP A CA 1
ATOM 2528 C C . ASP A 1 354 ? -4.742 -20.200 -15.483 1.00 65.75 354 ASP A C 1
ATOM 2530 O O . ASP A 1 354 ? -4.195 -19.999 -14.398 1.00 65.75 354 ASP A O 1
ATOM 2534 N N . ALA A 1 355 ? -5.687 -21.136 -15.606 1.00 65.00 355 ALA A N 1
ATOM 2535 C CA . ALA A 1 355 ? -6.154 -21.956 -14.484 1.00 65.00 355 ALA A CA 1
ATOM 2536 C C . ALA A 1 355 ? -5.070 -22.872 -13.874 1.00 65.00 355 ALA A C 1
ATOM 2538 O O . ALA A 1 355 ? -5.243 -23.368 -12.762 1.00 65.00 355 ALA A O 1
ATOM 2539 N N . THR A 1 356 ? -3.969 -23.115 -14.589 1.00 65.69 356 THR A N 1
ATOM 2540 C CA . THR A 1 356 ? -2.831 -23.922 -14.123 1.00 65.69 356 THR A CA 1
ATOM 2541 C C . THR A 1 356 ? -1.766 -23.081 -13.414 1.00 65.69 356 THR A C 1
ATOM 2543 O O . THR A 1 356 ? -0.856 -23.633 -12.794 1.00 65.69 356 THR A O 1
ATOM 2546 N N . GLY A 1 357 ? -1.894 -21.751 -13.461 1.00 59.78 357 GLY A N 1
ATOM 2547 C CA . GLY A 1 357 ? -0.894 -20.813 -12.963 1.00 59.78 357 GLY A CA 1
ATOM 2548 C C . GLY A 1 357 ? 0.214 -20.509 -13.974 1.00 59.78 357 GLY A C 1
ATOM 2549 O O . GLY A 1 357 ? 1.196 -19.871 -13.602 1.00 59.78 357 GLY A O 1
ATOM 2550 N N . ALA A 1 358 ? 0.094 -20.955 -15.229 1.00 59.56 358 ALA A N 1
ATOM 2551 C CA . ALA A 1 358 ? 1.020 -20.558 -16.283 1.00 59.56 358 ALA A CA 1
ATOM 2552 C C . ALA A 1 358 ? 0.704 -19.127 -16.737 1.00 59.56 358 ALA A C 1
ATOM 2554 O O . ALA A 1 358 ? -0.462 -18.737 -16.821 1.00 59.56 358 ALA A O 1
ATOM 2555 N N . ILE A 1 359 ? 1.744 -18.341 -17.026 1.00 72.75 359 ILE A N 1
ATOM 2556 C CA . ILE A 1 359 ? 1.596 -16.944 -17.457 1.00 72.75 359 ILE A CA 1
ATOM 2557 C C . ILE A 1 359 ? 2.148 -16.800 -18.869 1.00 72.75 359 ILE A C 1
ATOM 2559 O O . ILE A 1 359 ? 3.263 -17.233 -19.157 1.00 72.75 359 ILE A O 1
ATOM 2563 N N . ALA A 1 360 ? 1.386 -16.156 -19.743 1.00 62.91 360 ALA A N 1
ATOM 2564 C CA . ALA A 1 360 ? 1.820 -15.795 -21.087 1.00 62.91 360 ALA A CA 1
ATOM 2565 C C . ALA A 1 360 ? 1.526 -14.318 -21.351 1.00 62.91 360 ALA A C 1
ATOM 2567 O O . ALA A 1 360 ? 0.537 -13.777 -20.849 1.00 62.91 360 ALA A O 1
ATOM 2568 N N . GLY A 1 361 ? 2.387 -13.663 -22.127 1.00 75.19 361 GLY A N 1
ATOM 2569 C CA . GLY A 1 361 ? 2.242 -12.239 -22.388 1.00 75.19 361 GLY A CA 1
ATOM 2570 C C . GLY A 1 361 ? 3.265 -11.665 -23.356 1.00 75.19 361 GLY A C 1
ATOM 2571 O O . GLY A 1 361 ? 4.007 -12.384 -24.028 1.00 75.19 361 GLY A O 1
ATOM 2572 N N . THR A 1 362 ? 3.288 -10.339 -23.409 1.00 66.75 362 THR A N 1
ATOM 2573 C CA . THR A 1 362 ? 4.226 -9.540 -24.198 1.00 66.75 362 THR A CA 1
ATOM 2574 C C . THR A 1 362 ? 4.979 -8.580 -23.296 1.00 66.75 362 THR A C 1
ATOM 2576 O O . THR A 1 362 ? 4.399 -8.016 -22.363 1.00 66.75 362 THR A O 1
ATOM 2579 N N . PHE A 1 363 ? 6.253 -8.364 -23.601 1.00 69.75 363 PHE A N 1
ATOM 2580 C CA . PHE A 1 363 ? 7.052 -7.324 -22.970 1.00 69.75 363 PHE A CA 1
ATOM 2581 C C . PHE A 1 363 ? 7.380 -6.216 -23.972 1.00 69.75 363 PHE A C 1
ATOM 2583 O O . PHE A 1 363 ? 7.537 -6.462 -25.172 1.00 69.75 363 PHE A O 1
ATOM 2590 N N . GLU A 1 364 ? 7.502 -5.007 -23.446 1.00 68.94 364 GLU A N 1
ATOM 2591 C CA . GLU A 1 364 ? 8.057 -3.842 -24.116 1.00 68.94 364 GLU A CA 1
ATOM 2592 C C . GLU A 1 364 ? 9.102 -3.246 -23.177 1.00 68.94 364 GLU A C 1
ATOM 2594 O O . GLU A 1 364 ? 8.778 -2.804 -22.075 1.00 68.94 364 GLU A O 1
ATOM 2599 N N . GLU A 1 365 ? 10.353 -3.272 -23.614 1.00 67.12 365 GLU A N 1
ATOM 2600 C CA . GLU A 1 365 ? 11.472 -2.660 -22.913 1.00 67.12 365 GLU A CA 1
ATOM 2601 C C . GLU A 1 365 ? 12.000 -1.546 -23.809 1.00 67.12 365 GLU A C 1
ATOM 2603 O O . GLU A 1 365 ? 12.395 -1.763 -24.956 1.00 67.12 365 GLU A O 1
ATOM 2608 N N . LYS A 1 366 ? 11.952 -0.322 -23.308 1.00 64.06 366 LYS A N 1
ATOM 2609 C CA . LYS A 1 366 ? 12.557 0.840 -23.945 1.00 64.06 366 LYS A CA 1
ATOM 2610 C C . LYS A 1 366 ? 13.654 1.308 -23.030 1.00 64.06 366 LYS A C 1
ATOM 2612 O O . LYS A 1 366 ? 13.412 1.434 -21.838 1.00 64.06 366 LYS A O 1
ATOM 2617 N N . TRP A 1 367 ? 14.820 1.616 -23.564 1.00 61.44 367 TRP A N 1
ATOM 2618 C CA . TRP A 1 367 ? 15.791 2.372 -22.799 1.00 61.44 367 TRP A CA 1
ATOM 2619 C C . TRP A 1 367 ? 16.362 3.498 -23.637 1.00 61.44 367 TRP A C 1
ATOM 2621 O O . TRP A 1 367 ? 16.653 3.334 -24.820 1.00 61.44 367 TRP A O 1
ATOM 2631 N N . ALA A 1 368 ? 16.474 4.671 -23.032 1.00 54.66 368 ALA A N 1
ATOM 2632 C CA . ALA A 1 368 ? 17.169 5.788 -23.631 1.00 54.66 368 ALA A CA 1
ATOM 2633 C C . ALA A 1 368 ? 18.541 5.905 -22.985 1.00 54.66 368 ALA A C 1
ATOM 2635 O O . ALA A 1 368 ? 18.655 6.074 -21.771 1.00 54.66 368 ALA A O 1
ATOM 2636 N N . GLU A 1 369 ? 19.581 5.850 -23.804 1.00 46.84 369 GLU A N 1
ATOM 2637 C CA . GLU A 1 369 ? 20.925 6.173 -23.363 1.00 46.84 369 GLU A CA 1
ATOM 2638 C C . GLU A 1 369 ? 21.230 7.612 -23.777 1.00 46.84 369 GLU A C 1
ATOM 2640 O O . GLU A 1 369 ? 21.123 7.993 -24.949 1.00 46.84 369 GLU A O 1
ATOM 2645 N N . THR A 1 370 ? 21.567 8.444 -22.793 1.00 42.50 370 THR A N 1
ATOM 2646 C CA . THR A 1 370 ? 22.074 9.797 -23.048 1.00 42.50 370 THR A CA 1
ATOM 2647 C C . THR A 1 370 ? 23.576 9.780 -22.810 1.00 42.50 370 THR A C 1
ATOM 2649 O O . THR A 1 370 ? 24.047 9.227 -21.817 1.00 42.50 370 THR A O 1
ATOM 2652 N N . TRP A 1 371 ? 24.344 10.373 -23.721 1.00 41.31 371 TRP A N 1
ATOM 2653 C CA . TRP A 1 371 ? 25.806 10.363 -23.675 1.00 41.31 371 TRP A CA 1
ATOM 2654 C C . TRP A 1 371 ? 26.323 11.805 -23.680 1.00 41.31 371 TRP A C 1
ATOM 2656 O O . TRP A 1 371 ? 25.882 12.629 -24.483 1.00 41.31 371 TRP A O 1
ATOM 2666 N N . SER A 1 372 ? 27.269 12.152 -22.803 1.00 38.25 372 SER A N 1
ATOM 2667 C CA . SER A 1 372 ? 27.817 13.515 -22.766 1.00 38.25 372 SER A CA 1
ATOM 2668 C C . SER A 1 372 ? 29.111 13.644 -23.580 1.00 38.25 372 SER A C 1
ATOM 2670 O O . SER A 1 372 ? 30.214 13.506 -23.050 1.00 38.25 372 SER A O 1
ATOM 2672 N N . LEU A 1 373 ? 28.951 13.967 -24.865 1.00 35.19 373 LEU A N 1
ATOM 2673 C CA . LEU A 1 373 ? 29.930 14.704 -25.681 1.00 35.19 373 LEU A CA 1
ATOM 2674 C C . LEU A 1 373 ? 29.235 15.675 -26.665 1.00 35.19 373 LEU A C 1
ATOM 2676 O O . LEU A 1 373 ? 29.836 16.688 -27.010 1.00 35.19 373 LEU A O 1
ATOM 2680 N N . ASP A 1 374 ? 27.958 15.443 -27.024 1.00 45.06 374 ASP A N 1
ATOM 2681 C CA . ASP A 1 374 ? 27.138 16.363 -27.845 1.00 45.06 374 ASP A CA 1
ATOM 2682 C C . ASP A 1 374 ? 25.643 16.498 -27.439 1.00 45.06 374 ASP A C 1
ATOM 2684 O O . ASP A 1 374 ? 24.886 17.176 -28.130 1.00 45.06 374 ASP A O 1
ATOM 2688 N N . ALA A 1 375 ? 25.218 15.907 -26.312 1.00 50.25 375 ALA A N 1
ATOM 2689 C CA . ALA A 1 375 ? 23.827 15.878 -25.822 1.00 50.25 375 ALA A CA 1
ATOM 2690 C C . ALA A 1 375 ? 22.802 15.142 -26.717 1.00 50.25 375 ALA A C 1
ATOM 2692 O O . ALA A 1 375 ? 21.595 15.308 -26.528 1.00 50.25 375 ALA A O 1
ATOM 2693 N N . SER A 1 376 ? 23.238 14.298 -27.656 1.00 49.56 376 SER A N 1
ATOM 2694 C CA . SER A 1 376 ? 22.323 13.422 -28.394 1.00 49.56 376 SER A CA 1
ATOM 2695 C C . SER A 1 376 ? 21.725 12.323 -27.495 1.00 49.56 376 SER A C 1
ATOM 2697 O O . SER A 1 376 ? 22.421 11.639 -26.741 1.00 49.56 376 SER A O 1
ATOM 2699 N N . ARG A 1 377 ? 20.396 12.163 -27.572 1.00 55.03 377 ARG A N 1
ATOM 2700 C CA . ARG A 1 377 ? 19.628 11.077 -26.939 1.00 55.03 377 ARG A CA 1
ATOM 2701 C C . ARG A 1 377 ? 19.450 9.959 -27.962 1.00 55.03 377 ARG A C 1
ATOM 2703 O O . ARG A 1 377 ? 18.899 10.210 -29.035 1.00 55.03 377 ARG A O 1
ATOM 2710 N N . GLN A 1 378 ? 19.891 8.746 -27.641 1.00 53.78 378 GLN A N 1
ATOM 2711 C CA . GLN A 1 378 ? 19.557 7.554 -28.421 1.00 53.78 378 GLN A CA 1
ATOM 2712 C C . GLN A 1 378 ? 18.495 6.743 -27.684 1.00 53.78 378 GLN A C 1
ATOM 2714 O O . GLN A 1 378 ? 18.626 6.484 -26.493 1.00 53.78 378 GLN A O 1
ATOM 2719 N N . GLU A 1 379 ? 17.441 6.346 -28.395 1.00 55.19 379 GLU A N 1
ATOM 2720 C CA . GLU A 1 379 ? 16.412 5.444 -27.873 1.00 55.19 379 GLU A CA 1
ATOM 2721 C C . GLU A 1 379 ? 16.599 4.057 -28.482 1.00 55.19 379 GLU A C 1
ATOM 2723 O O . GLU A 1 379 ? 16.494 3.876 -29.696 1.00 55.19 379 GLU A O 1
ATOM 2728 N N . CYS A 1 380 ? 16.874 3.078 -27.629 1.00 59.09 380 CYS A N 1
ATOM 2729 C CA . CYS A 1 380 ? 16.899 1.667 -27.970 1.00 59.09 380 CYS A CA 1
ATOM 2730 C C . CYS A 1 380 ? 15.574 1.034 -27.498 1.00 59.09 380 CYS A C 1
ATOM 2732 O O . CYS A 1 380 ? 14.967 1.460 -26.510 1.00 59.09 380 CYS A O 1
ATOM 2734 N N . SER A 1 381 ? 15.086 0.016 -28.207 1.00 63.00 381 SER A N 1
ATOM 2735 C CA . SER A 1 381 ? 13.903 -0.734 -27.760 1.00 63.00 381 SER A CA 1
ATOM 2736 C C . SER A 1 381 ? 13.976 -2.208 -28.125 1.00 63.00 381 SER A C 1
ATOM 2738 O O . SER A 1 381 ? 14.434 -2.567 -29.213 1.00 63.00 381 SER A O 1
ATOM 2740 N N . GLU A 1 382 ? 13.468 -3.048 -27.228 1.00 67.69 382 GLU A N 1
ATOM 2741 C CA . GLU A 1 382 ? 13.238 -4.473 -27.426 1.00 67.69 382 GLU A CA 1
ATOM 2742 C C . GLU A 1 382 ? 11.776 -4.821 -27.135 1.00 67.69 382 GLU A C 1
ATOM 2744 O O . GLU A 1 382 ? 11.146 -4.312 -26.206 1.00 67.69 382 GLU A O 1
ATOM 2749 N N . SER A 1 383 ? 11.218 -5.731 -27.929 1.00 68.44 383 SER A N 1
ATOM 2750 C CA . SER A 1 383 ? 9.893 -6.290 -27.658 1.00 68.44 383 SER A CA 1
ATOM 2751 C C . SER A 1 383 ? 9.788 -7.741 -28.108 1.00 68.44 383 SER A C 1
ATOM 2753 O O . SER A 1 383 ? 10.537 -8.218 -28.976 1.00 68.44 383 SER A O 1
ATOM 2755 N N . GLY A 1 384 ? 8.851 -8.459 -27.496 1.00 69.12 384 GLY A N 1
ATOM 2756 C CA . GLY A 1 384 ? 8.560 -9.834 -27.864 1.00 69.12 384 GLY A CA 1
ATOM 2757 C C . GLY A 1 384 ? 7.621 -10.560 -26.906 1.00 69.12 384 GLY A C 1
ATOM 2758 O O . GLY A 1 384 ? 7.154 -9.994 -25.911 1.00 69.12 384 GLY A O 1
ATOM 2759 N N . PRO A 1 385 ? 7.306 -11.827 -27.215 1.00 68.81 385 PRO A N 1
ATOM 2760 C CA . PRO A 1 385 ? 6.525 -12.682 -26.340 1.00 68.81 385 PRO A CA 1
ATOM 2761 C C . PRO A 1 385 ? 7.367 -13.217 -25.174 1.00 68.81 385 PRO A C 1
ATOM 2763 O O . PRO A 1 385 ? 8.587 -13.395 -25.270 1.00 68.81 385 PRO A O 1
ATOM 2766 N N . PHE A 1 386 ? 6.687 -13.550 -24.079 1.00 69.44 386 PHE A N 1
ATOM 2767 C CA . PHE A 1 386 ? 7.259 -14.317 -22.980 1.00 69.44 386 PHE A CA 1
ATOM 2768 C C . PHE A 1 386 ? 6.285 -15.384 -22.470 1.00 69.44 386 PHE A C 1
ATOM 2770 O O . PHE A 1 386 ? 5.063 -15.238 -22.552 1.00 69.44 386 PHE A O 1
ATOM 2777 N N . THR A 1 387 ? 6.844 -16.444 -21.890 1.00 62.00 387 THR A N 1
ATOM 2778 C CA .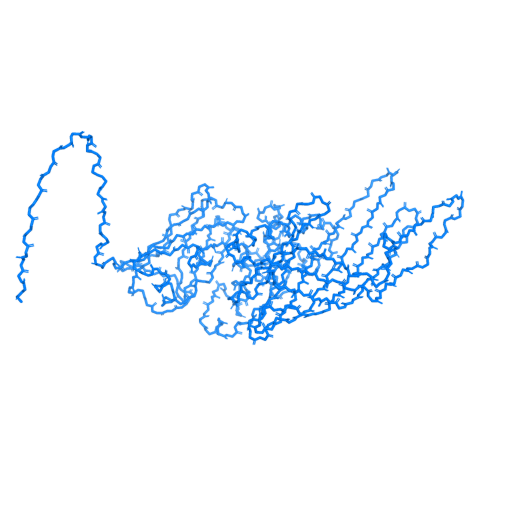 THR A 1 387 ? 6.091 -17.467 -21.153 1.00 62.00 387 THR A CA 1
ATOM 2779 C C . THR A 1 387 ? 6.744 -17.722 -19.805 1.00 62.00 387 THR A C 1
ATOM 2781 O O . THR A 1 387 ? 7.968 -17.822 -19.719 1.00 62.00 387 THR A O 1
ATOM 2784 N N . ILE A 1 388 ? 5.939 -17.869 -18.762 1.00 67.62 388 ILE A N 1
ATOM 2785 C CA . ILE A 1 388 ? 6.374 -18.177 -17.404 1.00 67.62 388 ILE A CA 1
ATOM 2786 C C . ILE A 1 388 ? 5.720 -19.494 -17.000 1.00 67.62 388 ILE A C 1
ATOM 2788 O O . ILE A 1 388 ? 4.494 -19.597 -16.931 1.00 67.62 388 ILE A O 1
ATOM 2792 N N . ALA A 1 389 ? 6.549 -20.497 -16.726 1.00 67.06 389 ALA A N 1
ATOM 2793 C CA . ALA A 1 389 ? 6.099 -21.788 -16.224 1.00 67.06 389 ALA A CA 1
ATOM 2794 C C . ALA A 1 389 ? 6.406 -21.898 -14.730 1.00 67.06 389 ALA A C 1
ATOM 2796 O O . ALA A 1 389 ? 7.491 -21.513 -14.281 1.00 67.06 389 ALA A O 1
ATOM 2797 N N . LYS A 1 390 ? 5.444 -22.418 -13.962 1.00 68.75 390 LYS A N 1
ATOM 2798 C CA . LYS A 1 390 ? 5.647 -22.745 -12.549 1.00 68.75 390 LYS A CA 1
ATOM 2799 C C . LYS A 1 390 ? 6.720 -23.829 -12.441 1.00 68.75 390 LYS A C 1
ATOM 2801 O O . LYS A 1 390 ? 6.702 -24.772 -13.234 1.00 68.75 390 LYS A O 1
ATOM 2806 N N . LYS A 1 391 ? 7.664 -23.653 -11.516 1.00 68.88 391 LYS A N 1
ATOM 2807 C CA . LYS A 1 391 ? 8.700 -24.658 -11.252 1.00 68.88 391 LYS A CA 1
ATOM 2808 C C . LYS A 1 391 ? 8.161 -25.867 -10.500 1.00 68.88 391 LYS A C 1
ATOM 2810 O O . LYS A 1 391 ? 7.221 -25.694 -9.689 1.00 68.88 391 LYS A O 1
#